Protein AF-0000000081414629 (afdb_homodimer)

Foldseek 3Di:
DPPPPPPPPPPPPPPPPPPPPPDPDDDPPPDFPLVVQLVVLLVLLLQLVVLLLQLLLCVLVVNVVSNVVSVVSNLVSLLVNLVSCCVPQNDVLSVVSSVLSVLLSVLLVQLSNCLSVVNPVSNVVSLVSQLVSQLVNLVSLCVRFVLRHSVVSSVLSNVLSVLSNQLSVCVNVVVVVSNVVSSVVNSVSSSVVSSSSSVRSCVVCVVVRD/DPPPPPPPPPPPPPPPPPPPPPDPDDDPPPDFPLVVQLVVLLVLLLQLVVLLLQLLLCVLVVNVVSNVVSVVSNLVSLLVNLVSCCVPQNDVLSVVSSVLSVLLSVLLVQLSNCLSVVNPVSNVVSLVSQLVSQLVNLVSLCVRFVLRHSVVSSVLSNVLSVLSNQLSVCVNVVVVVSNVVSSVVNSVSSSVVSSSSSVRSCVVCVVVRD

Sequence (420 aa):
MNIKIATLLLIALLAQPAWSQTAPPASPTTDSAALTTRLDLRDLWGEHIFWIRNYAVANQAGNHKAADLATKEVVSNATAIANSIAPLYGQPAADQLLKLLAGHWGAVKHYSDATVARDSAGKQAAVNDLTSNAKAIAAFLAKANPYLPEPTLNALLSAHGGHHVAQIDQLASSDYAGEAQTWQMMRTHILNLADALTGALVKQFPDKFRMNIKIATLLLIALLAQPAWSQTAPPASPTTDSAALTTRLDLRDLWGEHIFWIRNYAVANQAGNHKAADLATKEVVSNATAIANSIAPLYGQPAADQLLKLLAGHWGAVKHYSDATVARDSAGKQAAVNDLTSNAKAIAAFLAKANPYLPEPTLNALLSAHGGHHVAQIDQLASSDYAGEAQTWQMMRTHILNLADALTGALVKQFPDKFR

Organism: NCBI:txid198620

pLDDT: mean 89.65, std 21.8, range [28.73, 99.0]

Nearest PDB structures (foldseek):
  1dov-assembly1_A  TM=3.631E-01  e=1.477E+00  Mus musculus
  5jr9-assembly1_B  TM=3.673E-01  e=3.633E+00  Nanoarchaeum equitans Kin4-M
  6s37-assembly1_A  TM=4.213E-01  e=7.467E+00  Pseudomonas putida KT2440
  1dov-assembly1_A  TM=3.630E-01  e=1.477E+00  Mus musculus
  5jr9-assembly1_B  TM=3.675E-01  e=3.633E+00  Nanoarchaeum equitans Kin4-M

Solvent-accessible surface area (backbone atoms only — not comparable to full-atom values): 22390 Å² total; per-residue (Å²): 136,84,80,77,79,77,79,78,76,77,74,75,76,75,75,70,76,76,73,72,76,72,72,70,76,77,71,76,79,74,72,51,57,55,54,49,49,29,53,50,39,30,50,49,46,52,49,42,56,48,29,51,48,45,23,45,54,22,53,70,69,67,36,61,70,51,22,54,52,20,50,53,48,35,52,53,42,40,49,52,52,19,55,68,44,23,90,81,64,34,65,70,50,16,53,51,45,32,54,49,48,49,51,43,48,51,17,53,50,40,29,45,54,16,58,72,65,68,31,67,67,46,31,53,51,16,51,51,47,39,53,54,40,24,48,50,48,15,50,53,49,24,71,75,34,88,73,39,54,42,70,60,40,27,52,54,42,45,51,53,51,47,42,53,53,51,35,46,51,23,56,76,69,67,33,51,68,60,26,53,54,45,48,52,51,42,51,54,49,46,40,50,48,24,46,52,52,39,54,36,49,44,68,76,40,49,82,78,44,109,134,84,81,78,79,77,77,78,78,77,75,74,78,74,76,70,75,77,74,71,76,71,72,70,76,77,71,74,78,74,72,51,58,55,54,48,49,29,53,50,40,29,50,48,46,53,49,43,55,50,29,49,50,44,22,45,54,21,52,70,68,67,36,62,69,51,22,53,52,20,50,52,50,36,52,53,43,41,48,51,53,19,54,69,44,22,90,80,64,33,63,69,51,16,52,51,45,31,53,50,48,49,50,44,48,50,17,53,50,40,29,45,52,16,58,72,67,68,32,67,67,46,31,53,52,16,52,52,46,39,53,54,40,23,48,51,48,16,50,53,50,24,71,74,34,86,73,38,55,40,71,60,39,28,52,55,40,45,51,53,51,46,42,53,54,52,35,46,52,22,54,75,68,66,33,53,69,60,26,52,54,44,48,53,52,41,52,54,48,46,40,49,47,24,44,52,52,38,52,35,48,43,68,74,39,49,81,79,45,108

Structure (mmCIF, N/CA/C/O backbone):
data_AF-0000000081414629-model_v1
#
loop_
_entity.id
_entity.type
_entity.pdbx_description
1 polymer Glycosyltransferase
#
loop_
_atom_site.group_PDB
_atom_site.id
_atom_site.type_symbol
_atom_site.label_atom_id
_atom_site.label_alt_id
_atom_site.label_comp_id
_atom_site.label_asym_id
_atom_site.label_entity_id
_atom_site.label_seq_id
_atom_site.pdbx_PDB_ins_code
_atom_site.Cartn_x
_atom_site.Cartn_y
_atom_site.Cartn_z
_atom_site.occupancy
_atom_site.B_iso_or_equiv
_atom_site.auth_seq_id
_atom_site.auth_comp_id
_atom_site.auth_asym_id
_atom_site.auth_atom_id
_atom_site.pdbx_PDB_model_num
ATOM 1 N N . MET A 1 1 ? -64.25 70.125 -8.672 1 28.73 1 MET A N 1
ATOM 2 C CA . MET A 1 1 ? -63.25 69.812 -7.641 1 28.73 1 MET A CA 1
ATOM 3 C C . MET A 1 1 ? -62.844 68.312 -7.672 1 28.73 1 MET A C 1
ATOM 5 O O . MET A 1 1 ? -63.625 67.438 -7.238 1 28.73 1 MET A O 1
ATOM 9 N N . ASN A 1 2 ? -62.25 67.812 -8.805 1 32.28 2 ASN A N 1
ATOM 10 C CA . ASN A 1 2 ? -61.812 66.5 -9.219 1 32.28 2 ASN A CA 1
ATOM 11 C C . ASN A 1 2 ? -60.812 65.875 -8.258 1 32.28 2 ASN A C 1
ATOM 13 O O . ASN A 1 2 ? -59.75 66.438 -8.047 1 32.28 2 ASN A O 1
ATOM 17 N N . ILE A 1 3 ? -61.25 65.188 -7.238 1 35.84 3 ILE A N 1
ATOM 18 C CA . ILE A 1 3 ? -60.594 64.438 -6.152 1 35.84 3 ILE A CA 1
ATOM 19 C C . ILE A 1 3 ? -59.656 63.406 -6.73 1 35.84 3 ILE A C 1
ATOM 21 O O . ILE A 1 3 ? -60.094 62.438 -7.367 1 35.84 3 ILE A O 1
ATOM 25 N N . LYS A 1 4 ? -58.531 63.812 -7.375 1 32.03 4 LYS A N 1
ATOM 26 C CA . LYS A 1 4 ? -57.5 62.875 -7.836 1 32.03 4 LYS A CA 1
ATOM 27 C C . LYS A 1 4 ? -57 62 -6.691 1 32.03 4 LYS A C 1
ATOM 29 O O . LYS A 1 4 ? -56.531 62.5 -5.672 1 32.03 4 LYS A O 1
ATOM 34 N N . ILE A 1 5 ? -57.594 60.812 -6.43 1 34.44 5 ILE A N 1
ATOM 35 C CA . ILE A 1 5 ? -57.219 59.75 -5.508 1 34.44 5 ILE A CA 1
ATOM 36 C C . ILE A 1 5 ? -55.812 59.25 -5.82 1 34.44 5 ILE A C 1
ATOM 38 O O . ILE A 1 5 ? -55.562 58.781 -6.93 1 34.44 5 ILE A O 1
ATOM 42 N N . ALA A 1 6 ? -54.812 59.906 -5.391 1 33.94 6 ALA A N 1
ATOM 43 C CA . ALA A 1 6 ? -53.438 59.469 -5.516 1 33.94 6 ALA A CA 1
ATOM 44 C C . ALA A 1 6 ? -53.25 58.094 -4.844 1 33.94 6 ALA A C 1
ATOM 46 O O . ALA A 1 6 ? -53.531 57.938 -3.658 1 33.94 6 ALA A O 1
ATOM 47 N N . THR A 1 7 ? -53.406 57 -5.605 1 31.64 7 THR A N 1
ATOM 48 C CA . THR A 1 7 ? -53.125 55.625 -5.176 1 31.64 7 THR A CA 1
ATOM 49 C C . THR A 1 7 ? -51.688 55.469 -4.711 1 31.64 7 THR A C 1
ATOM 51 O O . THR A 1 7 ? -50.75 55.719 -5.48 1 31.64 7 THR A O 1
ATOM 54 N N . LEU A 1 8 ? -51.375 55.781 -3.51 1 31.33 8 LEU A N 1
ATOM 55 C CA . LEU A 1 8 ? -50.062 55.562 -2.889 1 31.33 8 LEU A CA 1
ATOM 56 C C . LEU A 1 8 ? -49.719 54.062 -2.941 1 31.33 8 LEU A C 1
ATOM 58 O O . LEU A 1 8 ? -50.438 53.219 -2.385 1 31.33 8 LEU A O 1
ATOM 62 N N . LEU A 1 9 ? -49.188 53.625 -4.09 1 31.28 9 LEU A N 1
ATOM 63 C CA . LEU A 1 9 ? -48.688 52.281 -4.191 1 31.28 9 LEU A CA 1
ATOM 64 C C . LEU A 1 9 ? -47.562 52.031 -3.17 1 31.28 9 LEU A C 1
ATOM 66 O O . LEU A 1 9 ? -46.562 52.719 -3.166 1 31.28 9 LEU A O 1
ATOM 70 N N . LEU A 1 10 ? -47.938 51.625 -1.95 1 33.34 10 LEU A N 1
ATOM 71 C CA . LEU A 1 10 ? -47 51.188 -0.911 1 33.34 10 LEU A CA 1
ATOM 72 C C . LEU A 1 10 ? -46.156 50.031 -1.413 1 33.34 10 LEU A C 1
ATOM 74 O O . LEU A 1 10 ? -46.656 48.969 -1.726 1 33.34 10 LEU A O 1
ATOM 78 N N . ILE A 1 11 ? -45.156 50.281 -2.213 1 33.25 11 ILE A N 1
ATOM 79 C CA . ILE A 1 11 ? -44.188 49.25 -2.59 1 33.25 11 ILE A CA 1
ATOM 80 C C . ILE A 1 11 ? -43.531 48.688 -1.34 1 33.25 11 ILE A C 1
ATOM 82 O O . ILE A 1 11 ? -42.844 49.438 -0.618 1 33.25 11 ILE A O 1
ATOM 86 N N . ALA A 1 12 ? -44.156 47.719 -0.662 1 33.22 12 ALA A N 1
ATOM 87 C CA . ALA A 1 12 ? -43.531 46.969 0.411 1 33.22 12 ALA A CA 1
ATOM 88 C C . ALA A 1 12 ? -42.219 46.375 -0.045 1 33.22 12 ALA A C 1
ATOM 90 O O . ALA A 1 12 ? -42.156 45.594 -0.99 1 33.22 12 ALA A O 1
ATOM 91 N N . LEU A 1 13 ? -41.156 47.156 0.04 1 34.78 13 LEU A N 1
ATOM 92 C CA . LEU A 1 13 ? -39.812 46.594 -0.084 1 34.78 13 LEU A CA 1
ATOM 93 C C . LEU A 1 13 ? -39.656 45.344 0.805 1 34.78 13 LEU A C 1
ATOM 95 O O . LEU A 1 13 ? -39.719 45.469 2.031 1 34.78 13 LEU A O 1
ATOM 99 N N . LEU A 1 14 ? -40.25 44.188 0.417 1 33.59 14 LEU A N 1
ATOM 100 C CA . LEU A 1 14 ? -39.906 42.938 1.113 1 33.59 14 LEU A CA 1
ATOM 101 C C . LEU A 1 14 ? -38.406 42.781 1.29 1 33.59 14 LEU A C 1
ATOM 103 O O . LEU A 1 14 ? -37.656 42.812 0.313 1 33.59 14 LEU A O 1
ATOM 107 N N . ALA A 1 15 ? -37.844 43.281 2.373 1 35.72 15 ALA A N 1
ATOM 108 C CA . ALA A 1 15 ? -36.469 42.969 2.812 1 35.72 15 ALA A CA 1
ATOM 109 C C . ALA A 1 15 ? -36.156 41.5 2.689 1 35.72 15 ALA A C 1
ATOM 111 O O . ALA A 1 15 ? -36.812 40.656 3.324 1 35.72 15 ALA A O 1
ATOM 112 N N . GLN A 1 16 ? -35.812 41.031 1.5 1 35.31 16 GLN A N 1
ATOM 113 C CA . GLN A 1 16 ? -35.281 39.656 1.445 1 35.31 16 GLN A CA 1
ATOM 114 C C . GLN A 1 16 ? -34.25 39.438 2.523 1 35.31 16 GLN A C 1
ATOM 116 O O . GLN A 1 16 ? -33.375 40.281 2.766 1 35.31 16 GLN A O 1
ATOM 121 N N . PRO A 1 17 ? -34.562 38.625 3.545 1 37.19 17 PRO A N 1
ATOM 122 C CA . PRO A 1 17 ? -33.469 38.281 4.477 1 37.19 17 PRO A CA 1
ATOM 123 C C . PRO A 1 17 ? -32.156 37.938 3.766 1 37.19 17 PRO A C 1
ATOM 125 O O . PRO A 1 17 ? -32.188 37.375 2.676 1 37.19 17 PRO A O 1
ATOM 128 N N . ALA A 1 18 ? -31.172 38.75 3.898 1 35.78 18 ALA A N 1
ATOM 129 C CA . ALA A 1 18 ? -29.812 38.406 3.533 1 35.78 18 ALA A CA 1
ATOM 130 C C . ALA A 1 18 ? -29.469 36.969 3.93 1 35.78 18 ALA A C 1
ATOM 132 O O . ALA A 1 18 ? -29.5 36.625 5.113 1 35.78 18 ALA A O 1
ATOM 133 N N . TRP A 1 19 ? -29.906 35.969 3.137 1 34.53 19 TRP A N 1
ATOM 134 C CA . TRP A 1 19 ? -29.297 34.656 3.346 1 34.53 19 TRP A CA 1
ATOM 135 C C . TRP A 1 19 ? -27.797 34.812 3.611 1 34.53 19 TRP A C 1
ATOM 137 O O . TRP A 1 19 ? -27.078 35.469 2.85 1 34.53 19 TRP A O 1
ATOM 147 N N . SER A 1 20 ? -27.422 34.844 4.844 1 29.78 20 SER A N 1
ATOM 148 C CA . SER A 1 20 ? -26.031 34.75 5.262 1 29.78 20 SER A CA 1
ATOM 149 C C . SER A 1 20 ? -25.234 33.875 4.316 1 29.78 20 SER A C 1
ATOM 151 O O . SER A 1 20 ? -25.641 32.75 4.02 1 29.78 20 SER A O 1
ATOM 153 N N . GLN A 1 21 ? -24.531 34.438 3.385 1 33.44 21 GLN A N 1
ATOM 154 C CA . GLN A 1 21 ? -23.5 33.75 2.621 1 33.44 21 GLN A CA 1
ATOM 155 C C . GLN A 1 21 ? -22.766 32.719 3.484 1 33.44 21 GLN A C 1
ATOM 157 O O . GLN A 1 21 ? -22.156 33.062 4.5 1 33.44 21 GLN A O 1
ATOM 162 N N . THR A 1 22 ? -23.375 31.5 3.668 1 34.59 22 THR A N 1
ATOM 163 C CA . THR A 1 22 ? -22.609 30.406 4.242 1 34.59 22 THR A CA 1
ATOM 164 C C . THR A 1 22 ? -21.141 30.516 3.85 1 34.59 22 THR A C 1
ATOM 166 O O . THR A 1 22 ? -20.812 30.797 2.693 1 34.59 22 THR A O 1
ATOM 169 N N . ALA A 1 23 ? -20.281 30.828 4.746 1 37.59 23 ALA A N 1
ATOM 170 C CA . ALA A 1 23 ? -18.812 30.859 4.621 1 37.59 23 ALA A CA 1
ATOM 171 C C . ALA A 1 23 ? -18.328 29.797 3.629 1 37.59 23 ALA A C 1
ATOM 173 O O . ALA A 1 23 ? -18.859 28.688 3.596 1 37.59 23 ALA A O 1
ATOM 174 N N . PRO A 1 24 ? -17.734 30.156 2.521 1 37.47 24 PRO A N 1
ATOM 175 C CA . PRO A 1 24 ? -17.156 29.172 1.602 1 37.47 24 PRO A CA 1
ATOM 176 C C . PRO A 1 24 ? -16.484 28 2.326 1 37.47 24 PRO A C 1
ATOM 178 O O . PRO A 1 24 ? -15.969 28.172 3.432 1 37.47 24 PRO A O 1
ATOM 181 N N . PRO A 1 25 ? -16.906 26.797 2.043 1 37.25 25 PRO A N 1
ATOM 182 C CA . PRO A 1 25 ? -16.219 25.672 2.699 1 37.25 25 PRO A CA 1
ATOM 183 C C . PRO A 1 25 ? -14.734 25.938 2.918 1 37.25 25 PRO A C 1
ATOM 185 O O . PRO A 1 25 ? -14.117 26.688 2.16 1 37.25 25 PRO A O 1
ATOM 188 N N . ALA A 1 26 ? -14.227 26.062 4.082 1 38.28 26 ALA A N 1
ATOM 189 C CA . ALA A 1 26 ? -12.812 26.172 4.43 1 38.28 26 ALA A CA 1
ATOM 190 C C . ALA A 1 26 ? -11.93 25.516 3.369 1 38.28 26 ALA A C 1
ATOM 192 O O . ALA A 1 26 ? -12.281 24.453 2.832 1 38.28 26 ALA A O 1
ATOM 193 N N . SER A 1 27 ? -11.195 26.156 2.506 1 40.88 27 SER A N 1
ATOM 194 C CA . SER A 1 27 ? -10.18 25.734 1.548 1 40.88 27 SER A CA 1
ATOM 195 C C . SER A 1 27 ? -9.391 24.531 2.068 1 40.88 27 SER A C 1
ATOM 197 O O . SER A 1 27 ? -8.938 24.531 3.213 1 40.88 27 SER A O 1
ATOM 199 N N . PRO A 1 28 ? -9.641 23.281 1.653 1 48.03 28 PRO A N 1
ATOM 200 C CA . PRO A 1 28 ? -8.781 22.188 2.111 1 48.03 28 PRO A CA 1
ATOM 201 C C . PRO A 1 28 ? -7.348 22.625 2.385 1 48.03 28 PRO A C 1
ATOM 203 O O . PRO A 1 28 ? -6.762 23.359 1.582 1 48.03 28 PRO A O 1
ATOM 206 N N . THR A 1 29 ? -7.02 23.062 3.5 1 55.28 29 THR A N 1
ATOM 207 C CA . THR A 1 29 ? -5.648 23.422 3.846 1 55.28 29 THR A CA 1
ATOM 208 C C . THR A 1 29 ? -4.656 22.625 2.996 1 55.28 29 THR A C 1
ATOM 210 O O . THR A 1 29 ? -4.742 21.406 2.908 1 55.28 29 THR A O 1
ATOM 213 N N . THR A 1 30 ? -4.191 23.125 1.83 1 79.69 30 THR A N 1
ATOM 214 C CA . THR A 1 30 ? -3.143 22.641 0.944 1 79.69 30 THR A CA 1
ATOM 215 C C . THR A 1 30 ? -1.959 22.109 1.75 1 79.69 30 THR A C 1
ATOM 217 O O . THR A 1 30 ? -1.511 22.75 2.699 1 79.69 30 THR A O 1
ATOM 220 N N . ASP A 1 31 ? -1.599 20.891 1.608 1 91 31 ASP A N 1
ATOM 221 C CA . ASP A 1 31 ? -0.465 20.25 2.266 1 91 31 ASP A CA 1
ATOM 222 C C . ASP A 1 31 ? 0.822 21.047 2.039 1 91 31 ASP A C 1
ATOM 224 O O . ASP A 1 31 ? 1.017 21.625 0.971 1 91 31 ASP A O 1
ATOM 228 N N . SER A 1 32 ? 1.604 21.219 3.096 1 94.12 32 SER A N 1
ATOM 229 C CA . SER A 1 32 ? 2.934 21.797 2.92 1 94.12 32 SER A CA 1
ATOM 230 C C . SER A 1 32 ? 3.748 21 1.901 1 94.12 32 SER A C 1
ATOM 232 O O . SER A 1 32 ? 3.441 19.844 1.619 1 94.12 32 SER A O 1
ATOM 234 N N . ALA A 1 33 ? 4.758 21.594 1.355 1 95.69 33 ALA A N 1
ATOM 235 C CA . ALA A 1 33 ? 5.66 20.906 0.428 1 95.69 33 ALA A CA 1
ATOM 236 C C . ALA A 1 33 ? 6.324 19.703 1.091 1 95.69 33 ALA A C 1
ATOM 238 O O . ALA A 1 33 ? 6.527 18.672 0.452 1 95.69 33 ALA A O 1
ATOM 239 N N . ALA A 1 34 ? 6.621 19.859 2.363 1 96.56 34 ALA A N 1
ATOM 240 C CA . ALA A 1 34 ? 7.238 18.75 3.107 1 96.56 34 ALA A CA 1
ATOM 241 C C . ALA A 1 34 ? 6.289 17.562 3.223 1 96.56 34 ALA A C 1
ATOM 243 O O . ALA A 1 34 ? 6.688 16.422 3.002 1 96.56 34 ALA A O 1
ATOM 244 N N . LEU A 1 35 ? 5.043 17.875 3.541 1 97 35 LEU A N 1
ATOM 245 C CA . LEU A 1 35 ? 4.07 16.797 3.676 1 97 35 LEU A CA 1
ATOM 246 C C . LEU A 1 35 ? 3.775 16.156 2.322 1 97 35 LEU A C 1
ATOM 248 O O . LEU A 1 35 ? 3.678 14.93 2.217 1 97 35 LEU A O 1
ATOM 252 N N . THR A 1 36 ? 3.645 16.938 1.297 1 97.06 36 THR A N 1
ATOM 253 C CA . THR A 1 36 ? 3.428 16.406 -0.046 1 97.06 36 THR A CA 1
ATOM 254 C C . THR A 1 36 ? 4.566 15.477 -0.451 1 97.06 36 THR A C 1
ATOM 256 O O . THR A 1 36 ? 4.328 14.383 -0.96 1 97.06 36 THR A O 1
ATOM 259 N N . THR A 1 37 ? 5.805 15.906 -0.175 1 97.75 37 THR A N 1
ATOM 260 C CA . THR A 1 37 ? 6.961 15.078 -0.489 1 97.75 37 THR A CA 1
ATOM 261 C C . THR A 1 37 ? 6.934 13.781 0.32 1 97.75 37 THR A C 1
ATOM 263 O O . THR A 1 37 ? 7.219 12.711 -0.21 1 97.75 37 THR A O 1
ATOM 266 N N . ARG A 1 38 ? 6.586 13.883 1.581 1 98 38 ARG A N 1
ATOM 267 C CA . ARG A 1 38 ? 6.5 12.711 2.447 1 98 38 ARG A CA 1
ATOM 268 C C . ARG A 1 38 ? 5.492 11.703 1.908 1 98 38 ARG A C 1
ATOM 270 O O . ARG A 1 38 ? 5.805 10.516 1.78 1 98 38 ARG A O 1
ATOM 277 N N . LEU A 1 39 ? 4.312 12.195 1.555 1 98.12 39 LEU A N 1
ATOM 278 C CA . LEU A 1 39 ? 3.266 11.312 1.049 1 98.12 39 LEU A CA 1
ATOM 279 C C . LEU A 1 39 ? 3.658 10.727 -0.301 1 98.12 39 LEU A C 1
ATOM 281 O O . LEU A 1 39 ? 3.4 9.547 -0.568 1 98.12 39 LEU A O 1
ATOM 285 N N . ASP A 1 40 ? 4.309 11.508 -1.133 1 97.81 40 ASP A N 1
ATOM 286 C CA . ASP A 1 40 ? 4.762 11.016 -2.432 1 97.81 40 ASP A CA 1
ATOM 287 C C . ASP A 1 40 ? 5.793 9.906 -2.271 1 97.81 40 ASP A C 1
ATOM 289 O O . ASP A 1 40 ? 5.727 8.883 -2.957 1 97.81 40 ASP A O 1
ATOM 293 N N . LEU A 1 41 ? 6.75 10.133 -1.402 1 98.62 41 LEU A N 1
ATOM 294 C CA . LEU A 1 41 ? 7.789 9.125 -1.212 1 98.62 41 LEU A CA 1
ATOM 295 C C . LEU A 1 41 ? 7.215 7.863 -0.571 1 98.62 41 LEU A C 1
ATOM 297 O O . LEU A 1 41 ? 7.605 6.75 -0.923 1 98.62 41 LEU A O 1
ATOM 301 N N . ARG A 1 42 ? 6.297 8.023 0.386 1 98.69 42 ARG A N 1
ATOM 302 C CA . ARG A 1 42 ? 5.605 6.867 0.944 1 98.69 42 ARG A CA 1
ATOM 303 C C . ARG A 1 42 ? 4.91 6.066 -0.15 1 98.69 42 ARG A C 1
ATOM 305 O O . ARG A 1 42 ? 4.996 4.836 -0.177 1 98.69 42 ARG A O 1
ATOM 312 N N . ASP A 1 43 ? 4.246 6.746 -1.05 1 98.44 43 ASP A N 1
ATOM 313 C CA . ASP A 1 43 ? 3.547 6.082 -2.146 1 98.44 43 ASP A CA 1
ATOM 314 C C . ASP A 1 43 ? 4.523 5.332 -3.047 1 98.44 43 ASP A C 1
ATOM 316 O O . ASP A 1 43 ? 4.293 4.168 -3.385 1 98.44 43 ASP A O 1
ATOM 320 N N . LEU A 1 44 ? 5.59 5.977 -3.408 1 98.88 44 LEU A N 1
ATOM 321 C CA . LEU A 1 44 ? 6.574 5.391 -4.312 1 98.88 44 LEU A CA 1
ATOM 322 C C . LEU A 1 44 ? 7.199 4.145 -3.699 1 98.88 44 LEU A C 1
ATOM 324 O O . LEU A 1 44 ? 7.254 3.092 -4.34 1 98.88 44 LEU A O 1
ATOM 328 N N . TRP A 1 45 ? 7.613 4.23 -2.484 1 98.88 45 TRP A N 1
ATOM 329 C CA . TRP A 1 45 ? 8.32 3.111 -1.868 1 98.88 45 TRP A CA 1
ATOM 330 C C . TRP A 1 45 ? 7.348 1.998 -1.489 1 98.88 45 TRP A C 1
ATOM 332 O O . TRP A 1 45 ? 7.699 0.816 -1.539 1 98.88 45 TRP A O 1
ATOM 342 N N . GLY A 1 46 ? 6.086 2.352 -1.099 1 98.81 46 GLY A N 1
ATOM 343 C CA . GLY A 1 46 ? 5.059 1.336 -0.941 1 98.81 46 GLY A CA 1
ATOM 344 C C . GLY A 1 46 ? 4.797 0.548 -2.211 1 98.81 46 GLY A C 1
ATOM 345 O O . GLY A 1 46 ? 4.664 -0.676 -2.172 1 98.81 46 GLY A O 1
ATOM 346 N N . GLU A 1 47 ? 4.707 1.318 -3.312 1 98.75 47 GLU A N 1
ATOM 347 C CA . GLU A 1 47 ? 4.523 0.675 -4.609 1 98.75 47 GLU A CA 1
ATOM 348 C C . GLU A 1 47 ? 5.707 -0.225 -4.953 1 98.75 47 GLU A C 1
ATOM 350 O O . GLU A 1 47 ? 5.531 -1.282 -5.562 1 98.75 47 GLU A O 1
ATOM 355 N N . HIS A 1 48 ? 6.863 0.154 -4.543 1 98.94 48 HIS A N 1
ATOM 356 C CA . HIS A 1 48 ? 8.086 -0.607 -4.781 1 98.94 48 HIS A CA 1
ATOM 357 C C . HIS A 1 48 ? 7.969 -2.02 -4.223 1 98.94 48 HIS A C 1
ATOM 359 O O . HIS A 1 48 ? 8.156 -2.998 -4.949 1 98.94 48 HIS A O 1
ATOM 365 N N . ILE A 1 49 ? 7.586 -2.105 -2.951 1 98.94 49 ILE A N 1
ATOM 366 C CA . ILE A 1 49 ? 7.547 -3.43 -2.342 1 98.94 49 ILE A CA 1
ATOM 367 C C . ILE A 1 49 ? 6.348 -4.211 -2.875 1 98.94 49 ILE A C 1
ATOM 369 O O . ILE A 1 49 ? 6.398 -5.438 -2.986 1 98.94 49 ILE A O 1
ATOM 373 N N . PHE A 1 50 ? 5.309 -3.549 -3.246 1 98.94 50 PHE A N 1
ATOM 374 C CA . PHE A 1 50 ? 4.117 -4.195 -3.781 1 98.94 50 PHE A CA 1
ATOM 375 C C . PHE A 1 50 ? 4.441 -4.949 -5.066 1 98.94 50 PHE A C 1
ATOM 377 O O . PHE A 1 50 ? 4.141 -6.141 -5.184 1 98.94 50 PHE A O 1
ATOM 384 N N . TRP A 1 51 ? 5.062 -4.281 -6.059 1 98.94 51 TRP A N 1
ATOM 385 C CA . TRP A 1 51 ? 5.289 -4.914 -7.352 1 98.94 51 TRP A CA 1
ATOM 386 C C . TRP A 1 51 ? 6.363 -5.992 -7.25 1 98.94 51 TRP A C 1
ATOM 388 O O . TRP A 1 51 ? 6.297 -7.008 -7.949 1 98.94 51 TRP A O 1
ATOM 398 N N . ILE A 1 52 ? 7.355 -5.812 -6.355 1 99 52 ILE A N 1
ATOM 399 C CA . ILE A 1 52 ? 8.359 -6.852 -6.164 1 99 52 ILE A CA 1
ATOM 400 C C . ILE A 1 52 ? 7.703 -8.102 -5.586 1 99 52 ILE A C 1
ATOM 402 O O . ILE A 1 52 ? 7.988 -9.219 -6.023 1 99 52 ILE A O 1
ATOM 406 N N . ARG A 1 53 ? 6.828 -7.871 -4.594 1 98.94 53 ARG A N 1
ATOM 407 C CA . ARG A 1 53 ? 6.078 -9.008 -4.07 1 98.94 53 ARG A CA 1
ATOM 408 C C . ARG A 1 53 ? 5.293 -9.703 -5.176 1 98.94 53 ARG A C 1
ATOM 410 O O . ARG A 1 53 ? 5.215 -10.93 -5.211 1 98.94 53 ARG A O 1
ATOM 417 N N . ASN A 1 54 ? 4.652 -8.898 -6.051 1 98.88 54 ASN A N 1
ATOM 418 C CA . ASN A 1 54 ? 3.854 -9.477 -7.121 1 98.88 54 ASN A CA 1
ATOM 419 C C . ASN A 1 54 ? 4.711 -10.305 -8.078 1 98.88 54 ASN A C 1
ATOM 421 O O . ASN A 1 54 ? 4.25 -11.32 -8.609 1 98.88 54 ASN A O 1
ATOM 425 N N . TYR A 1 55 ? 5.957 -9.898 -8.336 1 98.94 55 TYR A N 1
ATOM 426 C CA . TYR A 1 55 ? 6.859 -10.734 -9.117 1 98.94 55 TYR A CA 1
ATOM 427 C C . TYR A 1 55 ? 7.105 -12.07 -8.43 1 98.94 55 TYR A C 1
ATOM 429 O O . TYR A 1 55 ? 7.027 -13.125 -9.062 1 98.94 55 TYR A O 1
ATOM 437 N N . ALA A 1 56 ? 7.422 -12.016 -7.105 1 98.94 56 ALA A N 1
ATOM 438 C CA . ALA A 1 56 ? 7.719 -13.242 -6.367 1 98.94 56 ALA A CA 1
ATOM 439 C C . ALA A 1 56 ? 6.547 -14.219 -6.426 1 98.94 56 ALA A C 1
ATOM 441 O O . ALA A 1 56 ? 6.734 -15.406 -6.695 1 98.94 56 ALA A O 1
ATOM 442 N N . VAL A 1 57 ? 5.344 -13.734 -6.227 1 98.81 57 VAL A N 1
ATOM 443 C CA . VAL A 1 57 ? 4.141 -14.555 -6.23 1 98.81 57 VAL A CA 1
ATOM 444 C C . VAL A 1 57 ? 3.934 -15.156 -7.617 1 98.81 57 VAL A C 1
ATOM 446 O O . VAL A 1 57 ? 3.742 -16.375 -7.754 1 98.81 57 VAL A O 1
ATOM 449 N N . ALA A 1 58 ? 3.975 -14.289 -8.664 1 98.75 58 ALA A N 1
ATOM 450 C CA . ALA A 1 58 ? 3.74 -14.75 -10.031 1 98.75 58 ALA A CA 1
ATOM 451 C C . ALA A 1 58 ? 4.809 -15.75 -10.461 1 98.75 58 ALA A C 1
ATOM 453 O O . ALA A 1 58 ? 4.5 -16.75 -11.109 1 98.75 58 ALA A O 1
ATOM 454 N N . ASN A 1 59 ? 6.066 -15.438 -10.117 1 98.81 59 ASN A N 1
ATOM 455 C CA . ASN A 1 59 ? 7.191 -16.297 -10.469 1 98.81 59 ASN A CA 1
ATOM 456 C C . ASN A 1 59 ? 7.043 -17.688 -9.852 1 98.81 59 ASN A C 1
ATOM 458 O O . ASN A 1 59 ? 7.23 -18.688 -10.539 1 98.81 59 ASN A O 1
ATOM 462 N N . GLN A 1 60 ? 6.656 -17.781 -8.641 1 98.56 60 GLN A N 1
ATOM 463 C CA . GLN A 1 60 ? 6.523 -19.047 -7.941 1 98.56 60 GLN A CA 1
ATOM 464 C C . GLN A 1 60 ? 5.309 -19.828 -8.438 1 98.56 60 GLN A C 1
ATOM 466 O O . GLN A 1 60 ? 5.293 -21.062 -8.406 1 98.56 60 GLN A O 1
ATOM 471 N N . ALA A 1 61 ? 4.344 -19.125 -8.953 1 97.5 61 ALA A N 1
ATOM 472 C CA . ALA A 1 61 ? 3.146 -19.766 -9.492 1 97.5 61 ALA A CA 1
ATOM 473 C C . ALA A 1 61 ? 3.361 -20.203 -10.938 1 97.5 61 ALA A C 1
ATOM 475 O O . ALA A 1 61 ? 2.486 -20.828 -11.547 1 97.5 61 ALA A O 1
ATOM 476 N N . GLY A 1 62 ? 4.492 -19.844 -11.555 1 97.88 62 GLY A N 1
ATOM 477 C CA . GLY A 1 62 ? 4.742 -20.156 -12.953 1 97.88 62 GLY A CA 1
ATOM 478 C C . GLY A 1 62 ? 3.908 -19.312 -13.906 1 97.88 62 GLY A C 1
ATOM 479 O O . GLY A 1 62 ? 3.68 -19.703 -15.055 1 97.88 62 GLY A O 1
ATOM 480 N N . ASN A 1 63 ? 3.346 -18.234 -13.422 1 98.19 63 ASN A N 1
ATOM 481 C CA . ASN A 1 63 ? 2.582 -17.312 -14.25 1 98.19 63 ASN A CA 1
ATOM 482 C C . ASN A 1 63 ? 3.486 -16.281 -14.914 1 98.19 63 ASN A C 1
ATOM 484 O O . ASN A 1 63 ? 3.615 -15.148 -14.43 1 98.19 63 ASN A O 1
ATOM 488 N N . HIS A 1 64 ? 4.023 -16.641 -16.078 1 98.5 64 HIS A N 1
ATOM 489 C CA . HIS A 1 64 ? 5.059 -15.836 -16.734 1 98.5 64 HIS A CA 1
ATOM 490 C C . HIS A 1 64 ? 4.512 -14.492 -17.203 1 98.5 64 HIS A C 1
ATOM 492 O O . HIS A 1 64 ? 5.219 -13.484 -17.172 1 98.5 64 HIS A O 1
ATOM 498 N N . LYS A 1 65 ? 3.299 -14.461 -17.609 1 98.62 65 LYS A N 1
ATOM 499 C CA . LYS A 1 65 ? 2.701 -13.203 -18.047 1 98.62 65 LYS A CA 1
ATOM 500 C C . LYS A 1 65 ? 2.602 -12.203 -16.906 1 98.62 65 LYS A C 1
ATOM 502 O O . LYS A 1 65 ? 2.961 -11.039 -17.062 1 98.62 65 LYS A O 1
ATOM 507 N N . ALA A 1 66 ? 2.141 -12.656 -15.781 1 98.69 66 ALA A N 1
ATOM 508 C CA . ALA A 1 66 ? 2.037 -11.797 -14.602 1 98.69 66 ALA A CA 1
ATOM 509 C C . ALA A 1 66 ? 3.418 -11.375 -14.109 1 98.69 66 ALA A C 1
ATOM 511 O O . ALA A 1 66 ? 3.607 -10.234 -13.688 1 98.69 66 ALA A O 1
ATOM 512 N N . ALA A 1 67 ? 4.383 -12.281 -14.133 1 98.88 67 ALA A N 1
ATOM 513 C CA . ALA A 1 67 ? 5.742 -11.969 -13.695 1 98.88 67 ALA A CA 1
ATOM 514 C C . ALA A 1 67 ? 6.375 -10.906 -14.594 1 98.88 67 ALA A C 1
ATOM 516 O O . ALA A 1 67 ? 7.055 -10 -14.109 1 98.88 67 ALA A O 1
ATOM 517 N N . ASP A 1 68 ? 6.137 -11.023 -15.891 1 98.88 68 ASP A N 1
ATOM 518 C CA . ASP A 1 68 ? 6.664 -10.047 -16.844 1 98.88 68 ASP A CA 1
ATOM 519 C C . ASP A 1 68 ? 6.074 -8.656 -16.578 1 98.88 68 ASP A C 1
ATOM 521 O O . ASP A 1 68 ? 6.793 -7.656 -16.609 1 98.88 68 ASP A O 1
ATOM 525 N N . LEU A 1 69 ? 4.785 -8.602 -16.328 1 98.94 69 LEU A N 1
ATOM 526 C CA . LEU A 1 69 ? 4.152 -7.324 -16.031 1 98.94 69 LEU A CA 1
ATOM 527 C C . LEU A 1 69 ? 4.707 -6.734 -14.742 1 98.94 69 LEU A C 1
ATOM 529 O O . LEU A 1 69 ? 4.988 -5.535 -14.68 1 98.94 69 LEU A O 1
ATOM 533 N N . ALA A 1 70 ? 4.855 -7.594 -13.734 1 98.94 70 ALA A N 1
ATOM 534 C CA . ALA A 1 70 ? 5.402 -7.117 -12.461 1 98.94 70 ALA A CA 1
ATOM 535 C C . ALA A 1 70 ? 6.805 -6.547 -12.648 1 98.94 70 ALA A C 1
ATOM 537 O O . ALA A 1 70 ? 7.141 -5.508 -12.078 1 98.94 70 ALA A O 1
ATOM 538 N N . THR A 1 71 ? 7.609 -7.215 -13.461 1 98.94 71 THR A N 1
ATOM 539 C CA . THR A 1 71 ? 8.953 -6.723 -13.75 1 98.94 71 THR A CA 1
ATOM 540 C C . THR A 1 71 ? 8.898 -5.328 -14.367 1 98.94 71 THR A C 1
ATOM 542 O O . THR A 1 71 ? 9.633 -4.43 -13.961 1 98.94 71 THR A O 1
ATOM 545 N N . LYS A 1 72 ? 8.039 -5.125 -15.297 1 98.94 72 LYS A N 1
ATOM 546 C CA . LYS A 1 72 ? 7.883 -3.826 -15.938 1 98.94 72 LYS A CA 1
ATOM 547 C C . LYS A 1 72 ? 7.48 -2.756 -14.93 1 98.94 72 LYS A C 1
ATOM 549 O O . LYS A 1 72 ? 8 -1.639 -14.961 1 98.94 72 LYS A O 1
ATOM 554 N N . GLU A 1 73 ? 6.586 -3.115 -14.055 1 98.94 73 GLU A N 1
ATOM 555 C CA . GLU A 1 73 ? 6.117 -2.162 -13.055 1 98.94 73 GLU A CA 1
ATOM 556 C C . GLU A 1 73 ? 7.211 -1.844 -12.039 1 98.94 73 GLU A C 1
ATOM 558 O O . GLU A 1 73 ? 7.332 -0.703 -11.586 1 98.94 73 GLU A O 1
ATOM 563 N N . VAL A 1 74 ? 8.047 -2.854 -11.641 1 98.94 74 VAL A N 1
ATOM 564 C CA . VAL A 1 74 ? 9.156 -2.611 -10.734 1 98.94 74 VAL A CA 1
ATOM 565 C C . VAL A 1 74 ? 10.125 -1.603 -11.352 1 98.94 74 VAL A C 1
ATOM 567 O O . VAL A 1 74 ? 10.562 -0.664 -10.688 1 98.94 74 VAL A O 1
ATOM 570 N N . VAL A 1 75 ? 10.398 -1.768 -12.617 1 98.94 75 VAL A N 1
ATOM 571 C CA . VAL A 1 75 ? 11.352 -0.899 -13.305 1 98.94 75 VAL A CA 1
ATOM 572 C C . VAL A 1 75 ? 10.75 0.5 -13.453 1 98.94 75 VAL A C 1
ATOM 574 O O . VAL A 1 75 ? 11.438 1.5 -13.234 1 98.94 75 VAL A O 1
ATOM 577 N N . SER A 1 76 ? 9.492 0.58 -13.82 1 98.88 76 SER A N 1
ATOM 578 C CA . SER A 1 76 ? 8.812 1.867 -13.906 1 98.88 76 SER A CA 1
ATOM 579 C C . SER A 1 76 ? 8.812 2.592 -12.562 1 98.88 76 SER A C 1
ATOM 581 O O . SER A 1 76 ? 9.062 3.797 -12.508 1 98.88 76 SER A O 1
ATOM 583 N N . ASN A 1 77 ? 8.57 1.896 -11.531 1 98.94 77 ASN A N 1
ATOM 584 C CA . ASN A 1 77 ? 8.57 2.449 -10.18 1 98.94 77 ASN A CA 1
ATOM 585 C C . ASN A 1 77 ? 9.953 2.926 -9.773 1 98.94 77 ASN A C 1
ATOM 587 O O . ASN A 1 77 ? 10.102 4.016 -9.211 1 98.94 77 ASN A O 1
ATOM 591 N N . ALA A 1 78 ? 10.953 2.068 -10.039 1 98.94 78 ALA A N 1
ATOM 592 C CA . ALA A 1 78 ? 12.32 2.453 -9.711 1 98.94 78 ALA A CA 1
ATOM 593 C C . ALA A 1 78 ? 12.719 3.732 -10.445 1 98.94 78 ALA A C 1
ATOM 595 O O . ALA A 1 78 ? 13.391 4.598 -9.875 1 98.94 78 ALA A O 1
ATOM 596 N N . THR A 1 79 ? 12.289 3.863 -11.656 1 98.94 79 THR A N 1
ATOM 597 C CA . THR A 1 79 ? 12.547 5.066 -12.445 1 98.94 79 THR A CA 1
ATOM 598 C C . THR A 1 79 ? 11.883 6.281 -11.805 1 98.94 79 THR A C 1
ATOM 600 O O . THR A 1 79 ? 12.492 7.348 -11.703 1 98.94 79 THR A O 1
ATOM 603 N N . ALA A 1 80 ? 10.688 6.09 -11.383 1 98.94 80 ALA A N 1
ATOM 604 C CA . ALA A 1 80 ? 9.969 7.184 -10.734 1 98.94 80 ALA A CA 1
ATOM 605 C C . ALA A 1 80 ? 10.641 7.59 -9.43 1 98.94 80 ALA A C 1
ATOM 607 O O . ALA A 1 80 ? 10.742 8.773 -9.117 1 98.94 80 ALA A O 1
ATOM 608 N N . ILE A 1 81 ? 11.062 6.637 -8.625 1 98.94 81 ILE A N 1
ATOM 609 C CA . ILE A 1 81 ? 11.766 6.918 -7.383 1 98.94 81 ILE A CA 1
ATOM 610 C C . ILE A 1 81 ? 13.039 7.711 -7.672 1 98.94 81 ILE A C 1
ATOM 612 O O . ILE A 1 81 ? 13.289 8.742 -7.047 1 98.94 81 ILE A O 1
ATOM 616 N N . ALA A 1 82 ? 13.789 7.227 -8.609 1 98.88 82 ALA A N 1
ATOM 617 C CA . ALA A 1 82 ? 15.039 7.891 -8.961 1 98.88 82 ALA A CA 1
ATOM 618 C C . ALA A 1 82 ? 14.789 9.328 -9.422 1 98.88 82 ALA A C 1
ATOM 620 O O . ALA A 1 82 ? 15.461 10.258 -8.969 1 98.88 82 ALA A O 1
ATOM 621 N N . ASN A 1 83 ? 13.82 9.539 -10.234 1 98.69 83 ASN A N 1
ATOM 622 C CA . ASN A 1 83 ? 13.531 10.859 -10.789 1 98.69 83 ASN A CA 1
ATOM 623 C C . ASN A 1 83 ? 13 11.812 -9.727 1 98.69 83 ASN A C 1
ATOM 625 O O . ASN A 1 83 ? 13.039 13.031 -9.906 1 98.69 83 ASN A O 1
ATOM 629 N N . SER A 1 84 ? 12.539 11.305 -8.664 1 98.5 84 SER A N 1
ATOM 630 C CA . SER A 1 84 ? 11.969 12.148 -7.617 1 98.5 84 SER A CA 1
ATOM 631 C C . SER A 1 84 ? 13.039 12.992 -6.938 1 98.5 84 SER A C 1
ATOM 633 O O . SER A 1 84 ? 12.727 13.992 -6.285 1 98.5 84 SER A O 1
ATOM 635 N N . ILE A 1 85 ? 14.328 12.672 -7.078 1 98.19 85 ILE A N 1
ATOM 636 C CA . ILE A 1 85 ? 15.344 13.438 -6.375 1 98.19 85 ILE A CA 1
ATOM 637 C C . ILE A 1 85 ? 16 14.43 -7.336 1 98.19 85 ILE A C 1
ATOM 639 O O . ILE A 1 85 ? 16.766 15.305 -6.914 1 98.19 85 ILE A O 1
ATOM 643 N N . ALA A 1 86 ? 15.672 14.344 -8.633 1 98.44 86 ALA A N 1
ATOM 644 C CA . ALA A 1 86 ? 16.328 15.141 -9.664 1 98.44 86 ALA A CA 1
ATOM 645 C C . ALA A 1 86 ? 16.172 16.641 -9.398 1 98.44 86 ALA A C 1
ATOM 647 O O . ALA A 1 86 ? 17.109 17.406 -9.57 1 98.44 86 ALA A O 1
ATOM 648 N N . PRO A 1 87 ? 15.023 17.109 -8.906 1 98 87 PRO A N 1
ATOM 649 C CA . PRO A 1 87 ? 14.852 18.547 -8.68 1 98 87 PRO A CA 1
ATOM 650 C C . PRO A 1 87 ? 15.789 19.078 -7.598 1 98 87 PRO A C 1
ATOM 652 O O . PRO A 1 87 ? 16.125 20.266 -7.602 1 98 87 PRO A O 1
ATOM 655 N N . LEU A 1 88 ? 16.219 18.25 -6.754 1 98.38 88 LEU A N 1
ATOM 656 C CA . LEU A 1 88 ? 17.031 18.703 -5.637 1 98.38 88 LEU A CA 1
ATOM 657 C C . LEU A 1 88 ? 18.516 18.391 -5.879 1 98.38 88 LEU A C 1
ATOM 659 O O . LEU A 1 88 ? 19.391 19.172 -5.492 1 98.38 88 LEU A O 1
ATOM 663 N N . TYR A 1 89 ? 18.781 17.297 -6.551 1 98.5 89 TYR A N 1
ATOM 664 C CA . TYR A 1 89 ? 20.141 16.812 -6.629 1 98.5 89 TYR A CA 1
ATOM 665 C C . TYR A 1 89 ? 20.641 16.781 -8.07 1 98.5 89 TYR A C 1
ATOM 667 O O . TYR A 1 89 ? 21.828 16.547 -8.328 1 98.5 89 TYR A O 1
ATOM 675 N N . GLY A 1 90 ? 19.766 16.984 -9.078 1 98.44 90 GLY A N 1
ATOM 676 C CA . GLY A 1 90 ? 20.141 16.984 -10.484 1 98.44 90 GLY A CA 1
ATOM 677 C C . GLY A 1 90 ? 20 15.617 -11.133 1 98.44 90 GLY A C 1
ATOM 678 O O . GLY A 1 90 ? 19.891 14.602 -10.438 1 98.44 90 GLY A O 1
ATOM 679 N N . GLN A 1 91 ? 20.078 15.578 -12.5 1 98.5 91 GLN A N 1
ATOM 680 C CA . GLN A 1 91 ? 19.828 14.375 -13.289 1 98.5 91 GLN A CA 1
ATOM 681 C C . GLN A 1 91 ? 20.922 13.336 -13.086 1 98.5 91 GLN A C 1
ATOM 683 O O . GLN A 1 91 ? 20.641 12.141 -13.039 1 98.5 91 GLN A O 1
ATOM 688 N N . PRO A 1 92 ? 22.188 13.719 -12.898 1 98.75 92 PRO A N 1
ATOM 689 C CA . PRO A 1 92 ? 23.219 12.703 -12.68 1 98.75 92 PRO A CA 1
ATOM 690 C C . PRO A 1 92 ? 23 11.898 -11.398 1 98.75 92 PRO A C 1
ATOM 692 O O . PRO A 1 92 ? 23.234 10.688 -11.375 1 98.75 92 PRO A O 1
ATOM 695 N N . ALA A 1 93 ? 22.531 12.57 -10.352 1 98.75 93 ALA A N 1
ATOM 696 C CA . ALA A 1 93 ? 22.234 11.859 -9.109 1 98.75 93 ALA A CA 1
ATOM 697 C C . ALA A 1 93 ? 21.062 10.898 -9.305 1 98.75 93 ALA A C 1
ATOM 699 O O . ALA A 1 93 ? 21.094 9.766 -8.812 1 98.75 93 ALA A O 1
ATOM 700 N N . ALA A 1 94 ? 20.094 11.344 -10.023 1 98.81 94 ALA A N 1
ATOM 701 C CA . ALA A 1 94 ? 18.938 10.492 -10.32 1 98.81 94 ALA A CA 1
ATOM 702 C C . ALA A 1 94 ? 19.375 9.258 -11.109 1 98.81 94 ALA A C 1
ATOM 704 O O . ALA A 1 94 ? 18.922 8.141 -10.828 1 98.81 94 ALA A O 1
ATOM 705 N N . ASP A 1 95 ? 20.234 9.445 -12.07 1 98.88 95 ASP A N 1
ATOM 706 C CA . ASP A 1 95 ? 20.734 8.336 -12.883 1 98.88 95 ASP A CA 1
ATOM 707 C C . ASP A 1 95 ? 21.5 7.332 -12.023 1 98.88 95 ASP A C 1
ATOM 709 O O . ASP A 1 95 ? 21.375 6.121 -12.211 1 98.88 95 ASP A O 1
ATOM 713 N N . GLN A 1 96 ? 22.266 7.852 -11.148 1 98.88 96 GLN A N 1
ATOM 714 C CA . GLN A 1 96 ? 23.031 6.969 -10.266 1 98.88 96 GLN A CA 1
ATOM 715 C C . GLN A 1 96 ? 22.109 6.191 -9.336 1 98.88 96 GLN A C 1
ATOM 717 O O . GLN A 1 96 ? 22.312 4.996 -9.109 1 98.88 96 GLN A O 1
ATOM 722 N N . LEU A 1 97 ? 21.109 6.855 -8.805 1 98.94 97 LEU A N 1
ATOM 723 C CA . LEU A 1 97 ? 20.156 6.152 -7.961 1 98.94 97 LEU A CA 1
ATOM 724 C C . LEU A 1 97 ? 19.438 5.066 -8.758 1 98.94 97 LEU A C 1
ATOM 726 O O . LEU A 1 97 ? 19.203 3.967 -8.25 1 98.94 97 LEU A O 1
ATOM 730 N N . LEU A 1 98 ? 19.062 5.379 -9.961 1 98.94 98 LEU A N 1
ATOM 731 C CA . LEU A 1 98 ? 18.391 4.387 -10.789 1 98.94 98 LEU A CA 1
ATOM 732 C C . LEU A 1 98 ? 19.266 3.158 -11 1 98.94 98 LEU A C 1
ATOM 734 O O . LEU A 1 98 ? 18.781 2.025 -10.922 1 98.94 98 LEU A O 1
ATOM 738 N N . LYS A 1 99 ? 20.531 3.367 -11.25 1 98.94 99 LYS A N 1
ATOM 739 C CA . LYS A 1 99 ? 21.453 2.254 -11.414 1 98.94 99 LYS A CA 1
ATOM 740 C C . LYS A 1 99 ? 21.516 1.405 -10.141 1 98.94 99 LYS A C 1
ATOM 742 O O . LYS A 1 99 ? 21.516 0.175 -10.211 1 98.94 99 LYS A O 1
ATOM 747 N N . LEU A 1 100 ? 21.547 2.051 -9.016 1 98.94 100 LEU A N 1
ATOM 748 C CA . LEU A 1 100 ? 21.609 1.353 -7.734 1 98.94 100 LEU A CA 1
ATOM 749 C C . LEU A 1 100 ? 20.312 0.583 -7.477 1 98.94 100 LEU A C 1
ATOM 751 O O . LEU A 1 100 ? 20.344 -0.561 -7.02 1 98.94 100 LEU A O 1
ATOM 755 N N . LEU A 1 101 ? 19.188 1.203 -7.812 1 98.94 101 LEU A N 1
ATOM 756 C CA . LEU A 1 101 ? 17.906 0.529 -7.641 1 98.94 101 LEU A CA 1
ATOM 757 C C . LEU A 1 101 ? 17.766 -0.651 -8.594 1 98.94 101 LEU A C 1
ATOM 759 O O . LEU A 1 101 ? 17.172 -1.671 -8.258 1 98.94 101 LEU A O 1
ATOM 763 N N . ALA A 1 102 ? 18.344 -0.519 -9.781 1 98.94 102 ALA A N 1
ATOM 764 C CA . ALA A 1 102 ? 18.375 -1.641 -10.719 1 98.94 102 ALA A CA 1
ATOM 765 C C . ALA A 1 102 ? 19.188 -2.805 -10.148 1 98.94 102 ALA A C 1
ATOM 767 O O . ALA A 1 102 ? 18.812 -3.967 -10.32 1 98.94 102 ALA A O 1
ATOM 768 N N . GLY A 1 103 ? 20.297 -2.469 -9.539 1 98.94 103 GLY A N 1
ATOM 769 C CA . GLY A 1 103 ? 21.062 -3.502 -8.867 1 98.94 103 GLY A CA 1
ATOM 770 C C . GLY A 1 103 ? 20.297 -4.188 -7.75 1 98.94 103 GLY A C 1
ATOM 771 O O . GLY A 1 103 ? 20.375 -5.406 -7.594 1 98.94 103 GLY A O 1
ATOM 772 N N . HIS A 1 104 ? 19.578 -3.408 -6.953 1 98.94 104 HIS A N 1
ATOM 773 C CA . HIS A 1 104 ? 18.719 -3.943 -5.902 1 98.94 104 HIS A CA 1
ATOM 774 C C . HIS A 1 104 ? 17.688 -4.914 -6.473 1 98.94 104 HIS A C 1
ATOM 776 O O . HIS A 1 104 ? 17.578 -6.047 -5.996 1 98.94 104 HIS A O 1
ATOM 782 N N . TRP A 1 105 ? 17.016 -4.5 -7.496 1 98.94 105 TRP A N 1
ATOM 783 C CA . TRP A 1 105 ? 16.016 -5.336 -8.148 1 98.94 105 TRP A CA 1
ATOM 784 C C . TRP A 1 105 ? 16.641 -6.598 -8.719 1 98.94 105 TRP A C 1
ATOM 786 O O . TRP A 1 105 ? 16.094 -7.695 -8.578 1 98.94 105 TRP A O 1
ATOM 796 N N . GLY A 1 106 ? 17.75 -6.438 -9.391 1 98.94 106 GLY A N 1
ATOM 797 C CA . GLY A 1 106 ? 18.453 -7.59 -9.93 1 98.94 106 GLY A CA 1
ATOM 798 C C . GLY A 1 106 ? 18.75 -8.648 -8.883 1 98.94 106 GLY A C 1
ATOM 799 O O . GLY A 1 106 ? 18.562 -9.844 -9.133 1 98.94 106 GLY A O 1
ATOM 800 N N . ALA A 1 107 ? 19.188 -8.203 -7.738 1 98.94 107 ALA A N 1
ATOM 801 C CA . ALA A 1 107 ? 19.547 -9.133 -6.672 1 98.94 107 ALA A CA 1
ATOM 802 C C . ALA A 1 107 ? 18.297 -9.82 -6.117 1 98.94 107 ALA A C 1
ATOM 804 O O . ALA A 1 107 ? 18.297 -11.039 -5.895 1 98.94 107 ALA A O 1
ATOM 805 N N . VAL A 1 108 ? 17.203 -9.102 -5.875 1 99 108 VAL A N 1
ATOM 806 C CA . VAL A 1 108 ? 15.969 -9.688 -5.34 1 99 108 VAL A CA 1
ATOM 807 C C . VAL A 1 108 ? 15.367 -10.648 -6.359 1 99 108 VAL A C 1
ATOM 809 O O . VAL A 1 108 ? 14.93 -11.742 -6 1 99 108 VAL A O 1
ATOM 812 N N . LYS A 1 109 ? 15.375 -10.227 -7.648 1 98.94 109 LYS A N 1
ATOM 813 C CA . LYS A 1 109 ? 14.875 -11.094 -8.711 1 98.94 109 LYS A CA 1
ATOM 814 C C . LYS A 1 109 ? 15.688 -12.391 -8.781 1 98.94 109 LYS A C 1
ATOM 816 O O . LYS A 1 109 ? 15.133 -13.469 -8.969 1 98.94 109 LYS A O 1
ATOM 821 N N . HIS A 1 110 ? 17.016 -12.234 -8.703 1 98.94 110 HIS A N 1
ATOM 822 C CA . HIS A 1 110 ? 17.891 -13.414 -8.711 1 98.94 110 HIS A CA 1
ATOM 823 C C . HIS A 1 110 ? 17.547 -14.359 -7.566 1 98.94 110 HIS A C 1
ATOM 825 O O . HIS A 1 110 ? 17.484 -15.57 -7.754 1 98.94 110 HIS A O 1
ATOM 831 N N . TYR A 1 111 ? 17.297 -13.797 -6.395 1 99 111 TYR A N 1
ATOM 832 C CA . TYR A 1 111 ? 16.922 -14.633 -5.258 1 99 111 TYR A CA 1
ATOM 833 C C . TYR A 1 111 ? 15.617 -15.359 -5.523 1 99 111 TYR A C 1
ATOM 835 O O . TYR A 1 111 ? 15.484 -16.547 -5.23 1 99 111 TYR A O 1
ATOM 843 N N . SER A 1 112 ? 14.672 -14.625 -6.035 1 98.94 112 SER A N 1
ATOM 844 C CA . SER A 1 112 ? 13.375 -15.211 -6.363 1 98.94 112 SER A CA 1
ATOM 845 C C . SER A 1 112 ? 13.516 -16.344 -7.379 1 98.94 112 SER A C 1
ATOM 847 O O . SER A 1 112 ? 12.977 -17.422 -7.184 1 98.94 112 SER A O 1
ATOM 849 N N . ASP A 1 113 ? 14.273 -16.109 -8.445 1 98.94 113 ASP A N 1
ATOM 850 C CA . ASP A 1 113 ? 14.469 -17.109 -9.492 1 98.94 113 ASP A CA 1
ATOM 851 C C . ASP A 1 113 ? 15.211 -18.328 -8.953 1 98.94 113 ASP A C 1
ATOM 853 O O . ASP A 1 113 ? 14.852 -19.469 -9.266 1 98.94 113 ASP A O 1
ATOM 857 N N . ALA A 1 114 ? 16.219 -18.031 -8.164 1 98.94 114 ALA A N 1
ATOM 858 C CA . ALA A 1 114 ? 17 -19.125 -7.59 1 98.94 114 ALA A CA 1
ATOM 859 C C . ALA A 1 114 ? 16.156 -19.969 -6.645 1 98.94 114 ALA A C 1
ATOM 861 O O . ALA A 1 114 ? 16.359 -21.188 -6.535 1 98.94 114 ALA A O 1
ATOM 862 N N . THR A 1 115 ? 15.234 -19.344 -5.898 1 98.94 115 THR A N 1
ATOM 863 C CA . THR A 1 115 ? 14.32 -20.062 -5.012 1 98.94 115 THR A CA 1
ATOM 864 C C . THR A 1 115 ? 13.445 -21.031 -5.805 1 98.94 115 THR A C 1
ATOM 866 O O . THR A 1 115 ? 13.289 -22.188 -5.422 1 98.94 115 THR A O 1
ATOM 869 N N . VAL A 1 116 ? 12.898 -20.625 -6.957 1 98.81 116 VAL A N 1
ATOM 870 C CA . VAL A 1 116 ? 12.062 -21.469 -7.809 1 98.81 116 VAL A CA 1
ATOM 871 C C . VAL A 1 116 ? 12.891 -22.609 -8.367 1 98.81 116 VAL A C 1
ATOM 873 O O . VAL A 1 116 ? 12.414 -23.75 -8.453 1 98.81 116 VAL A O 1
ATOM 876 N N . ALA A 1 117 ? 14.141 -22.328 -8.68 1 98.69 117 ALA A N 1
ATOM 877 C CA . ALA A 1 117 ? 15.031 -23.328 -9.273 1 98.69 117 ALA A CA 1
ATOM 878 C C . ALA A 1 117 ? 15.641 -24.219 -8.203 1 98.69 117 ALA A C 1
ATOM 880 O O . ALA A 1 117 ? 16.375 -25.156 -8.516 1 98.69 117 ALA A O 1
ATOM 881 N N . ARG A 1 118 ? 15.422 -23.938 -6.98 1 98.56 118 ARG A N 1
ATOM 882 C CA . ARG A 1 118 ? 16.047 -24.656 -5.871 1 98.56 118 ARG A CA 1
ATOM 883 C C . ARG A 1 118 ? 17.562 -24.625 -5.988 1 98.56 118 ARG A C 1
ATOM 885 O O . ARG A 1 118 ? 18.234 -25.641 -5.812 1 98.56 118 ARG A O 1
ATOM 892 N N . ASP A 1 119 ? 18.062 -23.469 -6.328 1 98.75 119 ASP A N 1
ATOM 893 C CA . ASP A 1 119 ? 19.469 -23.203 -6.539 1 98.75 119 ASP A CA 1
ATOM 894 C C . ASP A 1 119 ? 20.094 -22.5 -5.324 1 98.75 119 ASP A C 1
ATOM 896 O O . ASP A 1 119 ? 20.172 -21.281 -5.281 1 98.75 119 ASP A O 1
ATOM 900 N N . SER A 1 120 ? 20.656 -23.312 -4.41 1 98.56 120 SER A N 1
ATOM 901 C CA . SER A 1 120 ? 21.188 -22.766 -3.162 1 98.56 120 SER A CA 1
ATOM 902 C C . SER A 1 120 ? 22.375 -21.844 -3.42 1 98.56 120 SER A C 1
ATOM 904 O O . SER A 1 120 ? 22.547 -20.844 -2.725 1 98.56 120 SER A O 1
ATOM 906 N N . ALA A 1 121 ? 23.172 -22.172 -4.34 1 98.81 121 ALA A N 1
ATOM 907 C CA . ALA A 1 121 ? 24.297 -21.328 -4.676 1 98.81 121 ALA A CA 1
ATOM 908 C C . ALA A 1 121 ? 23.828 -19.984 -5.246 1 98.81 121 ALA A C 1
ATOM 910 O O . ALA A 1 121 ? 24.391 -18.938 -4.938 1 98.81 121 ALA A O 1
ATOM 911 N N . GLY A 1 122 ? 22.828 -20.016 -6.133 1 98.88 122 GLY A N 1
ATOM 912 C CA . GLY A 1 122 ? 22.234 -18.797 -6.66 1 98.88 122 GLY A CA 1
ATOM 913 C C . GLY A 1 122 ? 21.641 -17.922 -5.58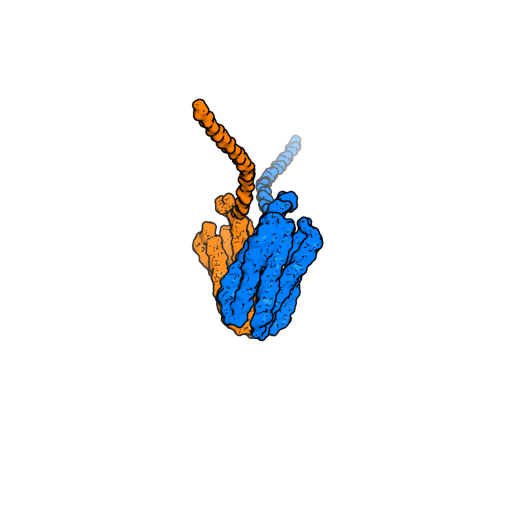6 1 98.88 122 GLY A C 1
ATOM 914 O O . GLY A 1 122 ? 21.766 -16.688 -5.633 1 98.88 122 GLY A O 1
ATOM 915 N N . LYS A 1 123 ? 20.969 -18.562 -4.633 1 98.88 123 LYS A N 1
ATOM 916 C CA . LYS A 1 123 ? 20.422 -17.797 -3.518 1 98.88 123 LYS A CA 1
ATOM 917 C C . LYS A 1 123 ? 21.516 -17.078 -2.744 1 98.88 123 LYS A C 1
ATOM 919 O O . LYS A 1 123 ? 21.375 -15.898 -2.404 1 98.88 123 LYS A O 1
ATOM 924 N N . GLN A 1 124 ? 22.562 -17.781 -2.461 1 98.88 124 GLN A N 1
ATOM 925 C CA . GLN A 1 124 ? 23.672 -17.172 -1.724 1 98.88 124 GLN A CA 1
ATOM 926 C C . GLN A 1 124 ? 24.297 -16.031 -2.51 1 98.88 124 GLN A C 1
ATOM 928 O O . GLN A 1 124 ? 24.625 -14.984 -1.94 1 98.88 124 GLN A O 1
ATOM 933 N N . ALA A 1 125 ? 24.469 -16.219 -3.812 1 98.94 125 ALA A N 1
ATOM 934 C CA . ALA A 1 125 ? 25.016 -15.156 -4.66 1 98.94 125 ALA A CA 1
ATOM 935 C C . ALA A 1 125 ? 24.109 -13.922 -4.633 1 98.94 125 ALA A C 1
ATOM 937 O O . ALA A 1 125 ? 24.594 -12.789 -4.57 1 98.94 125 ALA A O 1
ATOM 938 N N . ALA A 1 126 ? 22.844 -14.156 -4.695 1 98.94 126 ALA A N 1
ATOM 939 C CA . ALA A 1 126 ? 21.875 -13.07 -4.664 1 98.94 126 ALA A CA 1
ATOM 940 C C . ALA A 1 126 ? 21.953 -12.305 -3.348 1 98.94 126 ALA A C 1
ATOM 942 O O . ALA A 1 126 ? 21.875 -11.07 -3.336 1 98.94 126 ALA A O 1
ATOM 943 N N . VAL A 1 127 ? 22.062 -13.016 -2.223 1 98.94 127 VAL A N 1
ATOM 944 C CA . VAL A 1 127 ? 22.172 -12.375 -0.916 1 98.94 127 VAL A CA 1
ATOM 945 C C . VAL A 1 127 ? 23.453 -11.555 -0.836 1 98.94 127 VAL A C 1
ATOM 947 O O . VAL A 1 127 ? 23.453 -10.453 -0.284 1 98.94 127 VAL A O 1
ATOM 950 N N . ASN A 1 128 ? 24.516 -12.047 -1.412 1 98.88 128 ASN A N 1
ATOM 951 C CA . ASN A 1 128 ? 25.766 -11.289 -1.459 1 98.88 128 ASN A CA 1
ATOM 952 C C . ASN A 1 128 ? 25.609 -10.008 -2.264 1 98.88 128 ASN A C 1
ATOM 954 O O . ASN A 1 128 ? 26.062 -8.945 -1.843 1 98.88 128 ASN A O 1
ATOM 958 N N . ASP A 1 129 ? 24.969 -10.141 -3.393 1 98.94 129 ASP A N 1
ATOM 959 C CA . ASP A 1 129 ? 24.719 -8.969 -4.223 1 98.94 129 ASP A CA 1
ATOM 960 C C . ASP A 1 129 ? 23.828 -7.957 -3.498 1 98.94 129 ASP A C 1
ATOM 962 O O . ASP A 1 129 ? 24.078 -6.75 -3.57 1 98.94 129 ASP A O 1
ATOM 966 N N . LEU A 1 130 ? 22.859 -8.469 -2.818 1 98.88 130 LEU A N 1
ATOM 967 C CA . LEU A 1 130 ? 21.938 -7.613 -2.08 1 98.88 130 LEU A CA 1
ATOM 968 C C . LEU A 1 130 ? 22.656 -6.859 -0.972 1 98.88 130 LEU A C 1
ATOM 970 O O . LEU A 1 130 ? 22.422 -5.668 -0.759 1 98.88 130 LEU A O 1
ATOM 974 N N . THR A 1 131 ? 23.531 -7.527 -0.307 1 98.81 131 THR A N 1
ATOM 975 C CA . THR A 1 131 ? 24.312 -6.949 0.782 1 98.81 131 THR A CA 1
ATOM 976 C C . THR A 1 131 ? 25.234 -5.859 0.262 1 98.81 131 THR A C 1
ATOM 978 O O . THR A 1 131 ? 25.312 -4.77 0.834 1 98.81 131 THR A O 1
ATOM 981 N N . SER A 1 132 ? 25.922 -6.16 -0.811 1 98.88 132 SER A N 1
ATOM 982 C CA . SER A 1 132 ? 26.828 -5.188 -1.418 1 98.88 132 SER A CA 1
ATOM 983 C C . SER A 1 132 ? 26.062 -3.98 -1.948 1 98.88 132 SER A C 1
ATOM 985 O O . SER A 1 132 ? 26.516 -2.846 -1.837 1 98.88 132 SER A O 1
ATOM 987 N N . ASN A 1 133 ? 24.953 -4.238 -2.492 1 98.94 133 ASN A N 1
ATOM 988 C CA . ASN A 1 133 ? 24.109 -3.17 -3.029 1 98.94 133 ASN A CA 1
ATOM 989 C C . ASN A 1 133 ? 23.609 -2.242 -1.927 1 98.94 133 ASN A C 1
ATOM 991 O O . ASN A 1 133 ? 23.578 -1.023 -2.104 1 98.94 133 ASN A O 1
ATOM 995 N N . ALA A 1 134 ? 23.203 -2.842 -0.786 1 98.88 134 ALA A N 1
ATOM 996 C CA . ALA A 1 134 ? 22.766 -2.027 0.345 1 98.88 134 ALA A CA 1
ATOM 997 C C . ALA A 1 134 ? 23.875 -1.071 0.792 1 98.88 134 ALA A C 1
ATOM 999 O O . ALA A 1 134 ? 23.609 0.104 1.062 1 98.88 134 ALA A O 1
ATOM 1000 N N . LYS A 1 135 ? 25.047 -1.555 0.814 1 98.88 135 LYS A N 1
ATOM 1001 C CA . LYS A 1 135 ? 26.188 -0.718 1.179 1 98.88 135 LYS A CA 1
ATOM 1002 C C . LYS A 1 135 ? 26.391 0.407 0.167 1 98.88 135 LYS A C 1
ATOM 1004 O O . LYS A 1 135 ? 26.656 1.548 0.546 1 98.88 135 LYS A O 1
ATOM 1009 N N . ALA A 1 136 ? 26.25 0.076 -1.08 1 98.94 136 ALA A N 1
ATOM 1010 C CA . ALA A 1 136 ? 26.453 1.065 -2.135 1 98.94 136 ALA A CA 1
ATOM 1011 C C . ALA A 1 136 ? 25.375 2.146 -2.088 1 98.94 136 ALA A C 1
ATOM 1013 O O . ALA A 1 136 ? 25.672 3.332 -2.264 1 98.94 136 ALA A O 1
ATOM 1014 N N . ILE A 1 137 ? 24.156 1.771 -1.863 1 98.94 137 ILE A N 1
ATOM 1015 C CA . ILE A 1 137 ? 23.062 2.744 -1.76 1 98.94 137 ILE A CA 1
ATOM 1016 C C . ILE A 1 137 ? 23.281 3.625 -0.53 1 98.94 137 ILE A C 1
ATOM 1018 O O . ILE A 1 137 ? 23.109 4.844 -0.597 1 98.94 137 ILE A O 1
ATOM 1022 N N . ALA A 1 138 ? 23.641 2.967 0.583 1 98.94 138 ALA A N 1
ATOM 1023 C CA . ALA A 1 138 ? 23.891 3.713 1.812 1 98.94 138 ALA A CA 1
ATOM 1024 C C . ALA A 1 138 ? 24.984 4.766 1.599 1 98.94 138 ALA A C 1
ATOM 1026 O O . ALA A 1 138 ? 24.812 5.922 1.997 1 98.94 138 ALA A O 1
ATOM 1027 N N . ALA A 1 139 ? 26.047 4.387 0.954 1 98.88 139 ALA A N 1
ATOM 1028 C CA . ALA A 1 139 ? 27.141 5.309 0.696 1 98.88 139 ALA A CA 1
ATOM 1029 C C . ALA A 1 139 ? 26.703 6.461 -0.2 1 98.88 139 ALA A C 1
ATOM 1031 O O . ALA A 1 139 ? 27.047 7.617 0.044 1 98.88 139 ALA A O 1
ATOM 1032 N N . PHE A 1 140 ? 25.969 6.152 -1.216 1 98.94 140 PHE A N 1
ATOM 1033 C CA . PHE A 1 140 ? 25.484 7.152 -2.156 1 98.94 140 PHE A CA 1
ATOM 1034 C C . PHE A 1 140 ? 24.594 8.172 -1.446 1 98.94 140 PHE A C 1
ATOM 1036 O O . PHE A 1 140 ? 24.797 9.383 -1.588 1 98.94 140 PHE A O 1
ATOM 1043 N N . LEU A 1 141 ? 23.641 7.715 -0.678 1 98.88 141 LEU A N 1
ATOM 1044 C CA . LEU A 1 141 ? 22.688 8.594 -0.002 1 98.88 141 LEU A CA 1
ATOM 1045 C C . LEU A 1 141 ? 23.391 9.414 1.077 1 98.88 141 LEU A C 1
ATOM 1047 O O . LEU A 1 141 ? 23.109 10.602 1.241 1 98.88 141 LEU A O 1
ATOM 1051 N N . ALA A 1 142 ? 24.297 8.773 1.808 1 98.81 142 ALA A N 1
ATOM 1052 C CA . ALA A 1 142 ? 25.016 9.461 2.873 1 98.81 142 ALA A CA 1
ATOM 1053 C C . ALA A 1 142 ? 25.906 10.562 2.305 1 98.81 142 ALA A C 1
ATOM 1055 O O . ALA A 1 142 ? 26.078 11.617 2.922 1 98.81 142 ALA A O 1
ATOM 1056 N N . LYS A 1 143 ? 26.469 10.312 1.191 1 98.69 143 LYS A N 1
ATOM 1057 C CA . LYS A 1 143 ? 27.297 11.328 0.535 1 98.69 143 LYS A CA 1
ATOM 1058 C C . LYS A 1 143 ? 26.453 12.508 0.066 1 98.69 143 LYS A C 1
ATOM 1060 O O . LYS A 1 143 ? 26.891 13.656 0.129 1 98.69 143 LYS A O 1
ATOM 1065 N N . ALA A 1 144 ? 25.312 12.227 -0.368 1 98.5 144 ALA A N 1
ATOM 1066 C CA . ALA A 1 144 ? 24.438 13.258 -0.928 1 98.5 144 ALA A CA 1
ATOM 1067 C C . ALA A 1 144 ? 23.797 14.086 0.176 1 98.5 144 ALA A C 1
ATOM 1069 O O . ALA A 1 144 ? 23.484 15.266 -0.023 1 98.5 144 ALA A O 1
ATOM 1070 N N . ASN A 1 145 ? 23.516 13.516 1.281 1 98.75 145 ASN A N 1
ATOM 1071 C CA . ASN A 1 145 ? 22.766 14.18 2.348 1 98.75 145 ASN A CA 1
ATOM 1072 C C . ASN A 1 145 ? 23.422 13.945 3.711 1 98.75 145 ASN A C 1
ATOM 1074 O O . ASN A 1 145 ? 23.375 12.836 4.242 1 98.75 145 ASN A O 1
ATOM 1078 N N . PRO A 1 146 ? 23.969 14.969 4.309 1 98.31 146 PRO A N 1
ATOM 1079 C CA . PRO A 1 146 ? 24.734 14.797 5.547 1 98.31 146 PRO A CA 1
ATOM 1080 C C . PRO A 1 146 ? 23.859 14.438 6.742 1 98.31 146 PRO A C 1
ATOM 1082 O O . PRO A 1 146 ? 24.375 14.086 7.805 1 98.31 146 PRO A O 1
ATOM 1085 N N . TYR A 1 147 ? 22.562 14.406 6.625 1 98.56 147 TYR A N 1
ATOM 1086 C CA . TYR A 1 147 ? 21.656 14.07 7.715 1 98.56 147 TYR A CA 1
ATOM 1087 C C . TYR A 1 147 ? 21.234 12.609 7.641 1 98.56 147 TYR A C 1
ATOM 1089 O O . TYR A 1 147 ? 20.344 12.18 8.383 1 98.56 147 TYR A O 1
ATOM 1097 N N . LEU A 1 148 ? 21.891 11.898 6.77 1 98.5 148 LEU A N 1
ATOM 1098 C CA . LEU A 1 148 ? 21.672 10.461 6.637 1 98.5 148 LEU A CA 1
ATOM 1099 C C . LEU A 1 148 ? 22.969 9.695 6.945 1 98.5 148 LEU A C 1
ATOM 1101 O O . LEU A 1 148 ? 23.75 9.406 6.043 1 98.5 148 LEU A O 1
ATOM 1105 N N . PRO A 1 149 ? 23.078 9.289 8.25 1 98.56 149 PRO A N 1
ATOM 1106 C CA . PRO A 1 149 ? 24.312 8.57 8.578 1 98.56 149 PRO A CA 1
ATOM 1107 C C . PRO A 1 149 ? 24.438 7.242 7.836 1 98.56 149 PRO A C 1
ATOM 1109 O O . PRO A 1 149 ? 23.5 6.449 7.828 1 98.56 149 PRO A O 1
ATOM 1112 N N . GLU A 1 150 ? 25.562 7.004 7.285 1 98.56 150 GLU A N 1
ATOM 1113 C CA . GLU A 1 150 ? 25.781 5.848 6.422 1 98.56 150 GLU A CA 1
ATOM 1114 C C . GLU A 1 150 ? 25.531 4.543 7.172 1 98.56 150 GLU A C 1
ATOM 1116 O O . GLU A 1 150 ? 24.875 3.641 6.66 1 98.56 150 GLU A O 1
ATOM 1121 N N . PRO A 1 151 ? 26.016 4.355 8.461 1 98.56 151 PRO A N 1
ATOM 1122 C CA . PRO A 1 151 ? 25.75 3.096 9.156 1 98.56 151 PRO A CA 1
ATOM 1123 C C . PRO A 1 151 ? 24.25 2.865 9.406 1 98.56 151 PRO A C 1
ATOM 1125 O O . PRO A 1 151 ? 23.781 1.729 9.32 1 98.56 151 PRO A O 1
ATOM 1128 N N . THR A 1 152 ? 23.547 3.951 9.688 1 98.56 152 THR A N 1
ATOM 1129 C CA . THR A 1 152 ? 22.109 3.852 9.883 1 98.56 152 THR A CA 1
ATOM 1130 C C . THR A 1 152 ? 21.422 3.428 8.594 1 98.56 152 THR A C 1
ATOM 1132 O O . THR A 1 152 ? 20.578 2.529 8.602 1 98.56 152 THR A O 1
ATOM 1135 N N . LEU A 1 153 ? 21.828 4.031 7.477 1 98.75 153 LEU A N 1
ATOM 1136 C CA . LEU A 1 153 ? 21.281 3.676 6.176 1 98.75 153 LEU A CA 1
ATOM 1137 C C . LEU A 1 153 ? 21.562 2.215 5.844 1 98.75 153 LEU A C 1
ATOM 1139 O O . LEU A 1 153 ? 20.672 1.494 5.379 1 98.75 153 LEU A O 1
ATOM 1143 N N . ASN A 1 154 ? 22.75 1.847 6.055 1 98.69 154 ASN A N 1
ATOM 1144 C CA . ASN A 1 154 ? 23.109 0.467 5.746 1 98.69 154 ASN A CA 1
ATOM 1145 C C . ASN A 1 154 ? 22.266 -0.523 6.551 1 98.69 154 ASN A C 1
ATOM 1147 O O . ASN A 1 154 ? 21.828 -1.547 6.02 1 98.69 154 ASN A O 1
ATOM 1151 N N . ALA A 1 155 ? 22.078 -0.252 7.82 1 98.44 155 ALA A N 1
ATOM 1152 C CA . ALA A 1 155 ? 21.25 -1.112 8.664 1 98.44 155 ALA A CA 1
ATOM 1153 C C . ALA A 1 155 ? 19.812 -1.171 8.156 1 98.44 155 ALA 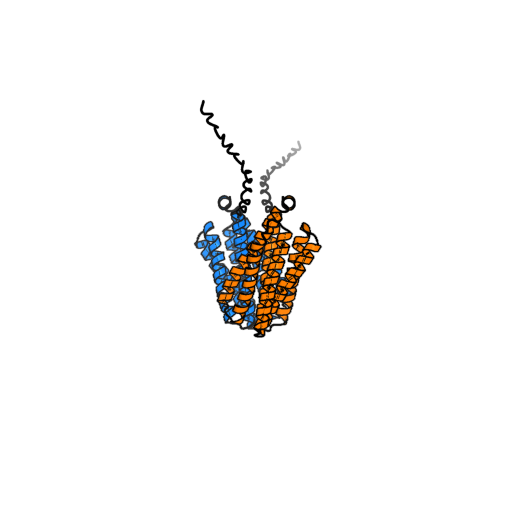A C 1
ATOM 1155 O O . ALA A 1 155 ? 19.234 -2.252 8.047 1 98.44 155 ALA A O 1
ATOM 1156 N N . LEU A 1 156 ? 19.25 -0.053 7.809 1 98.62 156 LEU A N 1
ATOM 1157 C CA . LEU A 1 156 ? 17.875 0.025 7.324 1 98.62 156 LEU A CA 1
ATOM 1158 C C . LEU A 1 156 ? 17.719 -0.716 6 1 98.62 156 LEU A C 1
ATOM 1160 O O . LEU A 1 156 ? 16.766 -1.479 5.816 1 98.62 156 LEU A O 1
ATOM 1164 N N . LEU A 1 157 ? 18.672 -0.521 5.121 1 98.88 157 LEU A N 1
ATOM 1165 C 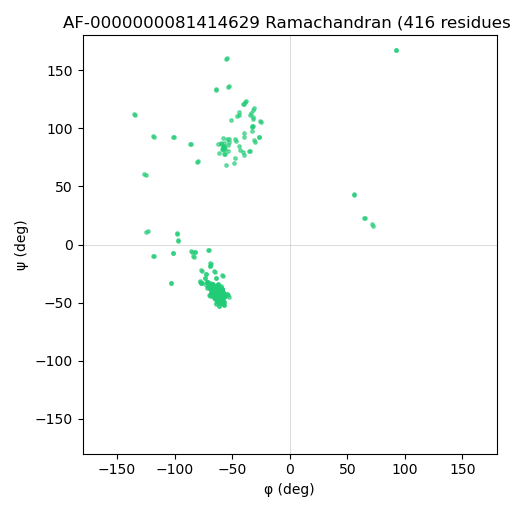CA . LEU A 1 157 ? 18.594 -1.126 3.795 1 98.88 157 LEU A CA 1
ATOM 1166 C C . LEU A 1 157 ? 18.844 -2.629 3.869 1 98.88 157 LEU A C 1
ATOM 1168 O O . LEU A 1 157 ? 18.234 -3.4 3.123 1 98.88 157 LEU A O 1
ATOM 1172 N N . SER A 1 158 ? 19.719 -3.029 4.766 1 98.75 158 SER A N 1
ATOM 1173 C CA . SER A 1 158 ? 19.953 -4.453 4.984 1 98.75 158 SER A CA 1
ATOM 1174 C C . SER A 1 158 ? 18.688 -5.145 5.504 1 98.75 158 SER A C 1
ATOM 1176 O O . SER A 1 158 ? 18.344 -6.238 5.055 1 98.75 158 SER A O 1
ATOM 1178 N N . ALA A 1 159 ? 18.031 -4.516 6.465 1 98.75 159 ALA A N 1
ATOM 1179 C CA . ALA A 1 159 ? 16.781 -5.059 6.973 1 98.75 159 ALA A CA 1
ATOM 1180 C C . ALA A 1 159 ? 15.734 -5.148 5.867 1 98.75 159 ALA A C 1
ATOM 1182 O O . ALA A 1 159 ? 15.008 -6.137 5.77 1 98.75 159 ALA A O 1
ATOM 1183 N N . HIS A 1 160 ? 15.641 -4.117 5.016 1 98.88 160 HIS A N 1
ATOM 1184 C CA . HIS A 1 160 ? 14.727 -4.117 3.881 1 98.88 160 HIS A CA 1
ATOM 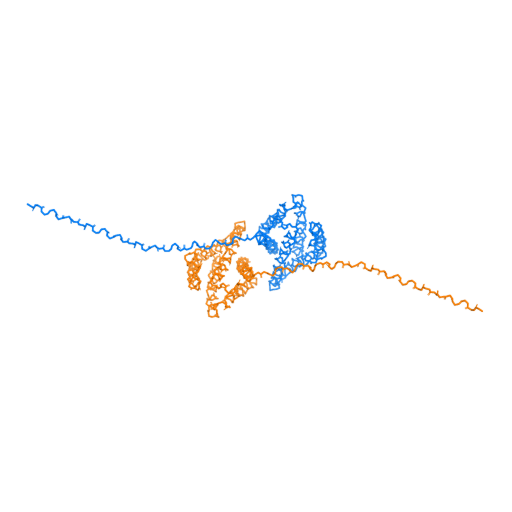1185 C C . HIS A 1 160 ? 14.992 -5.297 2.957 1 98.88 160 HIS A C 1
ATOM 1187 O O . HIS A 1 160 ? 14.062 -5.996 2.549 1 98.88 160 HIS A O 1
ATOM 1193 N N . GLY A 1 161 ? 16.25 -5.512 2.594 1 98.88 161 GLY A N 1
ATOM 1194 C CA . GLY A 1 161 ? 16.609 -6.68 1.807 1 98.88 161 GLY A CA 1
ATOM 1195 C C . GLY A 1 161 ? 16.234 -7.988 2.471 1 98.88 161 GLY A C 1
ATOM 1196 O O . GLY A 1 161 ? 15.742 -8.914 1.811 1 98.88 161 GLY A O 1
ATOM 1197 N N . GLY A 1 162 ? 16.469 -8.078 3.762 1 98.88 162 GLY A N 1
ATOM 1198 C CA . GLY A 1 162 ? 16.078 -9.258 4.523 1 98.88 162 GLY A CA 1
ATOM 1199 C C . GLY A 1 162 ? 14.594 -9.547 4.461 1 98.88 162 GLY A C 1
ATOM 1200 O O . GLY A 1 162 ? 14.188 -10.711 4.418 1 98.88 162 GLY A O 1
ATOM 1201 N N . HIS A 1 163 ? 13.781 -8.5 4.504 1 98.94 163 HIS A N 1
ATOM 1202 C CA . HIS A 1 163 ? 12.344 -8.68 4.367 1 98.94 163 HIS A CA 1
ATOM 1203 C C . HIS A 1 163 ? 11.992 -9.344 3.041 1 98.94 163 HIS A C 1
ATOM 1205 O O . HIS A 1 163 ? 11.133 -10.227 2.99 1 98.94 163 HIS A O 1
ATOM 1211 N N . HIS A 1 164 ? 12.648 -8.891 1.903 1 98.94 164 HIS A N 1
ATOM 1212 C CA . HIS A 1 164 ? 12.391 -9.523 0.613 1 98.94 164 HIS A CA 1
ATOM 1213 C C . HIS A 1 164 ? 12.758 -11 0.639 1 98.94 164 HIS A C 1
ATOM 1215 O O . HIS A 1 164 ? 11.992 -11.844 0.161 1 98.94 164 HIS A O 1
ATOM 1221 N N . VAL A 1 165 ? 13.898 -11.336 1.226 1 98.94 165 VAL A N 1
ATOM 1222 C CA . VAL A 1 165 ? 14.367 -12.711 1.288 1 98.94 165 VAL A CA 1
ATOM 1223 C C . VAL A 1 165 ? 13.391 -13.562 2.096 1 98.94 165 VAL A C 1
ATOM 1225 O O . VAL A 1 165 ? 12.953 -14.617 1.64 1 98.94 165 VAL A O 1
ATOM 1228 N N . ALA A 1 166 ? 13 -13.078 3.268 1 98.94 166 ALA A N 1
ATOM 1229 C CA . ALA A 1 166 ? 12.055 -13.805 4.117 1 98.94 166 ALA A CA 1
ATOM 1230 C C . ALA A 1 166 ? 10.719 -14 3.412 1 98.94 166 ALA A C 1
ATOM 1232 O O . ALA A 1 166 ? 10.141 -15.086 3.461 1 98.94 166 ALA A O 1
ATOM 1233 N N . GLN A 1 167 ? 10.258 -12.945 2.789 1 98.94 167 GLN A N 1
ATOM 1234 C CA . GLN A 1 167 ? 8.992 -12.992 2.066 1 98.94 167 GLN A CA 1
ATOM 1235 C C . GLN A 1 167 ? 9.016 -14.07 0.983 1 98.94 167 GLN A C 1
ATOM 1237 O O . GLN A 1 167 ? 8.094 -14.883 0.895 1 98.94 167 GLN A O 1
ATOM 1242 N N . ILE A 1 168 ? 10.039 -14.055 0.169 1 98.94 168 ILE A N 1
ATOM 1243 C CA . ILE A 1 168 ? 10.172 -15 -0.938 1 98.94 168 ILE A CA 1
ATOM 1244 C C . ILE A 1 168 ? 10.203 -16.422 -0.398 1 98.94 168 ILE A C 1
ATOM 1246 O O . ILE A 1 168 ? 9.531 -17.312 -0.925 1 98.94 168 ILE A O 1
ATOM 1250 N N . ASP A 1 169 ? 10.953 -16.688 0.668 1 98.94 169 ASP A N 1
ATOM 1251 C CA . ASP A 1 169 ? 11.062 -18.016 1.248 1 98.94 169 ASP A CA 1
ATOM 1252 C C . ASP A 1 169 ? 9.734 -18.484 1.845 1 98.94 169 ASP A C 1
ATOM 1254 O O . ASP A 1 169 ? 9.352 -19.641 1.704 1 98.94 169 ASP A O 1
ATOM 1258 N N . GLN A 1 170 ? 9.062 -17.609 2.535 1 98.94 170 GLN A N 1
ATOM 1259 C CA . GLN A 1 170 ? 7.781 -17.938 3.154 1 98.94 170 GLN A CA 1
ATOM 1260 C C . GLN A 1 170 ? 6.723 -18.25 2.1 1 98.94 170 GLN A C 1
ATOM 1262 O O . GLN A 1 170 ? 5.941 -19.188 2.256 1 98.94 170 GLN A O 1
ATOM 1267 N N . LEU A 1 171 ? 6.73 -17.469 1.031 1 98.88 171 LEU A N 1
ATOM 1268 C CA . LEU A 1 171 ? 5.84 -17.766 -0.082 1 98.88 171 LEU A CA 1
ATOM 1269 C C . LEU A 1 171 ? 6.16 -19.125 -0.684 1 98.88 171 LEU A C 1
ATOM 1271 O O . LEU A 1 171 ? 5.258 -19.938 -0.928 1 98.88 171 LEU A O 1
ATOM 1275 N N . ALA A 1 172 ? 7.43 -19.438 -0.896 1 98.75 172 ALA A N 1
ATOM 1276 C CA . ALA A 1 172 ? 7.859 -20.672 -1.522 1 98.75 172 ALA A CA 1
ATOM 1277 C C . ALA A 1 172 ? 7.48 -21.891 -0.666 1 98.75 172 ALA A C 1
ATOM 1279 O O . ALA A 1 172 ? 7.215 -22.969 -1.191 1 98.75 172 ALA A O 1
ATOM 1280 N N . SER A 1 173 ? 7.414 -21.672 0.654 1 98.56 173 SER A N 1
ATOM 1281 C CA . SER A 1 173 ? 7.078 -22.781 1.558 1 98.56 173 SER A CA 1
ATOM 1282 C C . SER A 1 173 ? 5.594 -22.766 1.911 1 98.56 173 SER A C 1
ATOM 1284 O O . SER A 1 173 ? 5.16 -23.5 2.805 1 98.56 173 SER A O 1
ATOM 1286 N N . SER A 1 174 ? 4.781 -21.859 1.354 1 98.5 174 SER A N 1
ATOM 1287 C CA . SER A 1 174 ? 3.348 -21.719 1.583 1 98.5 174 SER A CA 1
ATOM 1288 C C . SER A 1 174 ? 3.055 -21.312 3.027 1 98.5 174 SER A C 1
ATOM 1290 O O . SER A 1 174 ? 2.027 -21.703 3.586 1 98.5 174 SER A O 1
ATOM 1292 N N . ASP A 1 175 ? 4.039 -20.734 3.613 1 98.81 175 ASP A N 1
ATOM 1293 C CA . ASP A 1 175 ? 3.83 -20.125 4.922 1 98.81 175 ASP A CA 1
ATOM 1294 C C . ASP A 1 175 ? 3.186 -18.75 4.781 1 98.81 175 ASP A C 1
ATOM 1296 O O . ASP A 1 175 ? 3.805 -17.734 5.105 1 98.81 175 ASP A O 1
ATOM 1300 N N . TYR A 1 176 ? 1.944 -18.75 4.414 1 98.75 176 TYR A N 1
ATOM 1301 C CA . TYR A 1 176 ? 1.253 -17.5 4.109 1 98.75 176 TYR A CA 1
ATOM 1302 C C . TYR A 1 176 ? 1.037 -16.672 5.371 1 98.75 176 TYR A C 1
ATOM 1304 O O . TYR A 1 176 ? 1.053 -15.438 5.324 1 98.75 176 TYR A O 1
ATOM 1312 N N . ALA A 1 177 ? 0.826 -17.281 6.492 1 98.75 177 ALA A N 1
ATOM 1313 C CA . ALA A 1 177 ? 0.712 -16.547 7.746 1 98.75 177 ALA A CA 1
ATOM 1314 C C . ALA A 1 177 ? 2.016 -15.82 8.078 1 98.75 177 ALA A C 1
ATOM 1316 O O . ALA A 1 177 ? 2.002 -14.648 8.469 1 98.75 177 ALA A O 1
ATOM 1317 N N . GLY A 1 178 ? 3.137 -16.562 7.965 1 98.88 178 GLY A N 1
ATOM 1318 C CA . GLY A 1 178 ? 4.43 -15.922 8.156 1 98.88 178 GLY A CA 1
ATOM 1319 C C . GLY A 1 178 ? 4.672 -14.773 7.195 1 98.88 178 GLY A C 1
ATOM 1320 O O . GLY A 1 178 ? 5.191 -13.727 7.59 1 98.88 178 GLY A O 1
ATOM 1321 N N . GLU A 1 179 ? 4.305 -14.961 5.949 1 98.88 179 GLU A N 1
ATOM 1322 C CA . GLU A 1 179 ? 4.5 -13.93 4.941 1 98.88 179 GLU A CA 1
ATOM 1323 C C . GLU A 1 179 ? 3.648 -12.695 5.242 1 98.88 179 GLU A C 1
ATOM 1325 O O . GLU A 1 179 ? 4.094 -11.562 5.043 1 98.88 179 GLU A O 1
ATOM 1330 N N . ALA A 1 180 ? 2.418 -12.883 5.723 1 98.88 180 ALA A N 1
ATOM 1331 C CA . ALA A 1 180 ? 1.573 -11.758 6.098 1 98.88 180 ALA A CA 1
ATOM 1332 C C . ALA A 1 180 ? 2.225 -10.922 7.199 1 98.88 180 ALA A C 1
ATOM 1334 O O . ALA A 1 180 ? 2.172 -9.695 7.172 1 98.88 180 ALA A O 1
ATOM 1335 N N . GLN A 1 181 ? 2.809 -11.547 8.156 1 98.81 181 GLN A N 1
ATOM 1336 C CA . GLN A 1 181 ? 3.525 -10.844 9.211 1 98.81 181 GLN A CA 1
ATOM 1337 C C . GLN A 1 181 ? 4.73 -10.094 8.648 1 98.81 181 GLN A C 1
ATOM 1339 O O . GLN A 1 181 ? 4.973 -8.938 9.008 1 98.81 181 GLN A O 1
ATOM 1344 N N . THR A 1 182 ? 5.477 -10.773 7.816 1 98.94 182 THR A N 1
ATOM 1345 C CA . THR A 1 182 ? 6.629 -10.133 7.188 1 98.94 182 THR A CA 1
ATOM 1346 C C . THR A 1 182 ? 6.191 -8.938 6.344 1 98.94 182 THR A C 1
ATOM 1348 O O . THR A 1 182 ? 6.836 -7.891 6.359 1 98.94 182 THR A O 1
ATOM 1351 N N . TRP A 1 183 ? 5.074 -9.062 5.59 1 98.81 183 TRP A N 1
ATOM 1352 C CA . TRP A 1 183 ? 4.559 -7.961 4.789 1 98.81 183 TRP A CA 1
ATOM 1353 C C . TRP A 1 183 ? 4.238 -6.754 5.668 1 98.81 183 TRP A C 1
ATOM 1355 O O . TRP A 1 183 ? 4.57 -5.617 5.316 1 98.81 183 TRP A O 1
ATOM 1365 N N . GLN A 1 184 ? 3.633 -7.012 6.793 1 98.62 184 GLN A N 1
ATOM 1366 C CA . GLN A 1 184 ? 3.312 -5.918 7.707 1 98.62 184 GLN A CA 1
ATOM 1367 C C . GLN A 1 184 ? 4.578 -5.215 8.188 1 98.62 184 GLN A C 1
ATOM 1369 O O . GLN A 1 184 ? 4.641 -3.984 8.211 1 98.62 184 GLN A O 1
ATOM 1374 N N . MET A 1 185 ? 5.551 -5.977 8.562 1 98.75 185 MET A N 1
ATOM 1375 C CA . MET A 1 185 ? 6.82 -5.414 9.016 1 98.75 185 MET A CA 1
ATOM 1376 C C . MET A 1 185 ? 7.504 -4.641 7.891 1 98.75 185 MET A C 1
ATOM 1378 O O . MET A 1 185 ? 8 -3.535 8.109 1 98.75 185 MET A O 1
ATOM 1382 N N . MET A 1 186 ? 7.504 -5.246 6.742 1 98.81 186 MET A N 1
ATOM 1383 C CA . MET A 1 186 ? 8.133 -4.672 5.559 1 98.81 186 MET A CA 1
ATOM 1384 C C . MET A 1 186 ? 7.484 -3.344 5.188 1 98.81 186 MET A C 1
ATOM 1386 O O . MET A 1 186 ? 8.18 -2.367 4.902 1 98.81 186 MET A O 1
ATOM 1390 N N . ARG A 1 187 ? 6.223 -3.33 5.156 1 98.69 187 ARG A N 1
ATOM 1391 C CA . ARG A 1 187 ? 5.492 -2.115 4.805 1 98.69 187 ARG A CA 1
ATOM 1392 C C . ARG A 1 187 ? 5.762 -1.005 5.816 1 98.69 187 ARG A C 1
ATOM 1394 O O . ARG A 1 187 ? 6.059 0.13 5.434 1 98.69 187 ARG A O 1
ATOM 1401 N N . THR A 1 188 ? 5.664 -1.331 7.082 1 98.44 188 THR A N 1
ATOM 1402 C CA . THR A 1 188 ? 5.969 -0.344 8.109 1 98.44 188 THR A CA 1
ATOM 1403 C C . THR A 1 188 ? 7.398 0.176 7.949 1 98.44 188 THR A C 1
ATOM 1405 O O . THR A 1 188 ? 7.633 1.385 8.008 1 98.44 188 THR A O 1
ATOM 1408 N N . HIS A 1 189 ? 8.258 -0.69 7.746 1 98.81 189 HIS A N 1
ATOM 1409 C CA . HIS A 1 189 ? 9.672 -0.368 7.613 1 98.81 189 HIS A CA 1
ATOM 1410 C C . HIS A 1 189 ? 9.922 0.565 6.434 1 98.81 189 HIS A C 1
ATOM 1412 O O . HIS A 1 189 ? 10.594 1.589 6.574 1 98.81 189 HIS A O 1
ATOM 1418 N N . ILE A 1 190 ? 9.359 0.242 5.285 1 98.81 190 ILE A N 1
ATOM 1419 C CA . ILE A 1 190 ? 9.672 0.997 4.074 1 98.81 190 ILE A CA 1
ATOM 1420 C C . ILE A 1 190 ? 9.023 2.381 4.148 1 98.81 190 ILE A C 1
ATOM 1422 O O . ILE A 1 190 ? 9.586 3.359 3.648 1 98.81 190 ILE A O 1
ATOM 1426 N N . LEU A 1 191 ? 7.914 2.482 4.777 1 98.5 191 LEU A N 1
ATOM 1427 C CA . LEU A 1 191 ? 7.281 3.787 4.945 1 98.5 191 LEU A CA 1
ATOM 1428 C C . LEU A 1 191 ? 8.055 4.641 5.941 1 98.5 191 LEU A C 1
ATOM 1430 O O . LEU A 1 191 ? 8.164 5.855 5.77 1 98.5 191 LEU A O 1
ATOM 1434 N N . ASN A 1 192 ? 8.562 3.994 6.98 1 97.62 192 ASN A N 1
ATOM 1435 C CA . ASN A 1 192 ? 9.445 4.715 7.895 1 97.62 192 ASN A CA 1
ATOM 1436 C C . ASN A 1 192 ? 10.711 5.199 7.195 1 97.62 192 ASN A C 1
ATOM 1438 O O . ASN A 1 192 ? 11.211 6.285 7.488 1 97.62 192 ASN A O 1
ATOM 1442 N N . LEU A 1 193 ? 11.25 4.395 6.324 1 98.38 193 LEU A N 1
ATOM 1443 C CA . LEU A 1 193 ? 12.398 4.816 5.531 1 98.38 193 LEU A CA 1
ATOM 1444 C C . LEU A 1 193 ? 12.047 6.012 4.656 1 98.38 193 LEU A C 1
ATOM 1446 O O . LEU A 1 193 ? 12.828 6.961 4.551 1 98.38 193 LEU A O 1
ATOM 1450 N N . ALA A 1 194 ? 10.875 5.973 4.051 1 98.44 194 ALA A N 1
ATOM 1451 C CA . ALA A 1 194 ? 10.406 7.105 3.258 1 98.44 194 ALA A CA 1
ATOM 1452 C C . ALA A 1 194 ? 10.336 8.375 4.102 1 98.44 194 ALA A C 1
ATOM 1454 O O . ALA A 1 194 ? 10.734 9.453 3.652 1 98.44 194 ALA A O 1
ATOM 1455 N N . ASP A 1 195 ? 9.852 8.242 5.309 1 97.81 195 ASP A N 1
ATOM 1456 C CA . ASP A 1 195 ? 9.781 9.375 6.223 1 97.81 195 ASP A CA 1
ATOM 1457 C C . ASP A 1 195 ? 11.172 9.906 6.559 1 97.81 195 ASP A C 1
ATOM 1459 O O . ASP A 1 195 ? 11.391 11.117 6.602 1 97.81 195 ASP A O 1
ATOM 1463 N N . ALA A 1 196 ? 12.07 8.992 6.84 1 97.62 196 ALA A N 1
ATOM 1464 C CA . ALA A 1 196 ? 13.438 9.383 7.168 1 97.62 196 ALA A CA 1
ATOM 1465 C C . ALA A 1 196 ? 14.094 10.117 6.008 1 97.62 196 ALA A C 1
ATOM 1467 O O . ALA A 1 196 ? 14.773 11.133 6.207 1 97.62 196 ALA A O 1
ATOM 1468 N N . LEU A 1 197 ? 13.898 9.648 4.809 1 98.5 197 LEU A N 1
ATOM 1469 C CA . LEU A 1 197 ? 14.43 10.305 3.619 1 98.5 197 LEU A CA 1
ATOM 1470 C C . LEU A 1 197 ? 13.844 11.703 3.465 1 98.5 197 LEU A C 1
ATOM 1472 O O . LEU A 1 197 ? 14.57 12.664 3.193 1 98.5 197 LEU A O 1
ATOM 1476 N N . THR A 1 198 ? 12.562 11.82 3.674 1 98.19 198 THR A N 1
ATOM 1477 C CA . THR A 1 198 ? 11.906 13.117 3.584 1 98.19 198 THR A CA 1
ATOM 1478 C C . THR A 1 198 ? 12.484 14.086 4.617 1 98.19 198 THR A C 1
ATOM 1480 O O . THR A 1 198 ? 12.797 15.234 4.293 1 98.19 198 THR A O 1
ATOM 1483 N N . GLY A 1 199 ? 12.562 13.586 5.871 1 97.62 199 GLY A N 1
ATOM 1484 C CA . GLY A 1 199 ? 13.141 14.43 6.906 1 97.62 199 GLY A CA 1
ATOM 1485 C C . GLY A 1 199 ? 14.523 14.945 6.562 1 97.62 199 GLY A C 1
ATOM 1486 O O . GLY A 1 199 ? 14.828 16.125 6.789 1 97.62 199 GLY A O 1
ATOM 1487 N N . ALA A 1 200 ? 15.336 14.141 6.027 1 98.5 200 ALA A N 1
ATOM 1488 C CA . ALA A 1 200 ? 16.688 14.531 5.648 1 98.5 200 ALA A CA 1
ATOM 1489 C C . ALA A 1 200 ? 16.672 15.555 4.52 1 98.5 200 ALA A C 1
ATOM 1491 O O . ALA A 1 200 ? 17.469 16.5 4.512 1 98.5 200 ALA A O 1
ATOM 1492 N N . LEU A 1 201 ? 15.805 15.398 3.555 1 98.5 201 LEU A N 1
ATOM 1493 C CA . LEU A 1 201 ? 15.68 16.359 2.463 1 98.5 201 LEU A CA 1
ATOM 1494 C C . LEU A 1 201 ? 15.266 17.734 2.984 1 98.5 201 LEU A C 1
ATOM 1496 O O . LEU A 1 201 ? 15.836 18.75 2.59 1 98.5 201 LEU A O 1
ATOM 1500 N N . VAL A 1 202 ? 14.289 17.734 3.877 1 97.88 202 VAL A N 1
ATOM 1501 C CA . VAL A 1 202 ? 13.781 18.984 4.43 1 97.88 202 VAL A CA 1
ATOM 1502 C C . VAL A 1 202 ? 14.891 19.688 5.199 1 97.88 202 VAL A C 1
ATOM 1504 O O . VAL A 1 202 ? 15.016 20.922 5.121 1 97.88 202 VAL A O 1
ATOM 1507 N N . LYS A 1 203 ? 15.664 18.922 5.875 1 98 203 LYS A N 1
ATOM 1508 C CA . LYS A 1 203 ? 16.766 19.5 6.645 1 98 203 LYS A CA 1
ATOM 1509 C C . LYS A 1 203 ? 17.844 20.062 5.727 1 98 203 LYS A C 1
ATOM 1511 O O . LYS A 1 203 ? 18.406 21.125 6.008 1 98 203 LYS A O 1
ATOM 1516 N N . GLN A 1 204 ? 18.125 19.422 4.664 1 98.44 204 GLN A N 1
ATOM 1517 C CA . GLN A 1 204 ? 19.203 19.844 3.766 1 98.44 204 GLN A CA 1
ATOM 1518 C C . GLN A 1 204 ? 18.766 21.016 2.904 1 98.44 204 GLN A C 1
ATOM 1520 O O . GLN A 1 204 ? 19.594 21.859 2.533 1 98.44 204 GLN A O 1
ATOM 1525 N N . PHE A 1 205 ? 17.469 21.078 2.562 1 98.12 205 PHE A N 1
ATOM 1526 C CA . PHE A 1 205 ? 16.969 22.109 1.656 1 98.12 205 PHE A CA 1
ATOM 1527 C C . PHE A 1 205 ? 15.805 22.859 2.285 1 98.12 205 PHE A C 1
ATOM 1529 O O . PHE A 1 205 ? 14.719 22.953 1.699 1 98.12 205 PHE A O 1
ATOM 1536 N N . PRO A 1 206 ? 15.984 23.484 3.361 1 96.06 206 PRO A N 1
ATOM 1537 C CA . PRO A 1 206 ? 14.867 24.125 4.059 1 96.06 206 PRO A CA 1
ATOM 1538 C C . PRO A 1 206 ? 14.164 25.172 3.193 1 96.06 206 PRO A C 1
ATOM 1540 O O . PRO A 1 206 ? 12.953 25.359 3.316 1 96.06 206 PRO A O 1
ATOM 1543 N N . ASP A 1 207 ? 14.781 25.766 2.264 1 96.31 207 ASP A N 1
ATOM 1544 C CA . ASP A 1 207 ? 14.195 26.828 1.454 1 96.31 207 ASP A CA 1
ATOM 1545 C C . ASP A 1 207 ? 13.234 26.266 0.41 1 96.31 207 ASP A C 1
ATOM 1547 O O . ASP A 1 207 ? 12.359 26.969 -0.088 1 96.31 207 ASP A O 1
ATOM 1551 N N . LYS A 1 208 ? 13.461 25.016 0.119 1 95 208 LYS A N 1
ATOM 1552 C CA . LYS A 1 208 ? 12.602 24.359 -0.864 1 95 208 LYS A CA 1
ATOM 1553 C C . LYS A 1 208 ? 11.312 23.859 -0.219 1 95 208 LYS A C 1
ATOM 1555 O O . LYS A 1 208 ? 10.352 23.531 -0.916 1 95 208 LYS A O 1
ATOM 1560 N N . PHE A 1 209 ? 11.289 23.891 1.05 1 93.94 209 PHE A N 1
ATOM 1561 C CA . PHE A 1 209 ? 10.148 23.312 1.751 1 93.94 209 PHE A CA 1
ATOM 1562 C C . PHE A 1 209 ? 9.492 24.344 2.668 1 93.94 209 PHE A C 1
ATOM 1564 O O . PHE A 1 209 ? 8.734 23.969 3.568 1 93.94 209 PHE A O 1
ATOM 1571 N N . ARG A 1 210 ? 9.797 25.609 2.588 1 80.62 210 ARG A N 1
ATOM 1572 C CA . ARG A 1 210 ? 9.203 26.719 3.342 1 80.62 210 ARG A CA 1
ATOM 1573 C C . ARG A 1 210 ? 7.816 27.062 2.801 1 80.62 210 ARG A C 1
ATOM 1575 O O . ARG A 1 210 ? 7.547 26.891 1.611 1 80.62 210 ARG A O 1
ATOM 1582 N N . MET B 1 1 ? 73.562 24.734 54.375 1 28.97 1 MET B N 1
ATOM 1583 C CA . MET B 1 1 ? 72.688 25.594 53.625 1 28.97 1 MET B CA 1
ATOM 1584 C C . MET B 1 1 ? 71.938 24.797 52.531 1 28.97 1 MET B C 1
ATOM 1586 O O . MET B 1 1 ? 72.562 24.453 51.5 1 28.97 1 MET B O 1
ATOM 1590 N N . ASN B 1 2 ? 71.062 23.797 52.906 1 32.53 2 ASN B N 1
ATOM 1591 C CA . ASN B 1 2 ? 70.312 22.781 52.188 1 32.53 2 ASN B CA 1
ATOM 1592 C C . ASN B 1 2 ? 69.312 23.422 51.219 1 32.53 2 ASN B C 1
ATOM 1594 O O . ASN B 1 2 ? 68.438 24.172 51.625 1 32.53 2 ASN B O 1
ATOM 1598 N N . ILE B 1 3 ? 69.75 23.75 50 1 36.25 3 ILE B N 1
ATOM 1599 C CA . ILE B 1 3 ? 69.062 24.375 48.875 1 36.25 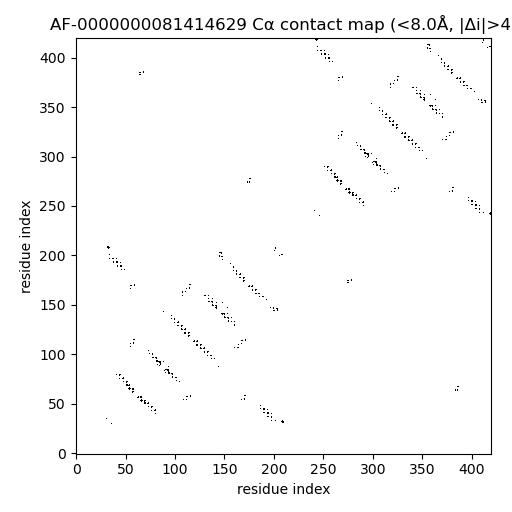3 ILE B CA 1
ATOM 1600 C C . ILE B 1 3 ? 67.812 23.547 48.5 1 36.25 3 ILE B C 1
ATOM 1602 O O . ILE B 1 3 ? 67.938 22.391 48.094 1 36.25 3 ILE B O 1
ATOM 1606 N N . LYS B 1 4 ? 66.75 23.656 49.219 1 30.94 4 LYS B N 1
ATOM 1607 C CA . LYS B 1 4 ? 65.375 23.094 48.938 1 30.94 4 LYS B CA 1
ATOM 1608 C C . LYS B 1 4 ? 64.938 23.516 47.562 1 30.94 4 LYS B C 1
ATOM 1610 O O . LYS B 1 4 ? 64.812 24.703 47.281 1 30.94 4 LYS B O 1
ATOM 1615 N N . ILE B 1 5 ? 65.188 22.766 46.469 1 33.38 5 ILE B N 1
ATOM 1616 C CA . ILE B 1 5 ? 64.75 22.891 45.062 1 33.38 5 ILE B CA 1
ATOM 1617 C C . ILE B 1 5 ? 63.219 22.844 45.031 1 33.38 5 ILE B C 1
ATOM 1619 O O . ILE B 1 5 ? 62.625 21.859 45.438 1 33.38 5 ILE B O 1
ATOM 1623 N N . ALA B 1 6 ? 62.562 23.891 45.281 1 33.47 6 ALA B N 1
ATOM 1624 C CA . ALA B 1 6 ? 61.125 24.016 45.125 1 33.47 6 ALA B CA 1
ATOM 1625 C C . ALA B 1 6 ? 60.688 23.703 43.688 1 33.47 6 ALA B C 1
ATOM 1627 O O . ALA B 1 6 ? 61.125 24.375 42.75 1 33.47 6 ALA B O 1
ATOM 1628 N N . THR B 1 7 ? 60.469 22.406 43.344 1 32.22 7 THR B N 1
ATOM 1629 C CA . THR B 1 7 ? 59.938 21.984 42.062 1 32.22 7 THR B CA 1
ATOM 1630 C C . THR B 1 7 ? 58.594 22.625 41.781 1 32.22 7 THR B C 1
ATOM 1632 O O . THR B 1 7 ? 57.625 22.438 42.531 1 32.22 7 THR B O 1
ATOM 1635 N N . LEU B 1 8 ? 58.562 23.828 41.281 1 31.73 8 LEU B N 1
ATOM 1636 C CA . LEU B 1 8 ? 57.344 24.516 40.812 1 31.73 8 LEU B CA 1
ATOM 1637 C C . LEU B 1 8 ? 56.625 23.672 39.75 1 31.73 8 LEU B C 1
ATOM 1639 O O . LEU B 1 8 ? 57.188 23.391 38.688 1 31.73 8 LEU B O 1
ATOM 1643 N N . LEU B 1 9 ? 55.844 22.719 40.219 1 31.38 9 LEU B N 1
ATOM 1644 C CA . LEU B 1 9 ? 55 21.922 39.312 1 31.38 9 LEU B CA 1
ATOM 1645 C C . LEU B 1 9 ? 54.031 22.828 38.562 1 31.38 9 LEU B C 1
ATOM 1647 O O . LEU B 1 9 ? 53.219 23.516 39.188 1 31.38 9 LEU B O 1
ATOM 1651 N N . LEU B 1 10 ? 54.469 23.391 37.438 1 34.5 10 LEU B N 1
ATOM 1652 C CA . LEU B 1 10 ? 53.625 24.141 36.5 1 34.5 10 LEU B CA 1
ATOM 1653 C C . LEU B 1 10 ? 52.406 23.328 36.062 1 34.5 10 LEU B C 1
ATOM 1655 O O . LEU B 1 10 ? 52.562 22.281 35.406 1 34.5 10 LEU B O 1
ATOM 1659 N N . ILE B 1 11 ? 51.375 23.25 36.812 1 33.69 11 ILE B N 1
ATOM 1660 C CA . ILE B 1 11 ? 50.125 22.609 36.438 1 33.69 11 ILE B CA 1
ATOM 1661 C C . ILE B 1 11 ? 49.531 23.344 35.219 1 33.69 11 ILE B C 1
ATOM 1663 O O . ILE B 1 11 ? 49.188 24.531 35.344 1 33.69 11 ILE B O 1
ATOM 1667 N N . ALA B 1 12 ? 50.031 23.094 34 1 34.31 12 ALA B N 1
ATOM 1668 C CA . ALA B 1 12 ? 49.406 23.609 32.781 1 34.31 12 ALA B CA 1
ATOM 1669 C C . ALA B 1 12 ? 47.938 23.25 32.719 1 34.31 12 ALA B C 1
ATOM 1671 O O . ALA B 1 12 ? 47.562 22.078 32.781 1 34.31 12 ALA B O 1
ATOM 1672 N N . LEU B 1 13 ? 47.094 24.078 33.281 1 34.88 13 LEU B N 1
ATOM 1673 C CA . LEU B 1 13 ? 45.656 24.016 33.062 1 34.88 13 LEU B CA 1
ATOM 1674 C C . LEU B 1 13 ? 45.312 23.906 31.594 1 34.88 13 LEU B C 1
ATOM 1676 O O . LEU B 1 13 ? 45.562 24.844 30.828 1 34.88 13 LEU B O 1
ATOM 1680 N N . LEU B 1 14 ? 45.594 22.734 30.953 1 33.66 14 LEU B N 1
ATOM 1681 C CA . LEU B 1 14 ? 45.125 22.531 29.578 1 33.66 14 LEU B CA 1
ATOM 1682 C C . LEU B 1 14 ? 43.656 22.906 29.438 1 33.66 14 LEU B C 1
ATOM 1684 O O . LEU B 1 14 ? 42.812 22.375 30.156 1 33.66 14 LEU B O 1
ATOM 1688 N N . ALA B 1 15 ? 43.344 24.172 29.094 1 36.97 15 ALA B N 1
ATOM 1689 C CA . ALA B 1 15 ? 42.031 24.625 28.672 1 36.97 15 ALA B CA 1
ATOM 1690 C C . ALA B 1 15 ? 41.406 23.656 27.672 1 36.97 15 ALA B C 1
ATOM 1692 O O . ALA B 1 15 ? 41.938 23.438 26.594 1 36.97 15 ALA B O 1
ATOM 1693 N N . GLN B 1 16 ? 40.75 22.594 28.156 1 34.84 16 GLN B N 1
ATOM 1694 C CA . GLN B 1 16 ? 39.969 21.766 27.25 1 34.84 16 GLN B CA 1
ATOM 1695 C C . GLN B 1 16 ? 39.031 22.625 26.422 1 34.84 16 GLN B C 1
ATOM 1697 O O . GLN B 1 16 ? 38.375 23.516 26.938 1 34.84 16 GLN B O 1
ATOM 1702 N N . PRO B 1 17 ? 39.312 22.812 25.125 1 38.34 17 PRO B N 1
ATOM 1703 C CA . PRO B 1 17 ? 38.281 23.516 24.328 1 38.34 17 PRO B CA 1
ATOM 1704 C C . PRO B 1 17 ? 36.875 23.016 24.609 1 38.34 17 PRO B C 1
ATOM 1706 O O . PRO B 1 17 ? 36.688 21.844 24.922 1 38.34 17 PRO B O 1
ATOM 1709 N N . ALA B 1 18 ? 36.062 23.844 25.172 1 36.22 18 ALA B N 1
ATOM 1710 C CA . ALA B 1 18 ? 34.594 23.641 25.25 1 36.22 18 ALA B CA 1
ATOM 1711 C C . ALA B 1 18 ? 34.062 23.047 23.953 1 36.22 18 ALA B C 1
ATOM 1713 O O . ALA B 1 18 ? 34.125 23.688 22.906 1 36.22 18 ALA B O 1
ATOM 1714 N N . TRP B 1 19 ? 34.25 21.734 23.719 1 34.56 19 TRP B N 1
ATOM 1715 C CA . TRP B 1 19 ? 33.438 21.125 22.641 1 34.56 19 TRP B CA 1
ATOM 1716 C C . TRP B 1 19 ? 32.031 21.672 22.656 1 34.56 19 TRP B C 1
ATOM 1718 O O . TRP B 1 19 ? 31.344 21.656 23.688 1 34.56 19 TRP B O 1
ATOM 1728 N N . SER B 1 20 ? 31.781 22.703 21.906 1 30.45 20 SER B N 1
ATOM 1729 C CA . SER B 1 20 ? 30.422 23.188 21.641 1 30.45 20 SER B CA 1
ATOM 1730 C C . SER B 1 20 ? 29.422 22.031 21.625 1 30.45 20 SER B C 1
ATOM 1732 O O . SER B 1 20 ? 29.641 21.016 20.969 1 30.45 20 SER B O 1
ATOM 1734 N N . GLN B 1 21 ? 28.688 21.859 22.688 1 33.16 21 GLN B N 1
ATOM 1735 C CA . GLN B 1 21 ? 27.5 21 22.734 1 33.16 21 GLN B CA 1
ATOM 1736 C C . GLN B 1 21 ? 26.734 21.031 21.422 1 33.16 21 GLN B C 1
ATOM 1738 O O . GLN B 1 21 ? 26.266 22.109 21 1 33.16 21 GLN B O 1
ATOM 1743 N N . THR B 1 22 ? 27.203 20.25 20.406 1 35.06 22 THR B N 1
ATOM 1744 C CA . THR B 1 22 ? 26.359 20.031 19.234 1 35.06 22 THR B CA 1
ATOM 1745 C C . THR B 1 22 ? 24.891 20.031 19.625 1 35.06 22 THR B C 1
ATOM 1747 O O . THR B 1 22 ? 24.484 19.438 20.625 1 35.06 22 THR B O 1
ATOM 1750 N N . ALA B 1 23 ? 24.141 21.047 19.281 1 37.81 23 ALA B N 1
ATOM 1751 C CA . ALA B 1 23 ? 22.688 21.188 19.438 1 37.81 23 ALA B CA 1
ATOM 1752 C C . ALA B 1 23 ? 22 19.828 19.328 1 37.81 23 ALA B C 1
ATOM 1754 O O . ALA B 1 23 ? 22.375 19 18.5 1 37.81 23 ALA B O 1
ATOM 1755 N N . PRO B 1 24 ? 21.344 19.344 20.344 1 37.47 24 PRO B N 1
ATOM 1756 C CA . PRO B 1 24 ? 20.578 18.094 20.266 1 37.47 24 PRO B CA 1
ATOM 1757 C C . PRO B 1 24 ? 19.859 17.938 18.938 1 37.47 24 PRO B C 1
ATOM 1759 O O . PRO B 1 24 ? 19.484 18.922 18.312 1 37.47 24 PRO B O 1
ATOM 1762 N N . PRO B 1 25 ? 20.125 16.859 18.234 1 37.09 25 PRO B N 1
ATOM 1763 C CA . PRO B 1 25 ? 19.375 16.688 16.984 1 37.09 25 PRO B CA 1
ATOM 1764 C C . PRO B 1 25 ? 17.938 17.219 17.078 1 37.09 25 PRO B C 1
ATOM 1766 O O . PRO B 1 25 ? 17.359 17.234 18.156 1 37.09 25 PRO B O 1
ATOM 1769 N N . ALA B 1 26 ? 17.547 18.25 16.438 1 38.34 26 ALA B N 1
ATOM 1770 C CA . ALA B 1 26 ? 16.172 18.75 16.344 1 38.34 26 ALA B CA 1
ATOM 1771 C C . ALA B 1 26 ? 15.164 17.625 16.562 1 38.34 26 ALA B C 1
ATOM 1773 O O . ALA B 1 26 ? 15.359 16.516 16.094 1 38.34 26 ALA B O 1
ATOM 1774 N N . SER B 1 27 ? 14.469 17.469 17.656 1 40.69 27 SER B N 1
ATOM 1775 C CA . SER B 1 27 ? 13.359 16.578 17.984 1 40.69 27 SER B CA 1
ATOM 1776 C C . SER B 1 27 ? 12.477 16.297 16.781 1 40.69 27 SER B C 1
ATOM 1778 O O . SER B 1 27 ? 12.094 17.219 16.062 1 40.69 27 SER B O 1
ATOM 1780 N N . PRO B 1 28 ? 12.555 15.141 16.078 1 48.09 28 PRO B N 1
ATOM 1781 C CA . PRO B 1 28 ? 11.617 14.891 14.977 1 48.09 28 PRO B CA 1
ATOM 1782 C C . PRO B 1 28 ? 10.258 15.539 15.203 1 48.09 28 PRO B C 1
ATOM 1784 O O . PRO B 1 28 ? 9.711 15.469 16.297 1 48.09 28 PRO B O 1
ATOM 1787 N N . THR B 1 29 ? 10.047 16.688 14.812 1 55.16 29 THR B N 1
ATOM 1788 C CA . THR B 1 29 ? 8.734 17.328 14.922 1 55.16 29 THR B CA 1
ATOM 1789 C C . THR B 1 29 ? 7.625 16.281 14.914 1 55.16 29 THR B C 1
ATOM 1791 O O . THR B 1 29 ? 7.574 15.422 14.039 1 55.16 29 THR B O 1
ATOM 1794 N N . THR B 1 30 ? 7.16 15.773 16.094 1 79.38 30 THR B N 1
ATOM 1795 C CA . THR B 1 30 ? 6.02 14.898 16.344 1 79.38 30 THR B CA 1
ATOM 1796 C C . THR B 1 30 ? 4.828 15.297 15.477 1 79.38 30 THR B C 1
ATOM 1798 O O . THR B 1 30 ? 4.5 16.484 15.375 1 79.38 30 THR B O 1
ATOM 1801 N N . ASP B 1 31 ? 4.336 14.445 14.664 1 90.81 31 ASP B N 1
ATOM 1802 C CA . ASP B 1 31 ? 3.17 14.656 13.805 1 90.81 31 ASP B CA 1
ATOM 1803 C C . ASP B 1 31 ? 1.967 15.125 14.625 1 90.81 31 ASP B C 1
ATOM 1805 O O . ASP B 1 31 ? 1.789 14.711 15.773 1 90.81 31 ASP B O 1
ATOM 1809 N N . SER B 1 32 ? 1.261 16.125 14.117 1 94.06 32 SER B N 1
ATOM 1810 C CA . SER B 1 32 ? -0.007 16.5 14.734 1 94.06 32 SER B CA 1
ATOM 1811 C C . SER B 1 32 ? -0.947 15.297 14.836 1 94.06 32 SER B C 1
ATOM 1813 O O . SER B 1 32 ? -0.78 14.312 14.117 1 94.06 32 SER B O 1
ATOM 1815 N N . ALA B 1 33 ? -1.917 15.367 15.68 1 95.69 33 ALA B N 1
ATOM 1816 C CA . ALA B 1 33 ? -2.928 14.32 15.805 1 95.69 33 ALA B CA 1
ATOM 1817 C C . ALA B 1 33 ? -3.684 14.125 14.492 1 95.69 33 ALA B C 1
ATOM 1819 O O . ALA B 1 33 ? -4.023 13 14.125 1 95.69 33 ALA B O 1
ATOM 1820 N N . ALA B 1 34 ? -3.906 15.219 13.805 1 96.56 34 ALA B N 1
ATOM 1821 C CA . ALA B 1 34 ? -4.598 15.148 12.516 1 96.56 34 ALA B CA 1
ATOM 1822 C C . ALA B 1 34 ? -3.775 14.375 11.492 1 96.56 34 ALA B C 1
ATOM 1824 O O . ALA B 1 34 ? -4.301 13.516 10.781 1 96.56 34 ALA B O 1
ATOM 1825 N N . LEU B 1 35 ? -2.492 14.688 11.453 1 97 35 LEU B N 1
ATOM 1826 C CA . LEU B 1 35 ? -1.634 14 10.492 1 97 35 LEU B CA 1
ATOM 1827 C C . LEU B 1 35 ? -1.474 12.523 10.859 1 97 35 LEU B C 1
ATOM 1829 O O . LEU B 1 35 ? -1.513 11.656 9.992 1 97 35 LEU B O 1
ATOM 1833 N N . THR B 1 36 ? -1.309 12.227 12.117 1 97 36 THR B N 1
ATOM 1834 C CA . THR B 1 36 ? -1.213 10.844 12.57 1 97 36 THR B CA 1
ATOM 1835 C C . THR B 1 36 ? -2.463 10.055 12.18 1 97 36 THR B C 1
ATOM 1837 O O . THR B 1 36 ? -2.363 8.945 11.656 1 97 36 THR B O 1
ATOM 1840 N N . THR B 1 37 ? -3.623 10.664 12.391 1 97.75 37 THR B N 1
ATOM 1841 C CA . THR B 1 37 ? -4.875 10.016 12.016 1 97.75 37 THR B CA 1
ATOM 1842 C C . THR B 1 37 ? -4.945 9.805 10.508 1 97.75 37 THR B C 1
ATOM 1844 O O . THR B 1 37 ? -5.371 8.742 10.047 1 97.75 37 THR B O 1
ATOM 1847 N N . ARG B 1 38 ? -4.539 10.797 9.758 1 98 38 ARG B N 1
ATOM 1848 C CA . ARG B 1 38 ? -4.539 10.703 8.305 1 98 38 ARG B CA 1
ATOM 1849 C C . ARG B 1 38 ? -3.67 9.539 7.832 1 98 38 ARG B C 1
ATOM 1851 O O . ARG B 1 38 ? -4.109 8.719 7.023 1 98 38 ARG B O 1
ATOM 1858 N N . LEU B 1 39 ? -2.455 9.461 8.375 1 98.12 39 LEU B N 1
ATOM 1859 C CA . LEU B 1 39 ? -1.535 8.406 7.977 1 98.12 39 LEU B CA 1
ATOM 1860 C C . LEU B 1 39 ? -2.057 7.039 8.414 1 98.12 39 LEU B C 1
ATOM 1862 O O . LEU B 1 39 ? -1.939 6.059 7.68 1 98.12 39 LEU B O 1
ATOM 1866 N N . ASP B 1 40 ? -2.664 6.973 9.578 1 97.81 40 ASP B N 1
ATOM 1867 C CA . ASP B 1 40 ? -3.229 5.719 10.07 1 97.81 40 ASP B CA 1
ATOM 1868 C C . ASP B 1 40 ? -4.367 5.242 9.164 1 97.81 40 ASP B C 1
ATOM 1870 O O . ASP B 1 40 ? -4.438 4.059 8.828 1 97.81 40 ASP B O 1
ATOM 1874 N N . LEU B 1 41 ? -5.242 6.152 8.828 1 98.62 41 LEU B N 1
ATOM 1875 C CA . LEU B 1 41 ? -6.371 5.766 7.988 1 98.62 41 LEU B CA 1
ATOM 1876 C C . LEU B 1 41 ? -5.902 5.387 6.59 1 98.62 41 LEU B C 1
ATOM 1878 O O . LEU B 1 41 ? -6.426 4.449 5.984 1 98.62 41 LEU B O 1
ATOM 1882 N N . ARG B 1 42 ? -4.934 6.125 6.043 1 98.69 42 ARG B N 1
ATOM 1883 C CA . ARG B 1 42 ? -4.348 5.738 4.766 1 98.69 42 ARG B CA 1
ATOM 1884 C C . ARG B 1 42 ? -3.793 4.316 4.824 1 98.69 42 ARG B C 1
ATOM 1886 O O . ARG B 1 42 ? -4.012 3.521 3.91 1 98.69 42 ARG B O 1
ATOM 1893 N N . ASP B 1 43 ? -3.1 3.994 5.895 1 98.44 43 ASP B N 1
ATOM 1894 C CA . ASP B 1 43 ? -2.529 2.662 6.062 1 98.44 43 ASP B CA 1
ATOM 1895 C C . ASP B 1 43 ? -3.623 1.599 6.117 1 98.44 43 ASP B C 1
ATOM 1897 O O . ASP B 1 43 ? -3.535 0.572 5.441 1 98.44 43 ASP B O 1
ATOM 1901 N N . LEU B 1 44 ? -4.633 1.845 6.891 1 98.88 44 LEU B N 1
ATOM 1902 C CA . LEU B 1 44 ? -5.719 0.888 7.078 1 98.88 44 LEU B CA 1
ATOM 1903 C C . L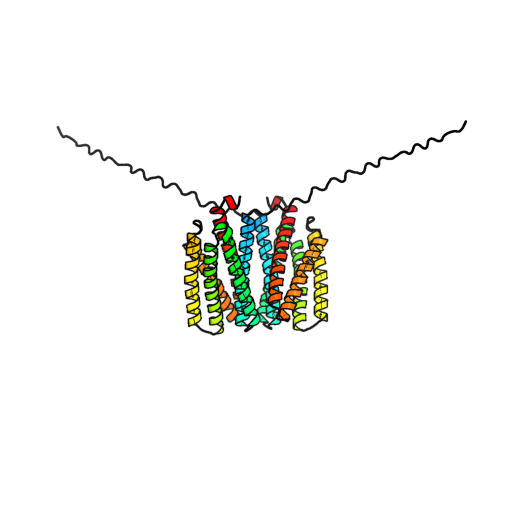EU B 1 44 ? -6.445 0.626 5.762 1 98.88 44 LEU B C 1
ATOM 1905 O O . LEU B 1 44 ? -6.645 -0.528 5.375 1 98.88 44 LEU B O 1
ATOM 1909 N N . TRP B 1 45 ? -6.777 1.653 5.07 1 98.88 45 TRP B N 1
ATOM 1910 C CA . TRP B 1 45 ? -7.57 1.484 3.854 1 98.88 45 TRP B CA 1
ATOM 1911 C C . TRP B 1 45 ? -6.707 0.96 2.711 1 98.88 45 TRP B C 1
ATOM 1913 O O . TRP B 1 45 ? -7.188 0.207 1.859 1 98.88 45 TRP B O 1
ATOM 1923 N N . GLY B 1 46 ? -5.398 1.351 2.66 1 98.81 46 GLY B N 1
ATOM 1924 C CA . GLY B 1 46 ? -4.477 0.712 1.731 1 98.81 46 GLY B CA 1
ATOM 1925 C C . GLY B 1 46 ? -4.367 -0.787 1.938 1 98.81 46 GLY B C 1
ATOM 1926 O O . GLY B 1 46 ? -4.359 -1.553 0.971 1 98.81 46 GLY B O 1
ATOM 1927 N N . GLU B 1 47 ? -4.25 -1.145 3.23 1 98.81 47 GLU B N 1
ATOM 1928 C CA . GLU B 1 47 ? -4.199 -2.564 3.566 1 98.81 47 GLU B CA 1
ATOM 1929 C C . GLU B 1 47 ? -5.488 -3.273 3.16 1 98.81 47 GLU B C 1
ATOM 1931 O O . GLU B 1 47 ? -5.457 -4.43 2.734 1 98.81 47 GLU B O 1
ATOM 1936 N N . HIS B 1 48 ? -6.57 -2.598 3.248 1 98.94 48 HIS B N 1
ATOM 1937 C CA . HIS B 1 48 ? -7.879 -3.137 2.885 1 98.94 48 HIS B CA 1
ATOM 1938 C C . HIS B 1 48 ? -7.891 -3.623 1.439 1 98.94 48 HIS B C 1
ATOM 1940 O O . HIS B 1 48 ? -8.219 -4.781 1.173 1 98.94 48 HIS B O 1
ATOM 1946 N N . ILE B 1 49 ? -7.457 -2.754 0.536 1 98.94 49 ILE B N 1
ATOM 1947 C CA . ILE B 1 49 ? -7.535 -3.135 -0.87 1 98.94 49 ILE B CA 1
ATOM 1948 C C . ILE B 1 49 ? -6.453 -4.168 -1.183 1 98.94 49 ILE B C 1
ATOM 1950 O O . ILE B 1 49 ? -6.637 -5.027 -2.049 1 98.94 49 ILE B O 1
ATOM 1954 N N . PHE B 1 50 ? -5.367 -4.141 -0.492 1 98.94 50 PHE B N 1
ATOM 1955 C CA . PHE B 1 50 ? -4.281 -5.086 -0.699 1 98.94 50 PHE B CA 1
ATOM 1956 C C . PHE B 1 50 ? -4.746 -6.516 -0.432 1 98.94 50 PHE B C 1
ATOM 1958 O O . PHE B 1 50 ? -4.578 -7.395 -1.277 1 98.94 50 PHE B O 1
ATOM 1965 N N . TRP B 1 51 ? -5.344 -6.773 0.746 1 98.94 51 TRP B N 1
ATOM 1966 C CA . TRP B 1 51 ? -5.699 -8.141 1.106 1 98.94 51 TRP B CA 1
ATOM 1967 C C . TRP B 1 51 ? -6.875 -8.641 0.273 1 98.94 51 TRP B C 1
ATOM 1969 O O . TRP B 1 51 ? -6.957 -9.82 -0.057 1 98.94 51 TRP B O 1
ATOM 1979 N N . ILE B 1 52 ? -7.797 -7.727 -0.108 1 99 52 ILE B N 1
ATOM 1980 C CA . ILE B 1 52 ? -8.898 -8.133 -0.973 1 99 52 ILE B CA 1
ATOM 1981 C C . ILE B 1 52 ? -8.352 -8.562 -2.334 1 99 52 ILE B C 1
ATOM 1983 O O . ILE B 1 52 ? -8.781 -9.578 -2.891 1 99 52 ILE B O 1
ATOM 1987 N N . ARG B 1 53 ? -7.41 -7.75 -2.844 1 98.94 53 ARG B N 1
ATOM 1988 C CA . ARG B 1 53 ? -6.762 -8.156 -4.086 1 98.94 53 ARG B CA 1
ATOM 1989 C C . ARG B 1 53 ? -6.113 -9.531 -3.943 1 98.94 53 ARG B C 1
ATOM 1991 O O . ARG B 1 53 ? -6.176 -10.352 -4.863 1 98.94 53 ARG B O 1
ATOM 1998 N N . ASN B 1 54 ? -5.426 -9.75 -2.795 1 98.88 54 ASN B N 1
ATOM 1999 C CA . ASN B 1 54 ? -4.746 -11.031 -2.59 1 98.88 54 ASN B CA 1
ATOM 2000 C C . ASN B 1 54 ? -5.734 -12.188 -2.559 1 98.88 54 ASN B C 1
ATOM 2002 O O . ASN B 1 54 ? -5.414 -13.297 -3.006 1 98.88 54 ASN B O 1
ATOM 2006 N N . TYR B 1 55 ? -6.938 -11.992 -2.016 1 98.94 55 TYR B N 1
ATOM 2007 C CA . TYR B 1 55 ? -7.965 -13.023 -2.098 1 98.94 55 TYR B CA 1
ATOM 2008 C C . TYR B 1 55 ? -8.32 -13.328 -3.549 1 98.94 55 TYR B C 1
ATOM 2010 O O . TYR B 1 55 ? -8.383 -14.492 -3.945 1 98.94 55 TYR B O 1
ATOM 2018 N N . ALA B 1 56 ? -8.562 -12.25 -4.348 1 98.94 56 ALA B N 1
ATOM 2019 C CA . ALA B 1 56 ? -8.961 -12.438 -5.742 1 98.94 56 ALA B CA 1
ATOM 2020 C C . ALA B 1 56 ? -7.902 -13.234 -6.508 1 98.94 56 ALA B C 1
ATOM 2022 O O . ALA B 1 56 ? -8.227 -14.172 -7.234 1 98.94 56 ALA B O 1
ATOM 2023 N N . VAL B 1 57 ? -6.648 -12.898 -6.324 1 98.81 57 VAL B N 1
ATOM 2024 C CA . VAL B 1 57 ? -5.543 -13.555 -7.016 1 98.81 57 VAL B CA 1
ATOM 2025 C C . VAL B 1 57 ? -5.465 -15.023 -6.59 1 98.81 57 VAL B C 1
ATOM 2027 O O . VAL B 1 57 ? -5.41 -15.914 -7.438 1 98.81 57 VAL B O 1
ATOM 2030 N N . ALA B 1 58 ? -5.461 -15.266 -5.254 1 98.75 58 ALA B N 1
ATOM 2031 C CA . ALA B 1 58 ? -5.348 -16.625 -4.734 1 98.75 58 ALA B CA 1
ATOM 2032 C C . ALA B 1 58 ? -6.535 -17.484 -5.164 1 98.75 58 ALA B C 1
ATOM 2034 O O . ALA B 1 58 ? -6.371 -18.641 -5.535 1 98.75 58 ALA B O 1
ATOM 2035 N N . ASN B 1 59 ? -7.73 -16.875 -5.086 1 98.81 59 ASN B N 1
ATOM 2036 C CA . ASN B 1 59 ? -8.953 -17.578 -5.461 1 98.81 59 ASN B CA 1
ATOM 2037 C C . ASN B 1 59 ? -8.93 -18.016 -6.922 1 98.81 59 ASN B C 1
ATOM 2039 O O . ASN B 1 59 ? -9.258 -19.156 -7.242 1 98.81 59 ASN B O 1
ATOM 2043 N N . GLN B 1 60 ? -8.5 -17.188 -7.793 1 98.56 60 GLN B N 1
ATOM 2044 C CA . GLN B 1 60 ? -8.469 -17.484 -9.227 1 98.56 60 GLN B CA 1
ATOM 2045 C C . GLN B 1 60 ? -7.371 -18.484 -9.555 1 98.56 60 GLN B C 1
ATOM 2047 O O . GLN B 1 60 ? -7.492 -19.25 -10.508 1 98.56 60 GLN B O 1
ATOM 2052 N N . ALA B 1 61 ? -6.355 -18.531 -8.727 1 97.5 61 ALA B N 1
ATOM 2053 C CA . ALA B 1 61 ? -5.262 -19.484 -8.93 1 97.5 61 ALA B CA 1
ATOM 2054 C C . ALA B 1 61 ? -5.594 -20.828 -8.312 1 97.5 61 ALA B C 1
ATOM 2056 O O . ALA B 1 61 ? -4.824 -21.781 -8.445 1 97.5 61 ALA B O 1
ATOM 2057 N N . GLY B 1 62 ? -6.703 -20.953 -7.602 1 97.88 62 GLY B N 1
ATOM 2058 C CA . GLY B 1 62 ? -7.055 -22.188 -6.918 1 97.88 62 GLY B CA 1
ATOM 2059 C C . GLY B 1 62 ? -6.184 -22.469 -5.707 1 97.88 62 GLY B C 1
ATOM 2060 O O . GLY B 1 62 ? -6.062 -23.625 -5.277 1 97.88 62 GLY B O 1
ATOM 2061 N N . ASN B 1 63 ? -5.496 -21.469 -5.215 1 98.19 63 ASN B N 1
ATOM 2062 C CA . ASN B 1 63 ? -4.68 -21.594 -4.016 1 98.19 63 ASN B CA 1
ATOM 2063 C C . ASN B 1 63 ? -5.5 -21.359 -2.75 1 98.19 63 ASN B C 1
ATOM 2065 O O . ASN B 1 63 ? -5.48 -20.25 -2.201 1 98.19 63 ASN B O 1
ATOM 2069 N N . HIS B 1 64 ? -6.121 -22.406 -2.252 1 98.5 64 HIS B N 1
ATOM 2070 C CA . HIS B 1 64 ? -7.098 -22.281 -1.175 1 98.5 64 HIS B CA 1
ATOM 2071 C C . HIS B 1 64 ? -6.43 -21.844 0.125 1 98.5 64 HIS B C 1
ATOM 2073 O O . HIS B 1 64 ? -7.02 -21.109 0.915 1 98.5 64 HIS B O 1
ATOM 2079 N N . LYS B 1 65 ? -5.246 -22.266 0.352 1 98.62 65 LYS B N 1
ATOM 2080 C CA . LYS B 1 65 ? -4.543 -21.875 1.567 1 98.62 65 LYS B CA 1
ATOM 2081 C C . LYS B 1 65 ? -4.281 -20.359 1.587 1 98.62 65 LYS B C 1
ATOM 2083 O O . LYS B 1 65 ? -4.52 -19.703 2.598 1 98.62 65 LYS B O 1
ATOM 2088 N N . ALA B 1 66 ? -3.809 -19.844 0.488 1 98.69 66 ALA B N 1
ATOM 2089 C CA . ALA B 1 66 ? -3.557 -18.406 0.384 1 98.69 66 ALA B CA 1
ATOM 2090 C C . ALA B 1 66 ? -4.859 -17.609 0.462 1 98.69 66 ALA B C 1
ATOM 2092 O O . ALA B 1 66 ? -4.906 -16.547 1.074 1 98.69 66 ALA B O 1
ATOM 2093 N N . ALA B 1 67 ? -5.914 -18.109 -0.168 1 98.88 67 ALA B N 1
ATOM 2094 C CA . ALA B 1 67 ? -7.211 -17.438 -0.144 1 98.88 67 ALA B CA 1
ATOM 2095 C C . ALA B 1 67 ? -7.77 -17.375 1.275 1 98.88 67 ALA B C 1
ATOM 2097 O O . ALA B 1 67 ? -8.328 -16.344 1.686 1 98.88 67 ALA B O 1
ATOM 2098 N N . ASP B 1 68 ? -7.609 -18.453 2.012 1 98.88 68 ASP B N 1
ATOM 2099 C CA . ASP B 1 68 ? -8.078 -18.5 3.395 1 98.88 68 ASP B CA 1
ATOM 2100 C C . ASP B 1 68 ? -7.332 -17.484 4.254 1 98.88 68 ASP B C 1
ATOM 2102 O O . ASP B 1 68 ? -7.941 -16.781 5.07 1 98.88 68 ASP B O 1
ATOM 2106 N N . LEU B 1 69 ? -6.031 -17.391 4.074 1 98.94 69 LEU B N 1
ATOM 2107 C CA . LEU B 1 69 ? -5.254 -16.406 4.82 1 98.94 69 LEU B CA 1
ATOM 2108 C C . LEU B 1 69 ? -5.68 -14.992 4.465 1 98.94 69 LEU B C 1
ATOM 2110 O O . LEU B 1 69 ? -5.836 -14.148 5.352 1 98.94 69 LEU B O 1
ATOM 2114 N N . ALA B 1 70 ? -5.867 -14.75 3.164 1 98.94 70 ALA B N 1
ATOM 2115 C CA . ALA B 1 70 ? -6.297 -13.422 2.736 1 98.94 70 ALA B CA 1
ATOM 2116 C C . ALA B 1 70 ? -7.637 -13.055 3.361 1 98.94 70 ALA B C 1
ATOM 2118 O O . ALA B 1 70 ? -7.832 -11.914 3.795 1 98.94 70 ALA B O 1
ATOM 2119 N N . THR B 1 71 ? -8.547 -14.016 3.41 1 98.94 71 THR B N 1
ATOM 2120 C CA . THR B 1 71 ? -9.844 -13.781 4.035 1 98.94 71 THR B CA 1
ATOM 2121 C C . THR B 1 71 ? -9.672 -13.367 5.496 1 98.94 71 THR B C 1
ATOM 2123 O O . THR B 1 71 ? -10.281 -12.406 5.953 1 98.94 71 THR B O 1
ATOM 2126 N N . LYS B 1 72 ? -8.852 -14.039 6.211 1 98.94 72 LYS B N 1
ATOM 2127 C CA . LYS B 1 72 ? -8.594 -13.711 7.613 1 98.94 72 LYS B CA 1
ATOM 2128 C C . LYS B 1 72 ? -8.023 -12.305 7.754 1 98.94 72 LYS B C 1
ATOM 2130 O O . LYS B 1 72 ? -8.422 -11.555 8.648 1 98.94 72 LYS B O 1
ATOM 2135 N N . GLU B 1 73 ? -7.125 -11.969 6.879 1 98.94 73 GLU B N 1
ATOM 2136 C CA . GLU B 1 73 ? -6.504 -10.648 6.938 1 98.94 73 GLU B CA 1
ATOM 2137 C C . GLU B 1 73 ? -7.508 -9.555 6.578 1 98.94 73 GLU B C 1
ATOM 2139 O O . GLU B 1 73 ? -7.484 -8.469 7.164 1 98.94 73 GLU B O 1
ATOM 2144 N N . VAL B 1 74 ? -8.43 -9.797 5.586 1 98.94 74 VAL B N 1
ATOM 2145 C CA . VAL B 1 74 ? -9.461 -8.828 5.242 1 98.94 74 VAL B CA 1
ATOM 2146 C C . VAL B 1 74 ? -10.344 -8.555 6.461 1 98.94 74 VAL B C 1
ATOM 2148 O O . VAL B 1 74 ? -10.648 -7.398 6.766 1 98.94 74 VAL B O 1
ATOM 2151 N N . VAL B 1 75 ? -10.703 -9.602 7.16 1 98.94 75 VAL B N 1
ATOM 2152 C CA . VAL B 1 75 ? -11.586 -9.469 8.312 1 98.94 75 VAL B CA 1
ATOM 2153 C C . VAL B 1 75 ? -10.852 -8.75 9.445 1 98.94 75 VAL B C 1
ATOM 2155 O O . VAL B 1 75 ? -11.414 -7.871 10.102 1 98.94 75 VAL B O 1
ATOM 2158 N N . SER B 1 76 ? -9.609 -9.109 9.688 1 98.88 76 SER B N 1
ATOM 2159 C CA . SER B 1 76 ? -8.805 -8.43 10.695 1 98.88 76 SER B CA 1
ATOM 2160 C C . SER B 1 76 ? -8.664 -6.945 10.375 1 98.88 76 SER B C 1
ATOM 2162 O O . SER B 1 76 ? -8.781 -6.102 11.266 1 98.88 76 SER B O 1
ATOM 2164 N N . ASN B 1 77 ? -8.43 -6.625 9.172 1 98.94 77 ASN B N 1
ATOM 2165 C CA . ASN B 1 77 ? -8.305 -5.242 8.719 1 98.94 77 ASN B CA 1
ATOM 2166 C C . ASN B 1 77 ? -9.617 -4.477 8.883 1 98.94 77 ASN B C 1
ATOM 2168 O O . ASN B 1 77 ? -9.617 -3.34 9.359 1 98.94 77 ASN B O 1
ATOM 2172 N N . ALA B 1 78 ? -10.703 -5.121 8.445 1 98.94 78 ALA B N 1
ATOM 2173 C CA . ALA B 1 78 ? -12.008 -4.48 8.602 1 98.94 78 ALA B CA 1
ATOM 2174 C C . ALA B 1 78 ? -12.305 -4.18 10.07 1 98.94 78 ALA B C 1
ATOM 2176 O O . ALA B 1 78 ? -12.852 -3.123 10.391 1 98.94 78 ALA B O 1
ATOM 2177 N N . THR B 1 79 ? -11.922 -5.066 10.93 1 98.94 79 THR B N 1
ATOM 2178 C CA . THR B 1 79 ? -12.094 -4.875 12.367 1 98.94 79 THR B CA 1
ATOM 2179 C C . THR B 1 79 ? -11.273 -3.684 12.852 1 98.94 79 THR B C 1
ATOM 2181 O O . THR B 1 79 ? -11.766 -2.857 13.625 1 98.94 79 THR B O 1
ATOM 2184 N N . ALA B 1 80 ? -10.094 -3.609 12.375 1 98.94 80 ALA B N 1
ATOM 2185 C CA . ALA B 1 80 ? -9.227 -2.496 12.758 1 98.94 80 ALA B CA 1
ATOM 2186 C C . ALA B 1 80 ? -9.789 -1.169 12.25 1 98.94 80 ALA B C 1
ATOM 2188 O O . ALA B 1 80 ? -9.75 -0.161 12.961 1 98.94 80 ALA B O 1
ATOM 2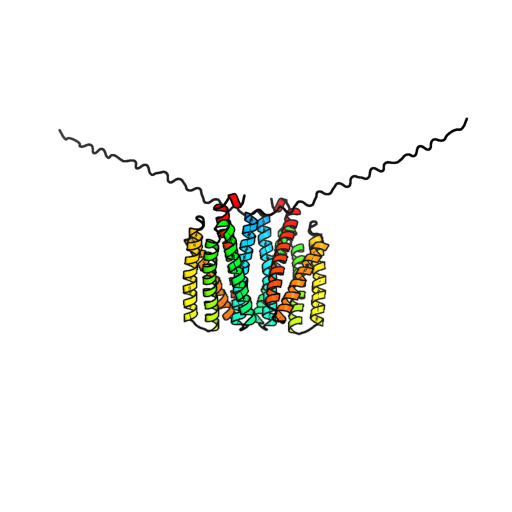189 N N . ILE B 1 81 ? -10.266 -1.119 11.031 1 98.94 81 ILE B N 1
ATOM 2190 C CA . ILE B 1 81 ? -10.867 0.086 10.469 1 98.94 81 ILE B CA 1
ATOM 2191 C C . ILE B 1 81 ? -12.062 0.506 11.328 1 98.94 81 ILE B C 1
ATOM 2193 O O . ILE B 1 81 ? -12.172 1.67 11.719 1 98.94 81 ILE B O 1
ATOM 2197 N N . ALA B 1 82 ? -12.906 -0.439 11.594 1 98.88 82 ALA B N 1
ATOM 2198 C CA . ALA B 1 82 ? -14.102 -0.143 12.391 1 98.88 82 ALA B CA 1
ATOM 2199 C C . ALA B 1 82 ? -13.719 0.395 13.766 1 98.88 82 ALA B C 1
ATOM 2201 O O . ALA B 1 82 ? -14.273 1.403 14.219 1 98.88 82 ALA B O 1
ATOM 2202 N N . ASN B 1 83 ? -12.789 -0.193 14.414 1 98.69 83 ASN B N 1
ATOM 2203 C CA . ASN B 1 83 ? -12.391 0.191 15.766 1 98.69 83 ASN B CA 1
ATOM 2204 C C . ASN B 1 83 ? -11.703 1.553 15.781 1 98.69 83 ASN B C 1
ATOM 2206 O O . ASN B 1 83 ? -11.617 2.199 16.828 1 98.69 83 ASN B O 1
ATOM 2210 N N . SER B 1 84 ? -11.242 1.981 14.68 1 98.5 84 SER B N 1
ATOM 2211 C CA . SER B 1 84 ? -10.523 3.252 14.625 1 98.5 84 SER B CA 1
ATOM 2212 C C . SER B 1 84 ? -11.461 4.426 14.875 1 98.5 84 SER B C 1
ATOM 2214 O O . SER B 1 84 ? -11.016 5.527 15.203 1 98.5 84 SER B O 1
ATOM 2216 N N . ILE B 1 85 ? -12.781 4.25 14.797 1 98.19 85 ILE B N 1
ATOM 2217 C CA . ILE B 1 85 ? -13.68 5.387 14.977 1 98.19 85 ILE B CA 1
ATOM 2218 C C . ILE B 1 85 ? -14.273 5.355 16.391 1 98.19 85 ILE B C 1
ATOM 2220 O O . ILE B 1 85 ? -14.914 6.316 16.812 1 98.19 85 ILE B O 1
ATOM 2224 N N . ALA B 1 86 ? -14.031 4.281 17.141 1 98.44 86 ALA B N 1
ATOM 2225 C CA . ALA B 1 86 ? -14.648 4.074 18.438 1 98.44 86 ALA B CA 1
ATOM 2226 C C . ALA B 1 86 ? -14.312 5.215 19.391 1 98.44 86 ALA B C 1
ATOM 2228 O O . ALA B 1 86 ? -15.172 5.676 20.141 1 98.44 86 ALA B O 1
ATOM 2229 N N . PRO B 1 87 ? -13.094 5.766 19.375 1 97.94 87 PRO B N 1
ATOM 2230 C CA . PRO B 1 87 ? -12.766 6.832 20.328 1 97.94 87 PRO B CA 1
ATOM 2231 C C . PRO B 1 87 ? -13.586 8.102 20.078 1 97.94 87 PRO B C 1
ATOM 2233 O O . PRO B 1 87 ? -13.789 8.891 21.016 1 97.94 87 PRO B O 1
ATOM 2236 N N . LEU B 1 88 ? -14.047 8.258 18.938 1 98.38 88 LEU B N 1
ATOM 2237 C CA . LEU B 1 88 ? -14.758 9.492 18.609 1 98.38 88 LEU B CA 1
ATOM 2238 C C . LEU B 1 88 ? -16.266 9.266 18.594 1 98.38 88 LEU B C 1
ATOM 2240 O O . LEU B 1 88 ? -17.031 10.148 18.984 1 98.38 88 LEU B O 1
ATOM 2244 N N . TYR B 1 89 ? -16.688 8.078 18.188 1 98.5 89 TYR B N 1
ATOM 2245 C CA . TYR B 1 89 ? -18.109 7.863 17.938 1 98.5 89 TYR B CA 1
ATOM 2246 C C . TYR B 1 89 ? -18.672 6.801 18.875 1 98.5 89 TYR B C 1
ATOM 2248 O O . TYR B 1 89 ? -19.875 6.578 18.922 1 98.5 89 TYR B O 1
ATOM 2256 N N . GLY B 1 90 ? -17.828 6.074 19.641 1 98.44 90 GLY B N 1
ATOM 2257 C CA . GLY B 1 90 ? -18.281 5.035 20.562 1 98.44 90 GLY B CA 1
ATOM 2258 C C . GLY B 1 90 ? -18.312 3.656 19.922 1 98.44 90 GLY B C 1
ATOM 2259 O O . GLY B 1 90 ? -18.266 3.527 18.703 1 98.44 90 GLY B O 1
ATOM 2260 N N . GLN B 1 91 ? -18.469 2.596 20.781 1 98.5 91 GLN B N 1
ATOM 2261 C CA . GLN B 1 91 ? -18.391 1.199 20.375 1 98.5 91 GLN B CA 1
ATOM 2262 C C . GLN B 1 91 ? -19.578 0.81 19.5 1 98.5 91 GLN B C 1
ATOM 2264 O O . GLN B 1 91 ? -19.422 0.051 18.531 1 98.5 91 GLN B O 1
ATOM 2269 N N . PRO B 1 92 ? -20.781 1.329 19.734 1 98.69 92 PRO B N 1
ATOM 2270 C CA . PRO B 1 92 ? -21.906 0.96 18.875 1 98.69 92 PRO B CA 1
ATOM 2271 C C . PRO B 1 92 ? -21.703 1.4 17.422 1 98.69 92 PRO B C 1
ATOM 2273 O O . PRO B 1 92 ? -22.062 0.668 16.5 1 98.69 92 PRO B O 1
ATOM 2276 N N . ALA B 1 93 ? -21.125 2.566 17.234 1 98.75 93 ALA B N 1
ATOM 2277 C CA . ALA B 1 93 ? -20.828 3.029 15.883 1 98.75 93 ALA B CA 1
ATOM 2278 C C . ALA B 1 93 ? -19.781 2.143 15.211 1 98.75 93 ALA B C 1
ATOM 2280 O O . ALA B 1 93 ? -19.922 1.8 14.031 1 98.75 93 ALA B O 1
ATOM 2281 N N . ALA B 1 94 ? -18.812 1.785 15.969 1 98.81 94 ALA B N 1
ATOM 2282 C CA . ALA B 1 94 ? -17.781 0.892 15.445 1 98.81 94 ALA B CA 1
ATOM 2283 C C . ALA B 1 94 ? -18.375 -0.453 15.039 1 98.81 94 ALA B C 1
ATOM 2285 O O . ALA B 1 94 ? -18.031 -0.994 13.984 1 98.81 94 ALA B O 1
ATOM 2286 N N . ASP B 1 95 ? -19.266 -0.97 15.859 1 98.88 95 ASP B N 1
ATOM 2287 C CA . ASP B 1 95 ? -19.906 -2.244 15.555 1 98.88 95 ASP B CA 1
ATOM 2288 C C . ASP B 1 95 ? -20.734 -2.152 14.281 1 98.88 95 ASP B C 1
ATOM 2290 O O . ASP B 1 95 ? -20.734 -3.078 13.469 1 98.88 95 ASP B O 1
ATOM 2294 N N . GLN B 1 96 ? -21.406 -1.075 14.141 1 98.88 96 GLN B N 1
ATOM 2295 C CA . GLN B 1 96 ? -22.203 -0.886 12.938 1 98.88 96 GLN B CA 1
ATOM 2296 C C . GLN B 1 96 ? -21.328 -0.773 11.703 1 98.88 96 GLN B C 1
ATOM 2298 O O . GLN B 1 96 ? -21.641 -1.338 10.648 1 98.88 96 GLN B O 1
ATOM 2303 N N . LEU B 1 97 ? -20.25 -0.043 11.805 1 98.94 97 LEU B N 1
ATOM 2304 C CA . LEU B 1 97 ? -19.312 0.045 10.68 1 98.94 97 LEU B CA 1
ATOM 2305 C C . LEU B 1 97 ? -18.75 -1.328 10.328 1 98.94 97 LEU B C 1
ATOM 2307 O O . LEU B 1 97 ? -18.625 -1.668 9.156 1 98.94 97 LEU B O 1
ATOM 2311 N N . LEU B 1 98 ? -18.422 -2.098 11.336 1 98.94 98 LEU B N 1
ATOM 2312 C CA . LEU B 1 98 ? -17.891 -3.434 11.078 1 98.94 98 LEU B CA 1
ATOM 2313 C C . LEU B 1 98 ? -18.906 -4.281 10.32 1 98.94 98 LEU B C 1
ATOM 2315 O O . LEU B 1 98 ? -18.547 -5 9.383 1 98.94 98 LEU B O 1
ATOM 2319 N N . LYS B 1 99 ? -20.141 -4.207 10.703 1 98.94 99 LYS B N 1
ATOM 2320 C CA . LYS B 1 99 ? -21.203 -4.938 10 1 98.94 99 LYS B CA 1
ATOM 2321 C C . LYS B 1 99 ? -21.281 -4.504 8.539 1 98.94 99 LYS B C 1
ATOM 2323 O O . LYS B 1 99 ? -21.422 -5.344 7.645 1 98.94 99 LYS B O 1
ATOM 2328 N N . LEU B 1 100 ? -21.203 -3.23 8.312 1 98.94 100 LEU B N 1
ATOM 2329 C CA . LEU B 1 100 ? -21.266 -2.693 6.957 1 98.94 100 LEU B CA 1
ATOM 2330 C C . LEU B 1 100 ? -20.047 -3.123 6.137 1 98.94 100 LEU B C 1
ATOM 2332 O O . LEU B 1 100 ? -20.188 -3.502 4.973 1 98.94 100 LEU B O 1
ATOM 2336 N N . LEU B 1 101 ? -18.875 -3.107 6.766 1 98.94 101 LEU B N 1
ATOM 2337 C CA . LEU B 1 101 ? -17.672 -3.543 6.078 1 98.94 101 LEU B CA 1
ATOM 2338 C C . LEU B 1 101 ? -17.719 -5.039 5.789 1 98.94 101 LEU B C 1
ATOM 2340 O O . LEU B 1 101 ? -17.219 -5.492 4.758 1 98.94 101 LEU B O 1
ATOM 2344 N N . ALA B 1 102 ? -18.328 -5.801 6.684 1 98.94 102 ALA B N 1
ATOM 2345 C CA . ALA B 1 102 ? -18.531 -7.227 6.434 1 98.94 102 ALA B CA 1
ATOM 2346 C C . ALA B 1 102 ? -19.422 -7.449 5.219 1 98.94 102 ALA B C 1
ATOM 2348 O O . ALA B 1 102 ? -19.188 -8.359 4.422 1 98.94 102 ALA B O 1
ATOM 2349 N N . GLY B 1 103 ? -20.469 -6.648 5.133 1 98.94 103 GLY B N 1
ATOM 2350 C CA . GLY B 1 103 ? -21.297 -6.711 3.947 1 98.94 103 GLY B CA 1
ATOM 2351 C C . GLY B 1 103 ? -20.562 -6.383 2.668 1 98.94 103 GLY B C 1
ATOM 2352 O O . GLY B 1 103 ? -20.766 -7.031 1.641 1 98.94 103 GLY B O 1
ATOM 2353 N N . HIS B 1 104 ? -19.719 -5.355 2.711 1 98.94 104 HIS B N 1
ATOM 2354 C CA . HIS B 1 104 ? -18.859 -4.988 1.583 1 98.94 104 HIS B CA 1
ATOM 2355 C C . HIS B 1 104 ? -17.969 -6.152 1.16 1 98.94 104 HIS B C 1
ATOM 2357 O O . HIS B 1 104 ? -17.953 -6.527 -0.014 1 98.94 104 HIS B O 1
ATOM 2363 N N . TRP B 1 105 ? -17.312 -6.746 2.109 1 98.94 105 TRP B N 1
ATOM 2364 C CA . TRP B 1 105 ? -16.438 -7.879 1.84 1 98.94 105 TRP B CA 1
ATOM 2365 C C . TRP B 1 105 ? -17.234 -9.055 1.281 1 98.94 105 TRP B C 1
ATOM 2367 O O . TRP B 1 105 ? -16.797 -9.703 0.324 1 98.94 105 TRP B O 1
ATOM 2377 N N . GLY B 1 106 ? -18.328 -9.344 1.885 1 98.94 106 GLY B N 1
ATOM 2378 C CA . GLY B 1 106 ? -19.188 -10.414 1.388 1 98.94 106 GLY B CA 1
ATOM 2379 C C . GLY B 1 106 ? -19.531 -10.258 -0.079 1 98.94 106 GLY B C 1
ATOM 2380 O O . GLY B 1 106 ? -19.5 -11.234 -0.837 1 98.94 106 GLY B O 1
ATOM 2381 N N . ALA B 1 107 ? -19.875 -9.055 -0.449 1 98.94 107 ALA B N 1
ATOM 2382 C CA . ALA B 1 107 ? -20.266 -8.797 -1.832 1 98.94 107 ALA B CA 1
ATOM 2383 C C . ALA B 1 107 ? -19.078 -8.953 -2.777 1 98.94 107 ALA B C 1
ATOM 2385 O O . ALA B 1 107 ? -19.203 -9.555 -3.846 1 98.94 107 ALA B O 1
ATOM 2386 N N . VAL B 1 108 ? -17.906 -8.422 -2.441 1 99 108 VAL B N 1
ATOM 2387 C CA . VAL B 1 108 ? -16.719 -8.516 -3.289 1 99 108 VAL B CA 1
ATOM 2388 C C . VAL B 1 108 ? -16.266 -9.969 -3.398 1 99 108 VAL B C 1
ATOM 2390 O O . VAL B 1 108 ? -15.93 -10.438 -4.484 1 99 108 VAL B O 1
ATOM 2393 N N . LYS B 1 109 ? -16.297 -10.688 -2.242 1 98.94 109 LYS B N 1
ATOM 2394 C CA . LYS B 1 109 ? -15.945 -12.102 -2.246 1 98.94 109 LYS B CA 1
ATOM 2395 C C . LYS B 1 109 ? -16.891 -12.898 -3.143 1 98.94 109 LYS B C 1
ATOM 2397 O O . LYS B 1 109 ? -16.453 -13.781 -3.881 1 98.94 109 LYS B O 1
ATOM 2402 N N . HIS B 1 110 ? -18.188 -12.602 -3.014 1 98.94 110 HIS B N 1
ATOM 2403 C CA . HIS B 1 110 ? -19.172 -13.266 -3.861 1 98.94 110 HIS B CA 1
ATOM 2404 C C . HIS B 1 110 ? -18.875 -13.031 -5.34 1 98.94 110 HIS B C 1
ATOM 2406 O O . HIS B 1 110 ? -18.953 -13.953 -6.148 1 98.94 110 HIS B O 1
ATOM 2412 N N . TYR B 1 111 ? -18.531 -11.797 -5.691 1 99 111 TYR B N 1
ATOM 2413 C CA . TYR B 1 111 ? -18.203 -11.508 -7.078 1 99 111 TYR B CA 1
ATOM 2414 C C . TYR B 1 111 ? -16.984 -12.312 -7.527 1 99 111 TYR B C 1
ATOM 2416 O O . TYR B 1 111 ? -16.969 -12.859 -8.633 1 99 111 TYR B O 1
ATOM 2424 N N . SER B 1 112 ? -15.992 -12.336 -6.676 1 98.94 112 SER B N 1
ATOM 2425 C CA . SER B 1 112 ? -14.781 -13.094 -6.973 1 98.94 112 SER B CA 1
ATOM 2426 C C . SER B 1 112 ? -15.086 -14.57 -7.172 1 98.94 112 SER B C 1
ATOM 2428 O O . SER B 1 112 ? -14.656 -15.172 -8.156 1 98.94 112 SER B O 1
ATOM 2430 N N . ASP B 1 113 ? -15.867 -15.164 -6.277 1 98.94 113 ASP B N 1
ATOM 2431 C CA . ASP B 1 113 ? -16.219 -16.578 -6.355 1 98.94 113 ASP B CA 1
ATOM 2432 C C . ASP B 1 113 ? -17.062 -16.859 -7.598 1 98.94 113 ASP B C 1
ATOM 2434 O O . ASP B 1 113 ? -16.844 -17.859 -8.281 1 98.94 113 ASP B O 1
ATOM 2438 N N . ALA B 1 114 ? -18 -15.969 -7.828 1 98.94 114 ALA B N 1
ATOM 2439 C CA . ALA B 1 114 ? -18.859 -16.141 -8.992 1 98.94 114 ALA B CA 1
ATOM 2440 C C . ALA B 1 114 ? -18.062 -16.047 -10.289 1 98.94 114 ALA B C 1
ATOM 2442 O O . ALA B 1 114 ? -18.375 -16.719 -11.273 1 98.94 114 ALA B O 1
ATOM 2443 N N . THR B 1 115 ? -17.047 -15.18 -10.344 1 98.94 115 THR B N 1
ATOM 2444 C CA . THR B 1 115 ? -16.172 -15.055 -11.5 1 98.94 115 THR B CA 1
ATOM 2445 C C . THR B 1 115 ? -15.438 -16.375 -11.773 1 98.94 115 THR B C 1
ATOM 2447 O O . THR B 1 115 ? -15.383 -16.844 -12.914 1 98.94 115 THR B O 1
ATOM 2450 N N . VAL B 1 116 ? -14.906 -17.047 -10.734 1 98.81 116 VAL B N 1
ATOM 2451 C CA . VAL B 1 116 ? -14.211 -18.328 -10.875 1 98.81 116 VAL B CA 1
ATOM 2452 C C . VAL B 1 116 ? -15.18 -19.406 -11.352 1 98.81 116 VAL B C 1
ATOM 2454 O O . VAL B 1 116 ? -14.836 -20.234 -12.188 1 98.81 116 VAL B O 1
ATOM 2457 N N . ALA B 1 117 ? -16.406 -19.328 -10.867 1 98.69 117 ALA B N 1
ATOM 2458 C CA . ALA B 1 117 ? -17.422 -20.312 -11.203 1 98.69 117 ALA B CA 1
ATOM 2459 C C . ALA B 1 117 ? -18.078 -20.016 -12.547 1 98.69 117 ALA B C 1
ATOM 2461 O O . ALA B 1 117 ? -18.922 -20.766 -13.016 1 98.69 117 ALA B O 1
ATOM 2462 N N . ARG B 1 118 ? -17.766 -18.922 -13.133 1 98.56 118 ARG B N 1
ATOM 2463 C CA . ARG B 1 118 ? -18.422 -18.453 -14.359 1 98.56 118 ARG B CA 1
ATOM 2464 C C . ARG B 1 118 ? -19.922 -18.359 -14.188 1 98.56 118 ARG B C 1
ATOM 2466 O O . ARG B 1 118 ? -20.688 -18.812 -15.039 1 98.56 118 ARG B O 1
ATOM 2473 N N . ASP B 1 119 ? -20.312 -17.828 -13.062 1 98.75 119 ASP B N 1
ATOM 2474 C CA . ASP B 1 119 ? -21.703 -17.672 -12.648 1 98.75 119 ASP B CA 1
ATOM 2475 C C . ASP B 1 119 ? -22.188 -16.234 -12.875 1 98.75 119 ASP B C 1
ATOM 2477 O O . ASP B 1 119 ? -22.125 -15.406 -11.961 1 98.75 119 ASP B O 1
ATOM 2481 N N . SER B 1 120 ? -22.781 -16 -14.047 1 98.56 120 SER B N 1
ATOM 2482 C CA . SER B 1 120 ? -23.188 -14.648 -14.414 1 98.56 120 SER B CA 1
ATOM 2483 C C . SER B 1 120 ? -24.281 -14.125 -13.484 1 98.56 120 SER B C 1
ATOM 2485 O O . SER B 1 120 ? -24.312 -12.938 -13.156 1 98.56 120 SER B O 1
ATOM 2487 N N . ALA B 1 121 ? -25.156 -14.961 -13.102 1 98.81 121 ALA B N 1
ATOM 2488 C CA . ALA B 1 121 ? -26.203 -14.547 -12.172 1 98.81 121 ALA B CA 1
ATOM 2489 C C . ALA B 1 121 ? -25.609 -14.188 -10.812 1 98.81 121 ALA B C 1
ATOM 2491 O O . ALA B 1 121 ? 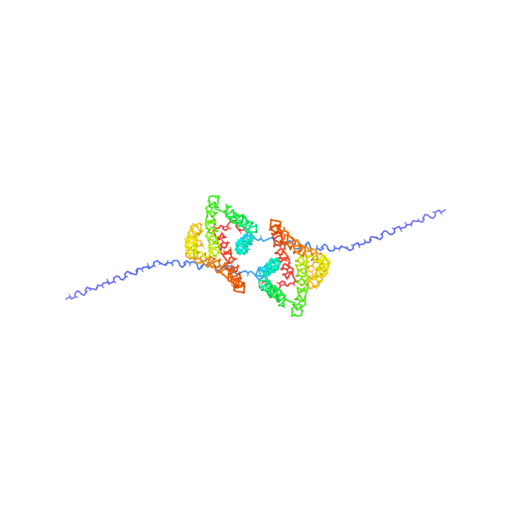-26.047 -13.219 -10.18 1 98.81 121 ALA B O 1
ATOM 2492 N N . GLY B 1 122 ? -24.672 -14.984 -10.32 1 98.88 122 GLY B N 1
ATOM 2493 C CA . GLY B 1 122 ? -23.984 -14.672 -9.078 1 98.88 122 GLY B CA 1
ATOM 2494 C C . GLY B 1 122 ? -23.234 -13.352 -9.125 1 98.88 122 GLY B C 1
ATOM 2495 O O . GLY B 1 122 ? -23.25 -12.594 -8.156 1 98.88 122 GLY B O 1
ATOM 2496 N N . LYS B 1 123 ? -22.594 -13.102 -10.266 1 98.88 123 LYS B N 1
ATOM 2497 C CA . LYS B 1 123 ? -21.906 -11.82 -10.43 1 98.88 123 LYS B CA 1
ATOM 2498 C C . LYS B 1 123 ? -22.891 -10.656 -10.32 1 98.88 123 LYS B C 1
ATOM 2500 O O . LYS B 1 123 ? -22.609 -9.664 -9.648 1 98.88 123 LYS B O 1
ATOM 2505 N N . GLN B 1 124 ? -23.984 -10.781 -10.992 1 98.88 124 GLN B N 1
ATOM 2506 C CA . GLN B 1 124 ? -24.984 -9.719 -10.961 1 98.88 124 GLN B CA 1
ATOM 2507 C C . GLN B 1 124 ? -25.516 -9.516 -9.547 1 98.88 124 GLN B C 1
ATOM 2509 O O . GLN B 1 124 ? -25.703 -8.383 -9.102 1 98.88 124 GLN B O 1
ATOM 2514 N N . ALA B 1 125 ? -25.781 -10.609 -8.828 1 98.94 125 ALA B N 1
ATOM 2515 C CA . ALA B 1 125 ? -26.25 -10.516 -7.445 1 98.94 125 ALA B CA 1
ATOM 2516 C C . ALA B 1 125 ? -25.219 -9.812 -6.57 1 98.94 125 ALA B C 1
ATOM 2518 O O . ALA B 1 125 ? -25.578 -8.984 -5.723 1 98.94 125 ALA B O 1
ATOM 2519 N N . ALA B 1 126 ? -23.984 -10.141 -6.777 1 98.94 126 ALA B N 1
ATOM 2520 C CA . ALA B 1 126 ? -22.906 -9.531 -6.012 1 98.94 126 ALA B CA 1
ATOM 2521 C C . ALA B 1 126 ? -22.828 -8.023 -6.27 1 98.94 126 ALA B C 1
ATOM 2523 O O . ALA B 1 126 ? -22.641 -7.238 -5.344 1 98.94 126 ALA B O 1
ATOM 2524 N N . VAL B 1 127 ? -22.969 -7.609 -7.539 1 98.94 127 VAL B N 1
ATOM 2525 C CA . VAL B 1 127 ? -22.938 -6.195 -7.891 1 98.94 127 VAL B CA 1
ATOM 2526 C C . VAL B 1 127 ? -24.125 -5.473 -7.25 1 98.94 127 VAL B C 1
ATOM 2528 O O . VAL B 1 127 ? -23.984 -4.348 -6.766 1 98.94 127 VAL B O 1
ATOM 2531 N N . ASN B 1 128 ? -25.266 -6.105 -7.207 1 98.88 128 ASN B N 1
ATOM 2532 C CA . ASN B 1 128 ? -26.422 -5.523 -6.539 1 98.88 128 ASN B CA 1
ATOM 2533 C C . ASN B 1 128 ? -26.172 -5.332 -5.047 1 98.88 128 ASN B C 1
ATOM 2535 O O . ASN B 1 128 ? -26.5 -4.285 -4.484 1 98.88 128 ASN B O 1
ATOM 2539 N N . ASP B 1 129 ? -25.609 -6.352 -4.453 1 98.94 129 ASP B N 1
ATOM 2540 C CA . ASP B 1 129 ? -25.281 -6.262 -3.033 1 98.94 129 ASP B CA 1
ATOM 2541 C C . ASP B 1 129 ? -24.266 -5.16 -2.775 1 98.94 129 ASP B C 1
ATOM 2543 O O . ASP B 1 129 ? -24.375 -4.418 -1.796 1 98.94 129 ASP B O 1
ATOM 2547 N N . LEU B 1 130 ? -23.297 -5.07 -3.652 1 98.88 130 LEU B N 1
ATOM 2548 C CA . LEU B 1 130 ? -22.266 -4.059 -3.523 1 98.88 130 LEU B CA 1
ATOM 2549 C C . LEU B 1 130 ? -22.844 -2.656 -3.627 1 98.88 130 LEU B C 1
ATOM 2551 O O . LEU B 1 130 ? -22.469 -1.762 -2.869 1 98.88 130 LEU B O 1
ATOM 2555 N N . THR B 1 131 ? -23.75 -2.48 -4.52 1 98.81 131 THR B N 1
ATOM 2556 C CA . THR B 1 131 ? -24.406 -1.199 -4.742 1 98.81 131 THR B CA 1
ATOM 2557 C C . THR B 1 131 ? -25.25 -0.801 -3.529 1 98.81 131 THR B C 1
ATOM 2559 O O . THR B 1 131 ? -25.172 0.338 -3.064 1 98.81 131 THR B O 1
ATOM 2562 N N . SER B 1 132 ? -26 -1.743 -3.029 1 98.88 132 SER B N 1
ATOM 2563 C CA . SER B 1 132 ? -26.828 -1.489 -1.851 1 98.88 132 SER B CA 1
ATOM 2564 C C . SER B 1 132 ? -25.969 -1.204 -0.625 1 98.88 132 SER B C 1
ATOM 2566 O O . SER B 1 132 ? -26.297 -0.344 0.191 1 98.88 132 SER B O 1
ATOM 2568 N N . ASN B 1 133 ? -24.922 -1.902 -0.526 1 98.94 133 ASN B N 1
ATOM 2569 C CA . ASN B 1 133 ? -24.016 -1.72 0.592 1 98.94 133 ASN B CA 1
ATOM 2570 C C . ASN B 1 133 ? -23.359 -0.34 0.562 1 98.94 133 ASN B C 1
ATOM 2572 O O . ASN B 1 133 ? -23.203 0.299 1.604 1 98.94 133 ASN B O 1
ATOM 2576 N N . ALA B 1 134 ? -22.953 0.104 -0.655 1 98.88 134 ALA B N 1
ATOM 2577 C CA . ALA B 1 134 ? -22.375 1.438 -0.787 1 98.88 134 ALA B CA 1
ATOM 2578 C C . ALA B 1 134 ? -23.344 2.508 -0.291 1 98.88 134 ALA B C 1
ATOM 2580 O O . ALA B 1 134 ? -22.953 3.434 0.419 1 98.88 134 ALA B O 1
ATOM 2581 N N . LYS B 1 135 ? -24.578 2.342 -0.61 1 98.88 135 LYS B N 1
ATOM 2582 C CA . LYS B 1 135 ? -25.594 3.273 -0.149 1 98.88 135 LYS B CA 1
ATOM 2583 C C . LYS B 1 135 ? -25.734 3.242 1.371 1 98.88 135 LYS B C 1
ATOM 2585 O O . LYS B 1 135 ? -25.859 4.289 2.012 1 98.88 135 LYS B O 1
ATOM 2590 N N . ALA B 1 136 ? -25.688 2.068 1.919 1 98.94 136 ALA B N 1
ATOM 2591 C CA . ALA B 1 136 ? -25.844 1.917 3.363 1 98.94 136 ALA B CA 1
ATOM 2592 C C . ALA B 1 136 ? -24.656 2.527 4.102 1 98.94 136 ALA B C 1
ATOM 2594 O O . ALA B 1 136 ? -24.828 3.182 5.133 1 98.94 136 ALA B O 1
ATOM 2595 N N . ILE B 1 137 ? -23.453 2.328 3.607 1 98.94 137 ILE B N 1
ATOM 2596 C CA . ILE B 1 137 ? -22.266 2.912 4.227 1 98.94 137 ILE B CA 1
ATOM 2597 C C . ILE B 1 137 ? -22.328 4.434 4.113 1 98.94 137 ILE B C 1
ATOM 2599 O O . ILE B 1 137 ? -22.031 5.145 5.078 1 98.94 137 ILE B O 1
ATOM 2603 N N . ALA B 1 138 ? -22.703 4.898 2.91 1 98.94 138 ALA B N 1
ATOM 2604 C CA . ALA B 1 138 ? -22.812 6.34 2.699 1 98.94 138 ALA B CA 1
ATOM 2605 C C . ALA B 1 138 ? -23.781 6.965 3.695 1 98.94 138 ALA B C 1
ATOM 2607 O O . ALA B 1 138 ? -23.484 7.988 4.312 1 98.94 138 ALA B O 1
ATOM 2608 N N . ALA B 1 139 ? -24.906 6.348 3.873 1 98.88 139 ALA B N 1
ATOM 2609 C CA . ALA B 1 139 ? -25.922 6.859 4.797 1 98.88 139 ALA B CA 1
ATOM 2610 C C . ALA B 1 139 ? -25.391 6.859 6.23 1 98.88 139 ALA B C 1
ATOM 2612 O O . ALA B 1 139 ? -25.609 7.82 6.977 1 98.88 139 ALA B O 1
ATOM 2613 N N . PHE B 1 140 ? -24.766 5.816 6.617 1 98.94 140 PHE B N 1
ATOM 2614 C CA . PHE B 1 140 ? -24.219 5.684 7.961 1 98.94 140 PHE B CA 1
ATOM 2615 C C . PHE B 1 140 ? -23.188 6.781 8.242 1 98.94 140 PHE B C 1
ATOM 2617 O O . PHE B 1 140 ? -23.266 7.465 9.258 1 98.94 140 PHE B O 1
ATOM 2624 N N . LEU B 1 141 ? -22.234 6.965 7.348 1 98.88 141 LEU B N 1
ATOM 2625 C CA . LEU B 1 141 ? -21.172 7.941 7.535 1 98.88 141 LEU B CA 1
ATOM 2626 C C . LEU B 1 141 ? -21.719 9.359 7.5 1 98.88 141 LEU B C 1
ATOM 2628 O O . LEU B 1 141 ? -21.312 10.219 8.289 1 98.88 141 LEU B O 1
ATOM 2632 N N . ALA B 1 142 ? -22.656 9.609 6.582 1 98.81 142 ALA B N 1
ATOM 2633 C CA . ALA B 1 142 ? -23.25 10.938 6.457 1 98.81 142 ALA B CA 1
ATOM 2634 C C . ALA B 1 142 ? -24.047 11.305 7.707 1 98.81 142 ALA B C 1
ATOM 2636 O O . ALA B 1 142 ? -24.078 12.461 8.117 1 98.81 142 ALA B O 1
ATOM 2637 N N . LYS B 1 143 ? -24.688 10.359 8.266 1 98.69 143 LYS B N 1
ATOM 2638 C CA . LYS B 1 143 ? -25.438 10.586 9.5 1 98.69 143 LYS B CA 1
ATOM 2639 C C . LYS B 1 143 ? -24.484 10.891 10.656 1 98.69 143 LYS B C 1
ATOM 2641 O O . LYS B 1 143 ? -24.797 11.727 11.516 1 98.69 143 LYS B O 1
ATOM 2646 N N . ALA B 1 144 ? -23.422 10.266 10.68 1 98.5 144 ALA B N 1
ATOM 2647 C CA . ALA B 1 144 ? -22.469 10.398 11.781 1 98.5 144 ALA B CA 1
ATOM 2648 C C . ALA B 1 144 ? -21.672 11.703 11.672 1 98.5 144 ALA B C 1
ATOM 2650 O O . ALA B 1 144 ? -21.266 12.273 12.688 1 98.5 144 ALA B O 1
ATOM 2651 N N . ASN B 1 145 ? -21.406 12.148 10.508 1 98.75 145 ASN B N 1
ATOM 2652 C CA . ASN B 1 145 ? -20.547 13.305 10.281 1 98.75 145 ASN B CA 1
ATOM 2653 C C . ASN B 1 145 ? -21.141 14.258 9.258 1 98.75 145 ASN B C 1
ATOM 2655 O O . ASN B 1 145 ? -21.188 13.953 8.062 1 98.75 145 ASN B O 1
ATOM 2659 N N . PRO B 1 146 ? -21.547 15.438 9.672 1 98.31 146 PRO B N 1
ATOM 2660 C CA . PRO B 1 146 ? -22.266 16.344 8.781 1 98.31 146 PRO B CA 1
ATOM 2661 C C . PRO B 1 146 ? -21.375 16.938 7.691 1 98.31 146 PRO B C 1
ATOM 2663 O O . PRO B 1 146 ? -21.875 17.578 6.762 1 98.31 146 PRO B O 1
ATOM 2666 N N . TYR B 1 147 ? -20.109 16.688 7.688 1 98.56 147 TYR B N 1
ATOM 2667 C CA . TYR B 1 147 ? -19.188 17.203 6.684 1 98.56 147 TYR B CA 1
ATOM 2668 C C . TYR B 1 147 ? -18.922 16.172 5.598 1 98.56 147 TYR B C 1
ATOM 2670 O O . TYR B 1 147 ? -18.047 16.359 4.75 1 98.56 147 TYR B O 1
ATOM 2678 N N . LEU B 1 148 ? -19.688 15.125 5.656 1 98.5 148 LEU B N 1
ATOM 2679 C CA . LEU B 1 148 ? -19.641 14.086 4.637 1 98.5 148 LEU B CA 1
ATOM 2680 C C . LEU B 1 148 ? -20.969 13.969 3.916 1 98.5 148 LEU B C 1
ATOM 2682 O O . LEU B 1 148 ? -21.828 13.18 4.316 1 98.5 148 LEU B O 1
ATOM 2686 N N . PRO B 1 149 ? -21.078 14.719 2.762 1 98.56 149 PRO B N 1
ATOM 2687 C CA . PRO B 1 149 ? -22.359 14.641 2.064 1 98.56 149 PRO B CA 1
ATOM 2688 C C . PRO B 1 149 ? -22.656 13.242 1.532 1 98.56 149 PRO B C 1
ATOM 2690 O O . PRO B 1 149 ? -21.812 12.625 0.888 1 98.56 149 PRO B O 1
ATOM 2693 N N . GLU B 1 150 ? -23.844 12.789 1.76 1 98.56 150 GLU B N 1
ATOM 2694 C CA . GLU B 1 150 ? -24.234 11.414 1.446 1 98.56 150 GLU B CA 1
ATOM 2695 C C . GLU B 1 150 ? -24.078 11.125 -0.046 1 98.56 150 GLU B C 1
ATOM 2697 O O . GLU B 1 150 ? -23.547 10.094 -0.435 1 98.56 150 GLU B O 1
ATOM 2702 N N . PRO B 1 151 ? -24.5 12.039 -0.998 1 98.56 151 PRO B N 1
ATOM 2703 C CA . PRO B 1 151 ? -24.344 11.734 -2.42 1 98.56 151 PRO B CA 1
ATOM 2704 C C . PRO B 1 151 ? -22.875 11.617 -2.83 1 98.56 151 PRO B C 1
ATOM 2706 O O . PRO B 1 151 ? -22.531 10.773 -3.666 1 98.56 151 PRO B O 1
ATOM 2709 N N . THR B 1 152 ? -22.031 12.453 -2.221 1 98.56 152 THR B N 1
ATOM 2710 C CA . THR B 1 152 ? -20.609 12.383 -2.494 1 98.56 152 THR B CA 1
ATOM 2711 C C . THR B 1 152 ? -20.031 11.055 -2.02 1 98.56 152 THR B C 1
ATOM 2713 O O . THR B 1 152 ? -19.297 10.391 -2.752 1 98.56 152 THR B O 1
ATOM 2716 N N . LEU B 1 153 ? -20.453 10.633 -0.823 1 98.69 153 LEU B N 1
ATOM 2717 C CA . LEU B 1 153 ? -20 9.359 -0.281 1 98.69 153 LEU B CA 1
ATOM 2718 C C . LEU B 1 153 ? -20.453 8.203 -1.165 1 98.69 153 LEU B C 1
ATOM 2720 O O . LEU B 1 153 ? -19.672 7.293 -1.46 1 98.69 153 LEU B O 1
ATOM 2724 N N . ASN B 1 154 ? -21.656 8.258 -1.52 1 98.69 154 ASN B N 1
ATOM 2725 C CA . ASN B 1 154 ? -22.172 7.18 -2.354 1 98.69 154 ASN B CA 1
ATOM 2726 C C . ASN B 1 154 ? -21.406 7.066 -3.67 1 98.69 154 ASN B C 1
ATOM 2728 O O . ASN B 1 154 ? -21.109 5.965 -4.129 1 98.69 154 ASN B O 1
ATOM 2732 N N . ALA B 1 155 ? -21.125 8.18 -4.297 1 98.44 155 ALA B N 1
ATOM 2733 C CA . ALA B 1 155 ? -20.359 8.188 -5.539 1 98.44 155 ALA B CA 1
ATOM 2734 C C . ALA B 1 155 ? -18.969 7.609 -5.324 1 98.44 155 ALA B C 1
ATOM 2736 O O . ALA B 1 155 ? -18.5 6.773 -6.109 1 98.44 155 ALA B O 1
ATOM 2737 N N . LEU B 1 156 ? -18.297 8 -4.281 1 98.62 156 LEU B N 1
ATOM 2738 C CA . LEU B 1 156 ? -16.953 7.531 -3.979 1 98.62 156 LEU B CA 1
ATOM 2739 C C . LEU B 1 156 ? -16.953 6.035 -3.693 1 98.62 156 LEU B C 1
ATOM 2741 O O . LEU B 1 156 ? -16.094 5.305 -4.207 1 98.62 156 LEU B O 1
ATOM 2745 N N . LEU B 1 157 ? -17.891 5.598 -2.928 1 98.88 157 LEU B N 1
ATOM 2746 C CA . LEU B 1 157 ? -17.953 4.191 -2.537 1 98.88 157 LEU B CA 1
ATOM 2747 C C . LEU B 1 157 ? -18.359 3.316 -3.719 1 98.88 157 LEU B C 1
ATOM 2749 O O . LEU B 1 157 ? -17.875 2.189 -3.855 1 98.88 157 LEU B O 1
ATOM 2753 N N . SER B 1 158 ? -19.234 3.834 -4.559 1 98.69 158 SER B N 1
ATOM 2754 C CA . SER B 1 158 ? -19.594 3.113 -5.77 1 98.69 158 SER B CA 1
ATOM 2755 C C . SER B 1 158 ? -18.406 2.934 -6.695 1 98.69 158 SER B C 1
ATOM 2757 O O . SER B 1 158 ? -18.188 1.854 -7.254 1 98.69 158 SER B O 1
ATOM 2759 N N . ALA B 1 159 ? -17.625 3.998 -6.875 1 98.75 159 ALA B N 1
ATOM 2760 C CA . ALA B 1 159 ? -16.422 3.902 -7.68 1 98.75 159 ALA B CA 1
ATOM 2761 C C . ALA B 1 159 ? -15.445 2.891 -7.082 1 98.75 159 ALA B C 1
ATOM 2763 O O . ALA B 1 159 ? -14.82 2.111 -7.809 1 98.75 159 ALA B O 1
ATOM 2764 N N . HIS B 1 160 ? -15.289 2.893 -5.754 1 98.88 160 HIS B N 1
ATOM 2765 C CA . HIS B 1 160 ? -14.438 1.931 -5.066 1 98.88 160 HIS B CA 1
ATOM 2766 C C . HIS B 1 160 ? -14.875 0.499 -5.355 1 98.88 160 HIS B C 1
ATOM 2768 O O . HIS B 1 160 ? -14.039 -0.356 -5.672 1 98.88 160 HIS B O 1
ATOM 2774 N N . GLY B 1 161 ? -16.156 0.219 -5.227 1 98.88 161 GLY B N 1
ATOM 2775 C CA . GLY B 1 161 ? -16.672 -1.089 -5.594 1 98.88 161 GLY B CA 1
ATOM 2776 C C . GLY B 1 161 ? -16.406 -1.456 -7.039 1 98.88 161 GLY B C 1
ATOM 2777 O O . GLY B 1 161 ? -16.062 -2.6 -7.34 1 98.88 161 GLY B O 1
ATOM 2778 N N . GLY B 1 162 ? -16.594 -0.497 -7.918 1 98.88 162 GLY B N 1
ATOM 2779 C CA . GLY B 1 162 ? -16.297 -0.708 -9.328 1 98.88 162 GLY B CA 1
ATOM 2780 C C . GLY B 1 162 ? -14.852 -1.096 -9.578 1 98.88 162 GLY B C 1
ATOM 2781 O O . GLY B 1 162 ? -14.57 -1.914 -10.461 1 98.88 162 GLY B O 1
ATOM 2782 N N . HIS B 1 163 ? -13.93 -0.484 -8.852 1 98.94 163 HIS B N 1
ATOM 2783 C CA . HIS B 1 163 ? -12.523 -0.856 -8.977 1 98.94 163 HIS B CA 1
ATOM 2784 C C . HIS B 1 163 ? -12.312 -2.33 -8.641 1 98.94 163 HIS B C 1
ATOM 2786 O O . HIS B 1 163 ? -11.555 -3.023 -9.328 1 98.94 163 HIS B O 1
ATOM 2792 N N . HIS B 1 164 ? -12.969 -2.826 -7.531 1 98.94 164 HIS B N 1
ATOM 2793 C CA . HIS B 1 164 ? -12.844 -4.238 -7.188 1 98.94 164 HIS B CA 1
ATOM 2794 C C . HIS B 1 164 ? -13.359 -5.125 -8.312 1 98.94 164 HIS B C 1
ATOM 2796 O O . HIS B 1 164 ? -12.711 -6.109 -8.688 1 98.94 164 HIS B O 1
ATOM 2802 N N . VAL B 1 165 ? -14.508 -4.781 -8.883 1 98.94 165 VAL B N 1
ATOM 2803 C CA . VAL B 1 165 ? -15.117 -5.562 -9.953 1 98.94 165 VAL B CA 1
ATOM 2804 C C . VAL B 1 165 ? -14.195 -5.594 -11.164 1 98.94 165 VAL B C 1
ATOM 2806 O O . VAL B 1 165 ? -13.898 -6.664 -11.703 1 98.94 165 VAL B O 1
ATOM 2809 N N . ALA B 1 166 ? -13.695 -4.426 -11.586 1 98.94 166 ALA B N 1
ATOM 2810 C CA . ALA B 1 166 ? -12.797 -4.344 -12.734 1 98.94 166 ALA B CA 1
ATOM 2811 C C . ALA B 1 166 ? -11.523 -5.148 -12.492 1 98.94 166 ALA B C 1
ATOM 2813 O O . ALA B 1 166 ? -11.062 -5.867 -13.383 1 98.94 166 ALA B O 1
ATOM 2814 N N . GLN B 1 167 ? -10.984 -5.012 -11.312 1 98.94 167 GLN B N 1
ATOM 2815 C CA . GLN B 1 167 ? -9.766 -5.727 -10.938 1 98.94 167 GLN B CA 1
ATOM 2816 C C . GLN B 1 167 ? -9.953 -7.234 -11.062 1 98.94 167 GLN B C 1
ATOM 2818 O O . GLN B 1 167 ? -9.133 -7.922 -11.672 1 98.94 167 GLN B O 1
ATOM 2823 N N . ILE B 1 168 ? -11.016 -7.738 -10.469 1 98.94 168 ILE B N 1
ATOM 2824 C CA . ILE B 1 168 ? -11.297 -9.172 -10.469 1 98.94 168 ILE B CA 1
ATOM 2825 C C . ILE B 1 168 ? -11.461 -9.664 -11.906 1 98.94 168 ILE B C 1
ATOM 2827 O O . ILE B 1 168 ? -10.914 -10.703 -12.273 1 98.94 168 ILE B O 1
ATOM 2831 N N . ASP B 1 169 ? -12.172 -8.945 -12.758 1 98.94 169 ASP B N 1
ATOM 2832 C CA . ASP B 1 169 ? -12.391 -9.336 -14.141 1 98.94 169 ASP B CA 1
ATOM 2833 C C . ASP B 1 169 ? -11.094 -9.312 -14.938 1 98.94 169 ASP B C 1
ATOM 2835 O O . ASP B 1 169 ? -10.836 -10.203 -15.758 1 98.94 169 ASP B O 1
ATOM 2839 N N . GLN B 1 170 ? -10.305 -8.305 -14.758 1 98.94 170 GLN B N 1
ATOM 2840 C CA . GLN B 1 170 ? -9.031 -8.172 -15.469 1 98.94 170 GLN B CA 1
ATOM 2841 C C . GLN B 1 170 ? -8.07 -9.289 -15.078 1 98.94 170 GLN B C 1
ATOM 2843 O O . GLN B 1 170 ? -7.383 -9.852 -15.938 1 98.94 170 GLN B O 1
ATOM 2848 N N . LEU B 1 171 ? -8.047 -9.602 -13.781 1 98.88 171 LEU B N 1
ATOM 2849 C CA . LEU B 1 171 ? -7.25 -10.742 -13.336 1 98.88 171 LEU B CA 1
ATOM 2850 C C . LEU B 1 171 ? -7.742 -12.031 -13.977 1 98.88 171 LEU B C 1
ATOM 2852 O O . LEU B 1 171 ? -6.945 -12.828 -14.477 1 98.88 171 LEU B O 1
ATOM 2856 N N . ALA B 1 172 ? -9.039 -12.25 -14.023 1 98.81 172 ALA B N 1
ATOM 2857 C CA . ALA B 1 172 ? -9.633 -13.477 -14.547 1 98.81 172 ALA B CA 1
ATOM 2858 C C . ALA B 1 172 ? -9.344 -13.633 -16.031 1 98.81 172 ALA B C 1
ATOM 2860 O O . ALA B 1 172 ? -9.219 -14.75 -16.531 1 98.81 172 ALA B O 1
ATOM 2861 N N . SER B 1 173 ? -9.188 -12.508 -16.734 1 98.56 173 SER B N 1
ATOM 2862 C CA . SER B 1 173 ? -8.93 -12.555 -18.172 1 98.56 173 SER B CA 1
ATOM 2863 C C . SER B 1 173 ? -7.438 -12.438 -18.469 1 98.56 173 SER B C 1
ATOM 2865 O O . SER B 1 173 ? -7.039 -12.273 -19.625 1 98.56 173 SER B O 1
ATOM 2867 N N . SER B 1 174 ? -6.562 -12.383 -17.453 1 98.56 174 SER B N 1
ATOM 2868 C CA . SER B 1 174 ? -5.109 -12.266 -17.562 1 98.56 174 SER B CA 1
ATOM 2869 C C . SER B 1 174 ? -4.703 -10.945 -18.203 1 98.56 174 SER B C 1
ATOM 2871 O O . SER B 1 174 ? -3.693 -10.875 -18.906 1 98.56 174 SER B O 1
ATOM 2873 N N . ASP B 1 175 ? -5.598 -10.016 -18.094 1 98.81 175 ASP B N 1
ATOM 2874 C CA . ASP B 1 175 ? -5.258 -8.648 -18.469 1 98.81 175 ASP B CA 1
ATOM 2875 C C . ASP B 1 175 ? -4.477 -7.945 -17.359 1 98.81 175 ASP B C 1
ATOM 2877 O O . ASP B 1 175 ? -4.969 -6.988 -16.766 1 98.81 175 ASP B O 1
ATOM 2881 N N . TYR B 1 176 ? -3.26 -8.352 -17.203 1 98.75 176 TYR B N 1
ATOM 2882 C CA . TYR B 1 176 ? -2.455 -7.863 -16.078 1 98.75 176 TYR B CA 1
ATOM 2883 C C . TYR B 1 176 ? -2.088 -6.398 -16.281 1 98.75 176 TYR B C 1
ATOM 2885 O O . TYR B 1 176 ? -1.974 -5.648 -15.305 1 98.75 176 TYR B O 1
ATOM 2893 N N . ALA B 1 177 ? -1.888 -5.961 -17.469 1 98.81 177 ALA B N 1
ATOM 2894 C CA . ALA B 1 177 ? -1.633 -4.543 -17.719 1 98.81 177 ALA B CA 1
ATOM 2895 C C . ALA B 1 177 ? -2.834 -3.691 -17.312 1 98.81 177 ALA B C 1
ATOM 2897 O O . ALA B 1 177 ? -2.676 -2.646 -16.688 1 98.81 177 ALA B O 1
ATOM 2898 N N . GLY B 1 178 ? -4.023 -4.129 -17.75 1 98.88 178 GLY B N 1
ATOM 2899 C CA . GLY B 1 178 ? -5.234 -3.443 -17.328 1 98.88 178 GLY B CA 1
ATOM 2900 C C . GLY B 1 178 ? -5.402 -3.414 -15.82 1 98.88 178 GLY B C 1
ATOM 2901 O O . GLY B 1 178 ? -5.785 -2.391 -15.25 1 98.88 178 GLY B O 1
ATOM 2902 N N . GLU B 1 179 ? -5.125 -4.52 -15.18 1 98.94 179 GLU B N 1
ATOM 2903 C CA . GLU B 1 179 ? -5.262 -4.605 -13.734 1 98.94 179 GLU B CA 1
ATOM 2904 C C . GLU B 1 179 ? -4.27 -3.684 -13.031 1 98.94 179 GLU B C 1
ATOM 2906 O O . GLU B 1 179 ? -4.598 -3.064 -12.016 1 98.94 179 GLU B O 1
ATOM 2911 N N . ALA B 1 180 ? -3.035 -3.572 -13.547 1 98.88 180 ALA B N 1
ATOM 2912 C CA . ALA B 1 180 ? -2.059 -2.656 -12.969 1 98.88 180 ALA B CA 1
ATOM 2913 C C . ALA B 1 180 ? -2.562 -1.216 -13.008 1 98.88 180 ALA B C 1
ATOM 2915 O O . ALA B 1 180 ? -2.381 -0.458 -12.055 1 98.88 180 ALA B O 1
ATOM 2916 N N . GLN B 1 181 ? -3.16 -0.826 -14.078 1 98.81 181 GLN B N 1
ATOM 2917 C CA . GLN B 1 181 ? -3.744 0.507 -14.18 1 98.81 181 GLN B CA 1
ATOM 2918 C C . GLN B 1 181 ? -4.891 0.685 -13.195 1 98.81 181 GLN B C 1
ATOM 2920 O O . GLN B 1 181 ? -4.988 1.719 -12.531 1 98.81 181 GLN B O 1
ATOM 2925 N N . THR B 1 182 ? -5.746 -0.308 -13.125 1 98.94 182 THR B N 1
ATOM 2926 C CA . THR B 1 182 ? -6.852 -0.256 -12.18 1 98.94 182 THR B CA 1
ATOM 2927 C C . THR B 1 182 ? -6.332 -0.181 -10.75 1 98.94 182 THR B C 1
ATOM 2929 O O . THR B 1 182 ? -6.867 0.571 -9.93 1 98.94 182 THR B O 1
ATOM 2932 N N . TRP B 1 183 ? -5.285 -0.951 -10.406 1 98.81 183 TRP B N 1
ATOM 2933 C CA . TRP B 1 183 ? -4.695 -0.91 -9.078 1 98.81 183 TRP B CA 1
ATOM 2934 C C . TRP B 1 183 ? -4.207 0.495 -8.742 1 98.81 183 TRP B C 1
ATOM 2936 O O . TRP B 1 183 ? -4.434 0.989 -7.633 1 98.81 183 TRP B O 1
ATOM 2946 N N . GLN B 1 184 ? -3.568 1.126 -9.695 1 98.62 184 GLN B N 1
ATOM 2947 C CA . GLN B 1 184 ? -3.09 2.486 -9.469 1 98.62 184 GLN B CA 1
ATOM 2948 C C . GLN B 1 184 ? -4.25 3.436 -9.188 1 98.62 184 GLN B C 1
ATOM 2950 O O . GLN B 1 184 ? -4.18 4.25 -8.258 1 98.62 184 GLN B O 1
ATOM 2955 N N . MET B 1 185 ? -5.273 3.34 -9.961 1 98.75 185 MET B N 1
ATOM 2956 C CA . MET B 1 185 ? -6.453 4.18 -9.766 1 98.75 185 MET B CA 1
ATOM 2957 C C . MET B 1 185 ? -7.105 3.893 -8.414 1 98.75 185 MET B C 1
ATOM 2959 O O . MET B 1 185 ? -7.465 4.816 -7.688 1 98.75 185 MET B O 1
ATOM 2963 N N . MET B 1 186 ? -7.227 2.633 -8.125 1 98.81 186 MET B N 1
ATOM 2964 C CA . MET B 1 186 ? -7.855 2.17 -6.895 1 98.81 186 MET B CA 1
ATOM 2965 C C . MET B 1 186 ? -7.09 2.664 -5.672 1 98.81 186 MET B C 1
ATOM 2967 O O . MET B 1 186 ? -7.691 3.146 -4.707 1 98.81 186 MET B O 1
ATOM 2971 N N . ARG B 1 187 ? -5.836 2.506 -5.703 1 98.69 187 ARG B N 1
ATOM 2972 C CA . ARG B 1 187 ? -5 2.936 -4.59 1 98.69 187 ARG B CA 1
ATOM 2973 C C . ARG B 1 187 ? -5.098 4.441 -4.379 1 98.69 187 ARG B C 1
ATOM 2975 O O . ARG B 1 187 ? -5.293 4.91 -3.256 1 98.69 187 ARG B O 1
ATOM 2982 N N . THR B 1 188 ? -4.977 5.188 -5.453 1 98.5 188 THR B N 1
ATOM 2983 C CA . THR B 1 188 ? -5.125 6.637 -5.348 1 98.5 188 THR B CA 1
ATOM 2984 C C . THR B 1 188 ? -6.492 7 -4.781 1 98.5 188 THR B C 1
ATOM 2986 O O . THR B 1 188 ? -6.598 7.836 -3.883 1 98.5 188 THR B O 1
ATOM 2989 N N . HIS B 1 189 ? -7.449 6.387 -5.262 1 98.81 189 HIS B N 1
ATOM 2990 C CA . HIS B 1 189 ? -8.828 6.645 -4.863 1 98.81 189 HIS B CA 1
ATOM 2991 C C . HIS B 1 189 ? -9.039 6.363 -3.379 1 98.81 189 HIS B C 1
ATOM 2993 O O . HIS B 1 189 ? -9.586 7.199 -2.658 1 98.81 189 HIS B O 1
ATOM 2999 N N . ILE B 1 190 ? -8.562 5.215 -2.91 1 98.81 190 ILE B N 1
ATOM 3000 C CA . ILE B 1 190 ? -8.859 4.809 -1.54 1 98.81 190 ILE B CA 1
ATOM 3001 C C . ILE B 1 190 ? -8.07 5.68 -0.566 1 98.81 190 ILE B C 1
ATOM 3003 O O . ILE B 1 190 ? -8.539 5.98 0.532 1 98.81 190 ILE B O 1
ATOM 3007 N N . LEU B 1 191 ? -6.914 6.105 -0.947 1 98.44 191 LEU B N 1
ATOM 3008 C CA . LEU B 1 191 ? -6.141 7 -0.09 1 98.44 191 LEU B CA 1
ATOM 3009 C C . LEU B 1 191 ? -6.766 8.391 -0.044 1 98.44 191 LEU B C 1
ATOM 3011 O O . LEU B 1 191 ? -6.758 9.047 1 1 98.44 191 LEU B O 1
ATOM 3015 N N . ASN B 1 192 ? -7.305 8.82 -1.186 1 97.62 192 ASN B N 1
ATOM 3016 C CA . ASN B 1 192 ? -8.055 10.078 -1.182 1 97.62 192 ASN B CA 1
ATOM 3017 C C . ASN B 1 192 ? -9.297 9.984 -0.296 1 97.62 192 ASN B C 1
ATOM 3019 O O . ASN B 1 192 ? -9.656 10.953 0.371 1 97.62 192 ASN B O 1
ATOM 3023 N N . LEU B 1 193 ? -9.953 8.867 -0.323 1 98.38 193 LEU B N 1
ATOM 3024 C CA . LEU B 1 193 ? -11.094 8.656 0.567 1 98.38 193 LEU B CA 1
ATOM 3025 C C . LEU B 1 193 ? -10.656 8.711 2.027 1 98.38 193 LEU B C 1
ATOM 3027 O O . LEU B 1 193 ? -11.336 9.32 2.857 1 98.38 193 LEU B O 1
ATOM 3031 N N . ALA B 1 194 ? -9.531 8.109 2.332 1 98.44 194 ALA B N 1
ATOM 3032 C CA . ALA B 1 194 ? -8.977 8.172 3.686 1 98.44 194 ALA B CA 1
ATOM 3033 C C . ALA B 1 194 ? -8.727 9.617 4.105 1 98.44 194 ALA B C 1
ATOM 3035 O O . ALA B 1 194 ? -9.031 10 5.238 1 98.44 194 ALA B O 1
ATOM 3036 N N . ASP B 1 195 ? -8.203 10.398 3.207 1 97.88 195 ASP B N 1
ATOM 3037 C CA . ASP B 1 195 ? -7.961 11.812 3.482 1 97.88 195 ASP B CA 1
ATOM 3038 C C . ASP B 1 195 ? -9.273 12.555 3.738 1 97.88 195 ASP B C 1
ATOM 3040 O O . ASP B 1 195 ? -9.352 13.383 4.648 1 97.88 195 ASP B O 1
ATOM 3044 N N . ALA B 1 196 ? -10.25 12.281 2.904 1 97.62 196 ALA B N 1
ATOM 3045 C CA . ALA B 1 196 ? -11.555 12.93 3.057 1 97.62 196 ALA B CA 1
ATOM 3046 C C . ALA B 1 196 ? -12.18 12.578 4.402 1 97.62 196 ALA B C 1
ATOM 3048 O O . ALA B 1 196 ? -12.742 13.445 5.074 1 97.62 196 ALA B O 1
ATOM 3049 N N . LEU B 1 197 ? -12.094 11.344 4.805 1 98.5 197 LEU B N 1
ATOM 3050 C CA . LEU B 1 197 ? -12.609 10.914 6.098 1 98.5 197 LEU B CA 1
ATOM 3051 C C . LEU B 1 197 ? -11.891 11.633 7.234 1 98.5 197 LEU B C 1
ATOM 3053 O O . LEU B 1 197 ? -12.523 12.117 8.172 1 98.5 197 LEU B O 1
ATOM 3057 N N . THR B 1 198 ? -10.586 11.719 7.129 1 98.19 198 THR B N 1
ATOM 3058 C CA . THR B 1 198 ? -9.805 12.414 8.148 1 98.19 198 THR B CA 1
ATOM 3059 C C . THR B 1 198 ? -10.227 13.875 8.242 1 98.19 198 THR B C 1
ATOM 3061 O O . THR B 1 198 ? -10.43 14.398 9.344 1 98.19 198 THR B O 1
ATOM 3064 N N . GLY B 1 199 ? -10.297 14.523 7.055 1 97.56 199 GLY B N 1
ATOM 3065 C CA . GLY B 1 199 ? -10.719 15.914 7.055 1 97.56 199 GLY B CA 1
ATOM 3066 C C . GLY B 1 199 ? -12.055 16.125 7.742 1 97.56 199 GLY B C 1
ATOM 3067 O O . GLY B 1 199 ? -12.227 17.078 8.5 1 97.56 199 GLY B O 1
ATOM 3068 N N . ALA B 1 200 ? -12.977 15.289 7.512 1 98.5 200 ALA B N 1
ATOM 3069 C CA . ALA B 1 200 ? -14.305 15.391 8.117 1 98.5 200 ALA B CA 1
ATOM 3070 C C . ALA B 1 200 ? -14.227 15.18 9.633 1 98.5 200 ALA B C 1
ATOM 3072 O O . ALA B 1 200 ? -14.922 15.859 10.391 1 98.5 200 ALA B O 1
ATOM 3073 N N . LEU B 1 201 ? -13.438 14.266 10.094 1 98.5 201 LEU B N 1
ATOM 3074 C CA . LEU B 1 201 ? -13.266 14.031 11.523 1 98.5 201 LEU B CA 1
ATOM 3075 C C . LEU B 1 201 ? -12.68 15.258 12.211 1 98.5 201 LEU B C 1
ATOM 3077 O O . LEU B 1 201 ? -13.156 15.664 13.273 1 98.5 201 LEU B O 1
ATOM 3081 N N . VAL B 1 202 ? -11.672 15.836 11.586 1 97.88 202 VAL B N 1
ATOM 3082 C CA . VAL B 1 202 ? -11.008 17 12.164 1 97.88 202 VAL B CA 1
ATOM 3083 C C . VAL B 1 202 ? -11.992 18.156 12.266 1 97.88 202 VAL B C 1
ATOM 3085 O O . VAL B 1 202 ? -11.992 18.891 13.258 1 97.88 202 VAL B O 1
ATOM 3088 N N . LYS B 1 203 ? -12.82 18.266 11.273 1 98 203 LYS B N 1
ATOM 3089 C CA . LYS B 1 203 ? -13.805 19.344 11.273 1 98 203 LYS B CA 1
ATOM 3090 C C . LYS B 1 203 ? -14.867 19.109 12.352 1 98 203 LYS B C 1
ATOM 3092 O O . LYS B 1 203 ? -15.305 20.062 13 1 98 203 LYS B O 1
ATOM 3097 N N . GLN B 1 204 ? -15.25 17.922 12.562 1 98.44 204 GLN B N 1
ATOM 3098 C CA . GLN B 1 204 ? -16.312 17.625 13.508 1 98.44 204 GLN B CA 1
ATOM 3099 C C . GLN B 1 204 ? -15.812 17.672 14.945 1 98.44 204 GLN B C 1
ATOM 3101 O O . GLN B 1 204 ? -16.562 18.016 15.867 1 98.44 204 GLN B O 1
ATOM 3106 N N . PHE B 1 205 ? -14.539 17.297 15.141 1 98.12 205 PHE B N 1
ATOM 3107 C CA . PHE B 1 205 ? -13.977 17.203 16.484 1 98.12 205 PHE B CA 1
ATOM 3108 C C . PHE B 1 205 ? -12.711 18.047 16.594 1 98.12 205 PHE B C 1
ATOM 3110 O O . PHE B 1 205 ? -11.656 17.547 16.984 1 98.12 205 PHE B O 1
ATOM 3117 N N . PRO B 1 206 ? -12.766 19.281 16.391 1 96 206 PRO B N 1
ATOM 3118 C CA . PRO B 1 206 ? -11.555 20.109 16.391 1 96 206 PRO B CA 1
ATOM 3119 C C . PRO B 1 206 ? -10.781 20.031 17.703 1 96 206 PRO B C 1
ATOM 3121 O O . PRO B 1 206 ? -9.555 20.125 17.703 1 96 206 PRO B O 1
ATOM 3124 N N . ASP B 1 207 ? -11.375 19.766 18.781 1 96.25 207 ASP B N 1
ATOM 3125 C CA . ASP B 1 207 ? -10.719 19.766 20.094 1 96.25 207 ASP B CA 1
ATOM 3126 C C . ASP B 1 207 ? -9.883 18.5 20.281 1 96.25 207 ASP B C 1
ATOM 3128 O O . ASP B 1 207 ? -8.961 18.484 21.094 1 96.25 207 ASP B O 1
ATOM 3132 N N . LYS B 1 208 ? -10.258 17.531 19.516 1 94.94 208 LYS B N 1
ATOM 3133 C CA . LYS B 1 208 ? -9.523 16.266 19.609 1 94.94 208 LYS B CA 1
ATOM 3134 C C . LYS B 1 208 ? -8.266 16.297 18.75 1 94.94 208 LYS B C 1
ATOM 3136 O O . LYS B 1 208 ? -7.383 15.453 18.891 1 94.94 208 LYS B O 1
ATOM 3141 N N . PHE B 1 209 ? -8.164 17.281 17.969 1 93.94 209 PHE B N 1
ATOM 3142 C CA . PHE B 1 209 ? -7.066 17.312 17 1 93.94 209 PHE B CA 1
ATOM 3143 C C . PHE B 1 209 ? -6.258 18.594 17.156 1 93.94 209 PHE B C 1
ATOM 3145 O O . PHE B 1 209 ? -5.484 18.969 16.281 1 93.94 209 PHE B O 1
ATOM 3152 N N . ARG B 1 210 ? -6.422 19.406 18.188 1 80.44 210 ARG B N 1
ATOM 3153 C CA . ARG B 1 210 ? -5.672 20.609 18.516 1 80.44 210 ARG B CA 1
ATOM 3154 C C . ARG B 1 210 ? -4.293 20.281 19.078 1 80.44 210 ARG B C 1
ATOM 3156 O O . ARG B 1 210 ? -4.113 19.234 19.703 1 80.44 210 ARG B O 1
#

Radius of gyration: 29.64 Å; Cα contacts (8 Å, |Δi|>4): 390; chains: 2; bounding box: 136×94×72 Å

Secondary structure (DSSP, 8-state):
--------------------------------HHHHHHHHHHHHHHHHHHHHHHHHHHHHTT-HHHHHHHHHHHHHHHHHHHHTTHHHH-HHHHHHHHHHHHHHHHHHHHHHHHHHTT-HHHHHHHHHHHHHHHHHHHHHHHHH-TTS-HHHHHHHHHHHHHHHHHHHHHHHTT-HHHHHHHHHHHHHHHHHHHHHHHHHHHHH-GGG--/--------------------------------HHHHHHHHHHHHHHHHHHHHHHHHHHHHTT-HHHHHHHHHHHHHHHHHHHHTTHHHH-HHHHHHHHHHHHHHHHHHHHHHHHHHTT-HHHHHHHHHHHHHHHHHHHHHHHHH-TTS-HHHHHHHHHHHHHHHHHHHHHHHTT-HHHHHHHHHHHHHHHHHHHHHHHHHHHHH-GGG--